Protein AF-A0A433TJK5-F1 (afdb_monomer)

Foldseek 3Di:
DVVVVLVVCVVVLVVLLVVLVVLVPDPPRDPVSVVVSVVSVVVSVVVNVVVVVVVVVVVVLVVLVVVLVVLLVVLVVLLVVLVVLLPDDQQQLALVSLVVNLVVLVVSLVVLVVSVVCLVVSQVSLCVNLVVDDPVVNVVSNVSSVVSVVSSVVSNVSSVVSSVVSVVSSVLNVVLVVLVVVLVVVLVVLVVQLVCLLVDQDDDLVRSLVSLVVSLVVLVVCVVSLVVSVVSLCVSNVNVPDPVSVVVVVSSVVSVVSSVVSNVSSVVSNVLSVVLVVLVVLLVVLCVVQVVVLVVLLVVLPDDDDDDPALVVLVVSLVVLVVVVVVLVVSVVSLVSSLVSLVSCVSHHCSVVVNVVVVVSNVVSVVSSVVVNVVSCVNSVVNVVVVVVVVVVVVVVVVVVPDDDDDDDDDDDDDDDDDDDDD

Mean predicted aligned error: 12.6 Å

Secondary structure (DSSP, 8-state):
-HHHHHHHHHHHHHHHHHHHHHHTTSTT--HHHHHHHHHHHHHHHHHHHHHHHHHHHHHHHHHHHHHHHHHHHHHHHHHHHHHHHHHSPP--SSHHHHHHHHHHHHHHHHHHHHHHHHHHHHHHHHHHHHHHS-HHHHHHHHHHHHHHHHHHHHHHHHHHHHHHHHHHHHHHHHHHHHHHHHHHHHHHHHHHHHHHHHH-SSS-HHHHHHHHHHHHHHHHHTHHHHHHHHHHHHHHTTTT-SGGGHHHHHHHHHHHHHHHHHHHHHHHHHHHHHHHHHHHHHHHHHHHHHHHHHHHHHHHHHSPPPPPSSHHHHHHHHHHHHHHHHHHHHHHHHHHHHHHHHHTTTTSTTHHHHHHHH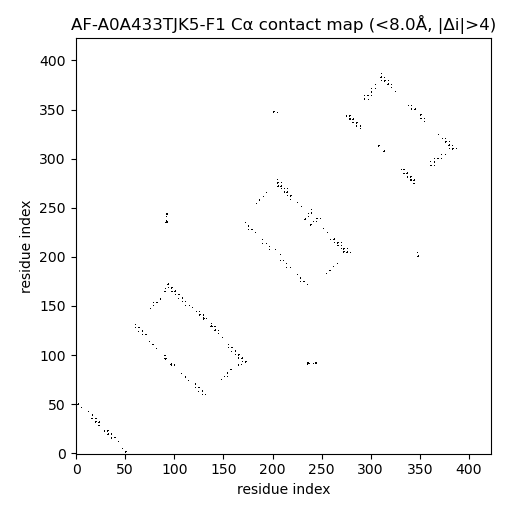HHHHHHHHHHHHHHHHHHHHHHHHHHHHHHHHHHHHHHHHHHHHSPPPP-------------S--

Solvent-accessible surface area (backbone atoms only — not comparable to full-atom values): 23058 Å² total; per-residue (Å²): 105,75,63,58,53,49,60,65,44,44,62,57,55,52,48,52,38,52,49,33,58,56,50,55,71,43,96,81,51,59,72,64,48,53,51,51,31,50,51,49,52,48,53,49,50,54,49,50,53,52,50,50,54,50,47,55,51,50,54,51,51,52,53,54,49,54,50,50,53,53,53,49,51,52,51,53,52,52,50,51,50,51,54,56,61,66,69,50,80,81,51,55,59,41,63,67,46,26,51,50,48,41,50,56,53,49,55,50,49,54,51,52,55,54,51,56,62,50,45,61,57,51,50,53,50,47,53,58,51,29,75,74,42,56,82,82,50,29,59,57,52,58,47,52,56,52,53,51,50,53,50,51,51,51,52,51,52,54,50,50,50,52,45,53,54,37,51,56,49,45,51,51,42,52,52,49,52,50,54,51,49,54,51,52,52,50,50,51,52,52,51,50,55,52,50,47,61,74,69,55,64,78,67,51,52,60,57,46,24,55,54,28,45,52,49,29,51,55,53,57,65,45,48,61,58,54,53,49,51,53,51,52,48,32,63,57,29,65,64,54,75,45,79,85,29,46,66,59,53,52,51,51,54,51,52,50,52,50,52,53,52,48,41,51,52,30,45,52,50,23,56,54,29,52,57,45,31,58,34,47,55,50,26,51,54,40,46,66,64,47,49,64,51,53,57,52,48,49,52,58,59,67,50,78,82,79,86,64,93,47,59,64,56,31,47,54,54,41,53,54,48,50,53,51,52,50,52,52,62,68,46,44,62,51,52,53,50,29,52,51,32,46,58,76,36,51,91,43,62,65,41,55,59,55,50,51,54,50,52,52,52,52,54,49,42,55,54,42,45,52,59,45,47,58,52,44,52,52,50,35,51,50,42,51,52,52,50,54,49,51,51,53,49,49,54,48,51,53,49,60,72,67,49,80,77,83,72,90,79,80,84,79,90,81,90,84,79,86,84,89,88,88,136

InterPro domains:
  IPR002017 Spectrin repeat [PF00435] (172-273)
  IPR002017 Spectrin repeat [PF00435] (279-376)
  IPR018159 Spectrin/alpha-actinin [SM00150] (174-274)
  IPR018159 Spectrin/alpha-actinin [SM00150] (281-377)
  IPR018159 Spectrin/alpha-actinin [cd00176] (172-377)
  IPR050774 KCMF1 and Dystrophin [PTHR12268] (4-202)

Radius of gyration: 66.07 Å; Cα contacts (8 Å, |Δi|>4): 221; chains: 1; bounding box: 139×43×247 Å

Sequence (423 aa):
SLLNKLEAEKANIQAEIETGKRLQRDRNAPSFIAQSTSELDRKWKDTQELAKAKHEKLKKQVKDWENYEGEKGTLLTYLKKAETELEKPSETVNQDNAQKDFQAKKELQATLNKLKGSLTEMTKLNALLAEGASRERQAPLKGEMTDIDKKLENVSYRLNAKLSDLEATIAKWNEYYKRLNNFCDWLNEKEAKLAEIYDNKQDSPEEQLQKAEGISSQVYENHVTLENLEKDARGLTQNFRSRETAALKSKLTSVRRQWESLCARAKDRSTALSGNVAHWQRYQTLHEELMPWIIKAEKYCATELPKCSSLDEAKDLYELHQAFLQECEEHLPIFDQMSTEAGYLIDQPNMHRDLEAIQKRWGKILTNSEDRSQKVDKMFGAWNAHASQLESFQETLDKDQRAPRPGPQHQHVRHSGAGARAG

Organism: Elysia chlorotica (NCBI:txid188477)

Structure (mmCIF, N/CA/C/O backbone):
data_AF-A0A433TJK5-F1
#
_entry.id   AF-A0A433TJK5-F1
#
loop_
_atom_site.group_PDB
_atom_site.id
_atom_site.type_symbol
_atom_site.label_atom_id
_atom_site.label_alt_id
_atom_site.label_comp_id
_atom_site.label_asym_id
_atom_site.label_entity_id
_atom_site.label_seq_id
_atom_site.pdbx_PDB_ins_code
_atom_site.Cartn_x
_atom_site.Cartn_y
_atom_site.Cartn_z
_atom_site.occupancy
_atom_site.B_iso_or_equiv
_atom_site.auth_seq_id
_atom_site.auth_comp_id
_atom_site.auth_asym_id
_atom_site.auth_atom_id
_atom_site.pdbx_PDB_model_num
ATOM 1 N N . SER A 1 1 ? -54.457 -3.807 63.759 1.00 58.22 1 SER A N 1
ATOM 2 C CA . SER A 1 1 ? -53.394 -2.887 64.225 1.00 58.22 1 SER A CA 1
ATOM 3 C C . SER A 1 1 ? -53.739 -2.367 65.615 1.00 58.22 1 SER A C 1
ATOM 5 O O . SER A 1 1 ? -54.921 -2.305 65.936 1.00 58.22 1 SER A O 1
ATOM 7 N N . LEU A 1 2 ? -52.741 -2.000 66.431 1.00 66.56 2 LEU A N 1
ATOM 8 C CA . LEU A 1 2 ? -52.944 -1.314 67.719 1.00 66.56 2 LEU A CA 1
ATOM 9 C C . LEU A 1 2 ? -53.745 -0.011 67.525 1.00 66.56 2 LEU A C 1
ATOM 11 O O . LEU A 1 2 ? -54.576 0.322 68.357 1.00 66.56 2 LEU A O 1
ATOM 15 N N . LEU A 1 3 ? -53.572 0.642 66.368 1.00 69.12 3 LEU A N 1
ATOM 16 C CA . LEU A 1 3 ? -54.328 1.828 65.959 1.00 69.12 3 LEU A CA 1
ATOM 17 C C . LEU A 1 3 ? -55.821 1.535 65.758 1.00 69.12 3 LEU A C 1
ATOM 19 O O . LEU A 1 3 ? -56.642 2.258 66.292 1.00 69.12 3 LEU A O 1
ATOM 23 N N . ASN A 1 4 ? -56.173 0.433 65.086 1.00 75.88 4 ASN A N 1
ATOM 24 C CA . ASN A 1 4 ? -57.578 0.038 64.899 1.00 75.88 4 ASN A CA 1
ATOM 25 C C . ASN A 1 4 ? -58.248 -0.336 66.232 1.00 75.88 4 ASN A C 1
ATOM 27 O O . ASN A 1 4 ? -59.446 -0.143 66.389 1.00 75.88 4 ASN A O 1
ATOM 31 N N . LYS A 1 5 ? -57.485 -0.886 67.191 1.00 76.94 5 LYS A N 1
ATOM 32 C CA . LYS A 1 5 ? -57.982 -1.154 68.552 1.00 76.94 5 LYS A CA 1
ATOM 33 C C . LYS A 1 5 ? -58.211 0.151 69.321 1.00 76.94 5 LYS A C 1
ATOM 35 O O . LYS A 1 5 ? -59.268 0.315 69.912 1.00 76.94 5 LYS A O 1
ATOM 40 N N . LEU A 1 6 ? -57.270 1.095 69.231 1.00 76.06 6 LEU A N 1
ATOM 41 C CA . LEU A 1 6 ? -57.435 2.463 69.732 1.00 76.06 6 LEU A CA 1
ATOM 42 C C . LEU A 1 6 ? -58.655 3.144 69.093 1.00 76.06 6 LEU A C 1
ATOM 44 O O . LEU A 1 6 ? -59.473 3.713 69.795 1.00 76.06 6 LEU A O 1
ATOM 48 N N . GLU A 1 7 ? -58.844 3.059 67.779 1.00 78.31 7 GLU A N 1
ATOM 49 C CA . GLU A 1 7 ? -60.011 3.638 67.099 1.00 78.31 7 GLU A CA 1
ATOM 50 C C . GLU A 1 7 ? -61.333 2.987 67.510 1.00 78.31 7 GLU A C 1
ATOM 52 O O . GLU A 1 7 ? -62.330 3.694 67.631 1.00 78.31 7 GLU A O 1
ATOM 57 N N . ALA A 1 8 ? -61.340 1.679 67.773 1.00 80.94 8 ALA A N 1
ATOM 58 C CA . ALA A 1 8 ? -62.514 0.972 68.276 1.00 80.94 8 ALA A CA 1
ATOM 59 C C . ALA A 1 8 ? -62.862 1.366 69.724 1.00 80.94 8 ALA A C 1
ATOM 61 O O . ALA A 1 8 ? -64.033 1.546 70.046 1.00 80.94 8 ALA A O 1
ATOM 62 N N . GLU A 1 9 ? -61.861 1.551 70.590 1.00 81.69 9 GLU A N 1
ATOM 63 C CA . GLU A 1 9 ? -62.067 1.965 71.988 1.00 81.69 9 GLU A CA 1
ATOM 64 C C . GLU A 1 9 ? -62.253 3.477 72.160 1.00 81.69 9 GLU A C 1
ATOM 66 O O . GLU A 1 9 ? -62.736 3.924 73.200 1.00 81.69 9 GLU A O 1
ATOM 71 N N . LYS A 1 10 ? -61.939 4.271 71.130 1.00 83.69 10 LYS A N 1
ATOM 72 C CA . LYS A 1 10 ? -62.072 5.732 71.129 1.00 83.69 10 LYS A CA 1
ATOM 73 C C . LYS A 1 10 ? -63.454 6.186 71.580 1.00 83.69 10 LYS A C 1
ATOM 75 O O . LYS A 1 10 ? -63.541 7.083 72.409 1.00 83.69 10 LYS A O 1
ATOM 80 N N . ALA A 1 11 ? -64.514 5.581 71.045 1.00 82.94 11 ALA A N 1
ATOM 81 C CA . ALA A 1 11 ? -65.884 5.955 71.386 1.00 82.94 11 ALA A CA 1
ATOM 82 C C . ALA A 1 11 ? -66.203 5.674 72.865 1.00 82.94 11 ALA A C 1
ATOM 84 O O . ALA A 1 11 ? -66.807 6.513 73.528 1.00 82.94 11 ALA A O 1
ATOM 85 N N . ASN A 1 12 ? -65.732 4.541 73.398 1.00 84.00 12 ASN A N 1
ATOM 86 C CA . ASN A 1 12 ? -65.960 4.146 74.790 1.00 84.00 12 ASN A CA 1
ATOM 87 C C . ASN A 1 12 ? -65.180 5.036 75.767 1.00 84.00 12 ASN A C 1
ATOM 89 O O . ASN A 1 12 ? -65.759 5.563 76.710 1.00 84.00 12 ASN A O 1
ATOM 93 N N . ILE A 1 13 ? -63.893 5.279 75.506 1.00 84.44 13 ILE A N 1
ATOM 94 C CA . ILE A 1 13 ? -63.042 6.113 76.369 1.00 84.44 13 ILE A CA 1
ATOM 95 C C . ILE A 1 13 ? -63.489 7.584 76.319 1.00 84.44 13 ILE A C 1
ATOM 97 O O . ILE A 1 13 ? -63.504 8.262 77.344 1.00 84.44 13 ILE A O 1
ATOM 101 N N . GLN A 1 14 ? -63.929 8.084 75.157 1.00 85.25 14 GLN A N 1
ATOM 102 C CA . GLN A 1 14 ? -64.523 9.423 75.050 1.00 85.25 14 GLN A CA 1
ATOM 103 C C . GLN A 1 14 ? -65.843 9.530 75.827 1.00 85.25 14 GLN A C 1
ATOM 105 O O . GLN A 1 14 ? -66.041 10.521 76.530 1.00 85.25 14 GLN A O 1
ATOM 110 N N . ALA A 1 15 ? -66.700 8.505 75.768 1.00 84.25 15 ALA A N 1
ATOM 111 C CA . ALA A 1 15 ? -67.941 8.457 76.539 1.00 84.25 15 ALA A CA 1
ATOM 112 C C . ALA A 1 15 ? -67.691 8.394 78.059 1.00 84.25 15 ALA A C 1
ATOM 114 O O . ALA A 1 15 ? -68.390 9.061 78.825 1.00 84.25 15 ALA A O 1
ATOM 115 N N . GLU A 1 16 ? -66.675 7.656 78.518 1.00 83.12 16 GLU A N 1
ATOM 116 C CA . GLU A 1 16 ? -66.263 7.621 79.930 1.00 83.12 16 GLU A CA 1
ATOM 117 C C . GLU A 1 16 ? -65.710 8.972 80.406 1.00 83.12 16 GLU A C 1
ATOM 119 O O . GLU A 1 16 ? -66.066 9.438 81.491 1.00 83.12 16 GLU A O 1
ATOM 124 N N . ILE A 1 17 ? -64.917 9.658 79.576 1.00 84.69 17 ILE A N 1
ATOM 125 C CA . ILE A 1 17 ? -64.419 11.011 79.864 1.00 84.69 17 ILE A CA 1
ATOM 126 C C . ILE A 1 17 ? -65.577 12.023 79.934 1.00 84.69 17 ILE A C 1
ATOM 128 O O . ILE A 1 17 ? -65.597 12.882 80.818 1.00 84.69 17 ILE A O 1
ATOM 132 N N . GLU A 1 18 ? -66.558 11.945 79.030 1.00 83.38 18 GLU A N 1
ATOM 133 C CA . GLU A 1 18 ? -67.757 12.797 79.060 1.00 83.38 18 GLU A CA 1
ATOM 134 C C . GLU A 1 18 ? -68.638 12.520 80.282 1.00 83.38 18 GLU A C 1
ATOM 136 O O . GLU A 1 18 ? -69.122 13.456 80.926 1.00 83.38 18 GLU A O 1
ATOM 141 N N . THR A 1 19 ? -68.796 11.246 80.647 1.00 84.31 19 THR A N 1
ATOM 142 C CA . THR A 1 19 ? -69.529 10.817 81.845 1.00 84.31 19 THR A CA 1
ATOM 143 C C . THR A 1 19 ? -68.845 11.326 83.114 1.00 84.31 19 THR A C 1
ATOM 145 O O . THR A 1 19 ? -69.504 11.918 83.969 1.00 84.31 19 THR A O 1
ATOM 148 N N . GLY A 1 20 ? -67.518 11.208 83.207 1.00 82.31 20 GLY A N 1
ATOM 149 C CA . GLY A 1 20 ? -66.720 11.766 84.302 1.00 82.31 20 GLY A CA 1
ATOM 150 C C . GLY A 1 20 ? -66.828 13.292 84.409 1.00 82.31 20 GLY A C 1
ATOM 151 O O . GLY A 1 20 ? -67.076 13.822 85.492 1.00 82.31 20 GLY A O 1
ATOM 152 N N . LYS A 1 21 ? -66.769 14.012 83.276 1.00 82.94 21 LYS A N 1
ATOM 153 C CA . LYS A 1 21 ? -66.978 15.475 83.215 1.00 82.94 21 LYS A CA 1
ATOM 154 C C . LYS A 1 21 ? -68.388 15.890 83.636 1.00 82.94 21 LYS A C 1
ATOM 156 O O . LYS A 1 21 ? -68.565 16.963 84.211 1.00 82.94 21 LYS A O 1
ATOM 161 N N . ARG A 1 22 ? -69.403 15.070 83.344 1.00 81.44 22 ARG A N 1
ATOM 162 C CA . ARG A 1 22 ? -70.790 15.300 83.773 1.00 81.44 22 ARG A CA 1
ATOM 163 C C . ARG A 1 22 ? -70.946 15.099 85.280 1.00 81.44 22 ARG A C 1
ATOM 165 O O . ARG A 1 22 ? -71.560 15.945 85.921 1.00 81.44 22 ARG A O 1
ATOM 172 N N . LEU A 1 23 ? -70.359 14.039 85.836 1.00 79.44 23 LEU A N 1
ATOM 173 C CA . LEU A 1 23 ? -70.362 13.752 87.277 1.00 79.44 23 LEU A CA 1
ATOM 174 C C . LEU A 1 23 ? -69.619 14.825 88.087 1.00 79.44 23 LEU A C 1
ATOM 176 O O . LEU A 1 23 ? -70.012 15.137 89.204 1.00 79.44 23 LEU A O 1
ATOM 180 N N . GLN A 1 24 ? -68.600 15.455 87.503 1.00 78.44 24 GLN A N 1
ATOM 181 C CA . GLN A 1 24 ? -67.853 16.558 88.114 1.00 78.44 24 GLN A CA 1
ATOM 182 C C . GLN A 1 24 ? -68.671 17.858 88.279 1.00 78.44 24 GLN A C 1
ATOM 184 O O . GLN A 1 24 ? -68.267 18.740 89.032 1.00 78.44 24 GLN A O 1
ATOM 189 N N . ARG A 1 25 ? -69.810 18.000 87.584 1.00 76.62 25 ARG A N 1
ATOM 190 C CA . ARG A 1 25 ? -70.715 19.161 87.714 1.00 76.62 25 ARG A CA 1
ATOM 191 C C . ARG A 1 25 ? -71.674 19.050 88.906 1.00 76.62 25 ARG A C 1
ATOM 193 O O . ARG A 1 25 ? -72.393 20.008 89.178 1.00 76.62 25 ARG A O 1
ATOM 200 N N . ASP A 1 26 ? -71.712 17.900 89.578 1.00 79.00 26 ASP A N 1
ATOM 201 C CA . ASP A 1 26 ? -72.590 17.654 90.721 1.00 79.00 26 ASP A CA 1
ATOM 202 C C . ASP A 1 26 ? -72.010 18.242 92.023 1.00 79.00 26 ASP A C 1
ATOM 204 O O . ASP A 1 26 ? -70.799 18.229 92.249 1.00 79.00 26 ASP A O 1
ATOM 208 N N . ARG A 1 27 ? -72.869 18.768 92.906 1.00 65.62 27 ARG A N 1
ATOM 209 C CA . ARG A 1 27 ? -72.468 19.615 94.050 1.00 65.62 27 ARG A CA 1
ATOM 210 C C . ARG A 1 27 ? -71.696 18.855 95.142 1.00 65.62 27 ARG A C 1
ATOM 212 O O . ARG A 1 27 ? -70.947 19.478 95.889 1.00 65.62 27 ARG A O 1
ATOM 219 N N . ASN A 1 28 ? -71.850 17.530 95.207 1.00 72.25 28 ASN A N 1
ATOM 220 C CA . ASN A 1 28 ? -71.178 16.636 96.162 1.00 72.25 28 ASN A CA 1
ATOM 221 C C . ASN A 1 28 ? -70.162 15.691 95.487 1.00 72.25 28 ASN A C 1
ATOM 223 O O . ASN A 1 28 ? -69.837 14.642 96.045 1.00 72.25 28 ASN A O 1
ATOM 227 N N . ALA A 1 29 ? -69.683 16.012 94.278 1.00 71.56 29 ALA A N 1
ATOM 228 C CA . ALA A 1 29 ? -68.757 15.151 93.549 1.00 71.56 29 ALA A CA 1
ATOM 229 C C . ALA A 1 29 ? -67.432 14.961 94.322 1.00 71.56 29 ALA A C 1
ATOM 231 O O . ALA A 1 29 ? -66.753 15.946 94.632 1.00 71.56 29 ALA A O 1
ATOM 232 N N . PRO A 1 30 ? -67.019 13.715 94.618 1.00 77.00 30 PRO A N 1
ATOM 233 C CA . PRO A 1 30 ? -65.733 13.452 95.249 1.00 77.00 30 PRO A CA 1
ATOM 234 C C . PRO A 1 30 ? -64.566 13.960 94.390 1.00 77.00 30 PRO A C 1
ATOM 236 O O . PRO A 1 30 ? -64.553 13.774 93.170 1.00 77.00 30 PRO A O 1
ATOM 239 N N . SER A 1 31 ? -63.538 14.529 95.024 1.00 75.00 31 SER A N 1
ATOM 240 C CA . SER A 1 31 ? -62.358 15.081 94.335 1.00 75.00 31 SER A CA 1
ATOM 241 C C . SER A 1 31 ? -61.630 14.063 93.441 1.00 75.00 31 SER A C 1
ATOM 243 O O . SER A 1 31 ? -61.039 14.446 92.430 1.00 75.00 31 SER A O 1
ATOM 245 N N . PHE A 1 32 ? -61.731 12.763 93.746 1.00 79.12 32 PHE A N 1
ATOM 246 C CA . PHE A 1 32 ? -61.118 11.700 92.945 1.00 79.12 32 PHE A CA 1
ATOM 247 C C . PHE A 1 32 ? -61.734 11.552 91.540 1.00 79.12 32 PHE A C 1
ATOM 249 O O . PHE A 1 32 ? -61.039 11.107 90.632 1.00 79.12 32 PHE A O 1
ATOM 256 N N . ILE A 1 33 ? -63.003 11.934 91.320 1.00 80.50 33 ILE A N 1
ATOM 257 C CA . ILE A 1 33 ? -63.659 11.842 89.998 1.00 80.50 33 ILE A CA 1
ATOM 258 C C . ILE A 1 33 ? -63.047 12.854 89.025 1.00 80.50 33 ILE A C 1
ATOM 260 O O . ILE A 1 33 ? -62.758 12.517 87.876 1.00 80.50 33 ILE A O 1
ATOM 264 N N . ALA A 1 34 ? -62.786 14.072 89.505 1.00 78.62 34 ALA A N 1
ATOM 265 C CA . ALA A 1 34 ? -62.075 15.104 88.756 1.00 78.62 34 ALA A CA 1
ATOM 266 C C . ALA A 1 34 ? -60.656 14.648 88.379 1.00 78.62 34 ALA A C 1
ATOM 268 O O . ALA A 1 34 ? -60.234 14.789 87.230 1.00 78.62 34 ALA A O 1
ATOM 269 N N . GLN A 1 35 ? -59.941 14.064 89.344 1.00 82.69 35 GLN A N 1
ATOM 270 C CA . GLN A 1 35 ? -58.579 13.578 89.149 1.00 82.69 35 GLN A CA 1
ATOM 271 C C . GLN A 1 35 ? -58.529 12.389 88.174 1.00 82.69 35 GLN A C 1
ATOM 273 O O . GLN A 1 35 ? -57.770 12.429 87.211 1.00 82.69 35 GLN A O 1
ATOM 278 N N . SER A 1 36 ? -59.391 11.385 88.354 1.00 83.25 36 SER A N 1
ATOM 279 C CA . SER A 1 36 ? -59.467 10.191 87.501 1.00 83.25 36 SER A CA 1
ATOM 280 C C . SER A 1 36 ? -59.860 10.525 86.056 1.00 83.25 36 SER A C 1
ATOM 282 O O . SER A 1 36 ? -59.223 10.058 85.115 1.00 83.25 36 SER A O 1
ATOM 284 N N . THR A 1 37 ? -60.846 11.410 85.860 1.00 84.75 37 THR A N 1
ATOM 285 C CA . THR A 1 37 ? -61.274 11.853 84.519 1.00 84.75 37 THR A CA 1
ATOM 286 C C . THR A 1 37 ? -60.164 12.625 83.798 1.00 84.75 37 THR A C 1
ATOM 288 O O . THR A 1 37 ? -59.947 12.427 82.603 1.00 84.75 37 THR A O 1
ATOM 291 N N . SER A 1 38 ? -59.435 13.484 84.520 1.00 84.12 38 SER A N 1
ATOM 292 C CA . SER A 1 38 ? -58.281 14.223 83.989 1.00 84.12 38 SER A CA 1
ATOM 293 C C . SER A 1 38 ? -57.113 13.292 83.640 1.00 84.12 38 SER A C 1
ATOM 295 O O . SER A 1 38 ? -56.523 13.398 82.565 1.00 84.12 38 SER A O 1
ATOM 297 N N . GLU A 1 39 ? -56.804 12.327 84.510 1.00 87.75 39 GLU A N 1
ATOM 298 C CA . GLU A 1 39 ? -55.767 11.325 84.263 1.00 87.75 39 GLU A CA 1
ATOM 299 C C . GLU A 1 39 ? -56.103 10.413 83.077 1.00 87.75 39 GLU A C 1
ATOM 301 O O . GLU A 1 39 ? -55.206 10.097 82.293 1.00 87.75 39 GLU A O 1
ATOM 306 N N . LEU A 1 40 ? -57.370 10.012 82.922 1.00 87.44 40 LEU A N 1
ATO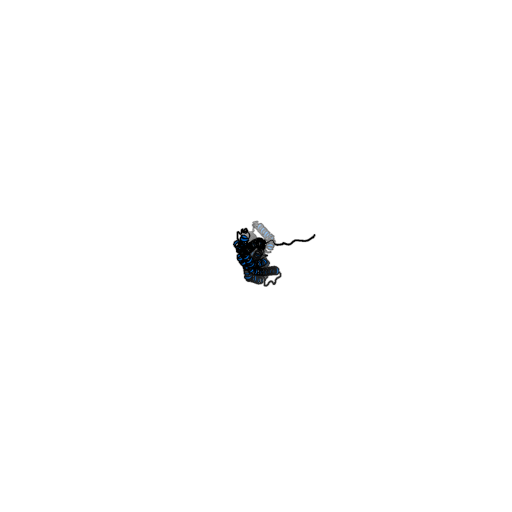M 307 C CA . LEU A 1 40 ? -57.846 9.220 81.788 1.00 87.44 40 LEU A CA 1
ATOM 308 C C . LEU A 1 40 ? -57.761 10.013 80.475 1.00 87.44 40 LEU A C 1
ATOM 310 O O . LEU A 1 40 ? -57.203 9.499 79.507 1.00 87.44 40 LEU A O 1
ATOM 314 N N . ASP A 1 41 ? -58.225 11.271 80.448 1.00 86.69 41 ASP A N 1
ATOM 315 C CA . ASP A 1 41 ? -58.121 12.158 79.274 1.00 86.69 41 ASP A CA 1
ATOM 316 C C . ASP A 1 41 ? -56.657 12.402 78.876 1.00 86.69 41 ASP A C 1
ATOM 318 O O . ASP A 1 41 ? -56.317 12.338 77.693 1.00 86.69 41 ASP A O 1
ATOM 322 N N . ARG A 1 42 ? -55.766 12.600 79.859 1.00 91.44 42 ARG A N 1
ATOM 323 C CA . ARG A 1 42 ? -54.322 12.737 79.628 1.00 91.44 42 ARG A CA 1
ATOM 324 C C . ARG A 1 42 ? -53.717 11.458 79.053 1.00 91.44 42 ARG A C 1
ATOM 326 O O . ARG A 1 42 ? -53.115 11.503 77.987 1.00 91.44 42 ARG A O 1
ATOM 333 N N . LYS A 1 43 ? -53.906 10.309 79.714 1.00 90.25 43 LYS A N 1
ATOM 334 C CA . LYS A 1 43 ? -53.367 9.014 79.254 1.00 90.25 43 LYS A CA 1
ATOM 335 C C . LYS A 1 43 ? -53.886 8.643 77.867 1.00 90.25 43 LYS A C 1
ATOM 337 O O . LYS A 1 43 ? -53.124 8.112 77.060 1.00 90.25 43 LYS A O 1
ATOM 342 N N . TRP A 1 44 ? -55.156 8.926 77.581 1.00 88.00 44 TRP A N 1
ATOM 343 C CA . TRP A 1 44 ? -55.758 8.711 76.270 1.00 88.00 44 TRP A CA 1
ATOM 344 C C . TRP A 1 44 ? -55.086 9.564 75.187 1.00 88.00 44 TRP A C 1
ATOM 346 O O . TRP A 1 44 ? -54.646 9.017 74.173 1.00 88.00 44 TRP A O 1
ATOM 356 N N . LYS A 1 45 ? -54.948 10.878 75.417 1.00 88.62 45 LYS A N 1
ATOM 357 C CA . LYS A 1 45 ? -54.256 11.797 74.496 1.00 88.62 45 LYS A CA 1
ATOM 358 C C . LYS A 1 45 ? -52.802 11.387 74.274 1.00 88.62 45 LYS A C 1
ATOM 360 O O . LYS A 1 45 ? -52.412 11.207 73.123 1.00 88.62 45 LYS A O 1
ATOM 365 N N . ASP A 1 46 ? -52.056 11.130 75.349 1.00 90.50 46 ASP A N 1
ATOM 366 C CA . ASP A 1 46 ? -50.656 10.692 75.298 1.00 90.50 46 ASP A CA 1
ATOM 367 C C . ASP A 1 46 ? -50.516 9.393 74.480 1.00 90.50 46 ASP A C 1
ATOM 369 O O . ASP A 1 46 ? -49.660 9.279 73.602 1.00 90.50 46 ASP A O 1
ATOM 373 N N . THR A 1 47 ? -51.396 8.411 74.712 1.00 88.88 47 THR A N 1
ATOM 374 C CA . THR A 1 47 ? -51.379 7.130 73.983 1.00 88.88 47 THR A CA 1
ATOM 375 C C . THR A 1 47 ? -51.736 7.315 72.511 1.00 88.88 47 THR A C 1
ATOM 377 O O . THR A 1 47 ? -51.118 6.693 71.644 1.00 88.88 47 THR A O 1
ATOM 380 N N . GLN A 1 48 ? -52.706 8.178 72.201 1.00 86.69 48 GLN A N 1
ATOM 381 C CA . GLN A 1 48 ? -53.104 8.470 70.830 1.00 86.69 48 GLN A CA 1
ATOM 382 C C . GLN A 1 48 ? -51.993 9.198 70.060 1.00 86.69 48 GLN A C 1
ATOM 384 O O . GLN A 1 48 ? -51.718 8.842 68.912 1.00 86.69 48 GLN A O 1
ATOM 389 N N . GLU A 1 49 ? -51.344 10.190 70.672 1.00 88.94 49 GLU A N 1
ATOM 390 C CA . GLU A 1 49 ? -50.196 10.890 70.092 1.00 88.94 49 GLU A CA 1
ATOM 391 C C . GLU A 1 49 ? -49.025 9.933 69.861 1.00 88.94 49 GLU A C 1
ATOM 393 O O . GLU A 1 49 ? -48.493 9.874 68.750 1.00 88.94 49 GLU A O 1
ATOM 398 N N . LEU A 1 50 ? -48.691 9.099 70.851 1.00 89.69 50 LEU A N 1
ATOM 399 C CA . LEU A 1 50 ? -47.636 8.093 70.731 1.00 89.69 50 LEU A CA 1
ATOM 400 C C . LEU A 1 50 ? -47.942 7.074 69.620 1.00 89.69 50 LEU A C 1
ATOM 402 O O . LEU A 1 50 ? -47.059 6.713 68.839 1.00 89.69 50 LEU A O 1
ATOM 406 N N . ALA A 1 51 ? -49.193 6.616 69.519 1.00 87.00 51 ALA A N 1
ATOM 407 C CA . ALA A 1 51 ? -49.623 5.669 68.495 1.00 87.00 51 ALA A CA 1
ATOM 408 C C . ALA A 1 51 ? -49.565 6.276 67.086 1.00 87.00 51 ALA A C 1
ATOM 410 O O . ALA A 1 51 ? -49.065 5.621 66.170 1.00 87.00 51 ALA A O 1
ATOM 411 N N . LYS A 1 52 ? -50.015 7.528 66.914 1.00 87.75 52 LYS A N 1
ATOM 412 C CA . LYS A 1 52 ? -49.898 8.269 65.646 1.00 87.75 52 LYS A CA 1
ATOM 413 C C . LYS A 1 52 ? -48.438 8.488 65.258 1.00 87.75 52 LYS A C 1
ATOM 415 O O . LYS A 1 52 ? -48.059 8.164 64.137 1.00 87.75 52 LYS A O 1
ATOM 420 N N . ALA A 1 53 ? -47.605 8.952 66.189 1.00 89.31 53 ALA A N 1
ATOM 421 C CA . ALA A 1 53 ? -46.176 9.153 65.954 1.00 89.31 53 ALA A CA 1
ATOM 422 C C . ALA A 1 53 ? -45.476 7.841 65.563 1.00 89.31 53 ALA A C 1
ATOM 424 O O . ALA A 1 53 ? -44.685 7.805 64.619 1.00 89.31 53 ALA A O 1
ATOM 425 N N . LYS A 1 54 ? -45.811 6.733 66.238 1.00 87.62 54 LYS A N 1
ATOM 426 C CA . LYS A 1 54 ? -45.307 5.398 65.892 1.00 87.62 54 LYS A CA 1
ATOM 427 C C . LYS A 1 54 ? -45.780 4.949 64.509 1.00 87.62 54 LYS A C 1
ATOM 429 O O . LYS A 1 54 ? -44.991 4.359 63.776 1.00 87.62 54 LYS A O 1
ATOM 434 N N . HIS A 1 55 ? -47.033 5.216 64.147 1.00 86.81 55 HIS A N 1
ATOM 435 C CA . HIS A 1 55 ? -47.572 4.868 62.834 1.00 86.81 55 HIS A CA 1
ATOM 436 C C . HIS A 1 55 ? -46.877 5.627 61.704 1.00 86.81 55 HIS A C 1
ATOM 438 O O . HIS A 1 55 ? -46.402 4.991 60.768 1.00 86.81 55 HIS A O 1
ATOM 444 N N . GLU A 1 56 ? -46.737 6.950 61.819 1.00 89.56 56 GLU A N 1
ATOM 445 C CA . GLU A 1 56 ? -46.028 7.761 60.821 1.00 89.56 56 GLU A CA 1
ATOM 446 C C . GLU A 1 56 ? -44.556 7.349 60.697 1.00 89.56 56 GLU A C 1
ATOM 448 O O . GLU A 1 56 ? -44.035 7.216 59.588 1.00 89.56 56 GLU A O 1
ATOM 453 N N . LYS A 1 57 ? -43.896 7.037 61.821 1.00 87.69 57 LYS A N 1
ATOM 454 C CA . LYS A 1 57 ? -42.527 6.504 61.810 1.00 87.69 57 LYS A CA 1
ATOM 455 C C . LYS A 1 57 ? -42.434 5.174 61.057 1.00 87.69 57 LYS A C 1
ATOM 457 O O . LYS A 1 57 ? -41.560 5.026 60.208 1.00 87.69 57 LYS A O 1
ATOM 462 N N . LEU A 1 58 ? -43.323 4.220 61.348 1.00 86.75 58 LEU A N 1
ATOM 463 C CA . LEU A 1 58 ? -43.348 2.919 60.669 1.00 86.75 58 LEU A CA 1
ATOM 464 C C . LEU A 1 58 ? -43.670 3.067 59.179 1.00 86.75 58 LEU A C 1
ATOM 466 O O . LEU A 1 58 ? -43.028 2.430 58.353 1.00 86.75 58 LEU A O 1
ATOM 470 N N . LYS A 1 59 ? -44.617 3.939 58.822 1.00 90.19 59 LYS A N 1
ATOM 471 C CA . LYS A 1 59 ? -44.983 4.229 57.432 1.00 90.19 59 LYS A CA 1
ATOM 472 C C . LYS A 1 59 ? -43.800 4.793 56.642 1.00 90.19 59 LYS A C 1
ATOM 474 O O . LYS A 1 59 ? -43.552 4.353 55.524 1.00 90.19 59 LYS A O 1
ATOM 479 N N . LYS A 1 60 ? -43.038 5.719 57.237 1.00 90.38 60 LYS A N 1
ATOM 480 C CA . LYS A 1 60 ? -41.794 6.227 56.645 1.00 90.38 60 LYS A CA 1
ATOM 481 C C . LYS A 1 60 ? -40.757 5.112 56.474 1.00 90.38 60 LYS A C 1
ATOM 483 O O . LYS A 1 60 ? -40.219 4.966 55.387 1.00 90.38 60 LYS A O 1
ATOM 488 N N . GLN A 1 61 ? -40.530 4.297 57.508 1.00 87.75 61 GLN A N 1
ATOM 489 C CA . GLN A 1 61 ? -39.579 3.181 57.441 1.00 87.75 61 GLN A CA 1
ATOM 490 C C . GLN A 1 61 ? -39.933 2.169 56.347 1.00 87.75 61 GLN A C 1
ATOM 492 O O . GLN A 1 61 ? -39.035 1.696 55.664 1.00 87.75 61 GLN A O 1
ATOM 497 N N . VAL A 1 62 ? -41.217 1.847 56.157 1.00 90.12 62 VAL A N 1
ATOM 498 C CA . VAL A 1 62 ? -41.661 0.964 55.064 1.00 90.12 62 VAL A CA 1
ATOM 499 C C . VAL A 1 62 ? -41.297 1.561 53.705 1.00 90.12 62 VAL A C 1
ATOM 501 O O . VAL A 1 62 ? -40.709 0.867 52.886 1.00 90.12 62 VAL A O 1
ATOM 504 N N . LYS A 1 63 ? -41.558 2.856 53.494 1.00 92.56 63 LYS A N 1
ATOM 505 C CA . LYS A 1 63 ? -41.189 3.543 52.250 1.00 92.56 63 LYS A CA 1
ATOM 506 C C . LYS A 1 63 ? -39.672 3.563 52.022 1.00 92.56 63 LYS A C 1
ATOM 508 O O . LYS A 1 63 ? -39.212 3.334 50.909 1.00 92.56 63 LYS A O 1
ATOM 513 N N . ASP A 1 64 ? -38.896 3.817 53.073 1.00 91.25 64 ASP A N 1
ATOM 514 C CA . ASP A 1 64 ? -37.431 3.794 53.022 1.00 91.25 64 ASP A CA 1
ATOM 515 C C . ASP A 1 64 ? -36.911 2.383 52.665 1.00 91.25 64 ASP A C 1
ATOM 517 O O . ASP A 1 64 ? -35.988 2.249 51.862 1.00 91.25 64 ASP A O 1
ATOM 521 N N . TRP A 1 65 ? -37.544 1.326 53.191 1.00 91.94 65 TRP A N 1
ATOM 522 C CA . TRP A 1 65 ? -37.256 -0.072 52.844 1.00 91.94 65 TRP A CA 1
ATOM 523 C C . TRP A 1 65 ? -37.598 -0.417 51.391 1.00 91.94 65 TRP A C 1
ATOM 525 O O . TRP A 1 65 ? -36.790 -1.051 50.715 1.00 91.94 65 TRP A O 1
ATOM 535 N N . GLU A 1 66 ? -38.774 -0.006 50.909 1.00 92.94 66 GLU A N 1
ATOM 536 C CA . GLU A 1 66 ? -39.203 -0.209 49.517 1.00 92.94 66 GLU A CA 1
ATOM 537 C C . GLU A 1 66 ? -38.236 0.464 48.538 1.00 92.94 66 GLU A C 1
ATOM 539 O O . GLU A 1 66 ? -37.820 -0.150 47.554 1.00 92.94 66 GLU A O 1
ATOM 544 N N . ASN A 1 67 ? -37.824 1.698 48.844 1.00 91.62 67 ASN A N 1
ATOM 545 C CA . ASN A 1 67 ? -36.831 2.423 48.058 1.00 91.62 67 ASN A CA 1
ATOM 546 C C . ASN A 1 67 ? -35.478 1.694 48.057 1.00 91.62 67 ASN A C 1
ATOM 548 O O . ASN A 1 67 ? -34.916 1.459 46.987 1.00 91.62 67 ASN A O 1
ATOM 552 N N . TYR A 1 68 ? -34.978 1.288 49.232 1.00 92.06 68 TYR A N 1
ATOM 553 C CA . TYR A 1 68 ? -33.703 0.575 49.355 1.00 92.06 68 TYR A CA 1
ATOM 554 C C . TYR A 1 68 ? -33.686 -0.729 48.549 1.00 92.06 68 TYR A C 1
ATOM 556 O O . TYR A 1 68 ? -32.755 -0.957 47.778 1.00 92.06 68 TYR A O 1
ATOM 564 N N . GLU A 1 69 ? -34.716 -1.571 48.678 1.00 91.56 69 GLU A N 1
ATOM 565 C CA . GLU A 1 69 ? -34.772 -2.837 47.938 1.00 91.56 69 GLU A CA 1
ATOM 566 C C . GLU A 1 69 ? -34.964 -2.633 46.428 1.00 91.56 69 GLU A C 1
ATOM 568 O O . GLU A 1 69 ? -34.396 -3.382 45.629 1.00 91.56 69 GLU A O 1
ATOM 573 N N . GLY A 1 70 ? -35.689 -1.591 46.006 1.00 91.38 70 GLY A N 1
ATOM 574 C CA . GLY A 1 70 ? -35.813 -1.228 44.592 1.00 91.38 70 GLY A CA 1
ATOM 575 C C . GLY A 1 70 ? -34.478 -0.809 43.961 1.00 91.38 70 GLY A C 1
ATOM 576 O O . GLY A 1 70 ? -34.100 -1.301 42.888 1.00 91.38 70 GLY A O 1
ATOM 577 N N . GLU A 1 71 ? -33.726 0.064 44.634 1.00 89.62 71 GLU A N 1
ATOM 578 C CA . GLU A 1 71 ? -32.410 0.510 44.166 1.00 89.62 71 GLU A CA 1
ATOM 579 C C . GLU A 1 71 ? -31.377 -0.624 44.196 1.00 89.62 71 GLU A C 1
ATOM 581 O O . GLU A 1 71 ? -30.654 -0.834 43.215 1.00 89.62 71 GLU A O 1
ATOM 586 N N . LYS A 1 72 ? -31.356 -1.414 45.276 1.00 91.44 72 LYS A N 1
ATOM 587 C CA . LYS A 1 72 ? -30.513 -2.609 45.413 1.00 91.44 72 LYS A CA 1
ATOM 588 C C . LYS A 1 72 ? -30.801 -3.629 44.314 1.00 91.44 72 LYS A C 1
ATOM 590 O O . LYS A 1 72 ? -29.868 -4.123 43.680 1.00 91.44 72 LYS A O 1
ATOM 595 N N . GLY A 1 73 ? -32.072 -3.922 44.036 1.00 91.62 73 GLY A N 1
ATOM 596 C CA . GLY A 1 73 ? -32.472 -4.839 42.965 1.00 91.62 73 GLY A CA 1
ATOM 597 C C . GLY A 1 73 ? -32.018 -4.364 41.582 1.00 91.62 73 GLY A C 1
ATOM 598 O O . GLY A 1 73 ? -31.500 -5.152 40.782 1.00 91.62 73 GLY A O 1
ATOM 599 N N . THR A 1 74 ? -32.130 -3.060 41.323 1.00 89.31 74 THR A N 1
ATOM 600 C CA . THR A 1 74 ? -31.637 -2.440 40.085 1.00 89.31 74 THR A CA 1
ATOM 601 C C . THR A 1 74 ? -30.122 -2.609 39.957 1.00 89.31 74 THR A C 1
ATOM 603 O O . THR A 1 74 ? -29.635 -3.104 38.939 1.00 89.31 74 THR A O 1
ATOM 606 N N . LEU A 1 75 ? -29.372 -2.271 41.008 1.00 89.81 75 LEU A N 1
ATOM 607 C CA . LEU A 1 75 ? -27.914 -2.379 41.044 1.00 89.81 75 LEU A CA 1
ATOM 608 C C . LEU A 1 75 ? -27.431 -3.819 40.824 1.00 89.81 75 LEU A C 1
ATOM 610 O O . LEU A 1 75 ? -26.563 -4.053 39.984 1.00 89.81 75 LEU A O 1
ATOM 614 N N . LEU A 1 76 ? -28.025 -4.791 41.521 1.00 91.38 76 LEU A N 1
ATOM 615 C CA . LEU A 1 76 ? -27.684 -6.209 41.377 1.00 91.38 76 LEU A CA 1
ATOM 616 C C . LEU A 1 76 ? -27.975 -6.736 39.966 1.00 91.38 76 LEU A C 1
ATOM 618 O O . LEU A 1 76 ? -27.196 -7.526 39.434 1.00 91.38 76 LEU A O 1
ATOM 622 N N . THR A 1 77 ? -29.054 -6.273 39.331 1.00 91.62 77 THR A N 1
ATOM 623 C CA . THR A 1 77 ? -29.382 -6.638 37.944 1.00 91.62 77 THR A CA 1
ATOM 624 C C . THR A 1 77 ? -28.321 -6.125 36.968 1.00 91.62 77 THR A C 1
ATOM 626 O O . THR A 1 77 ? -27.865 -6.873 36.099 1.00 91.62 77 THR A O 1
ATOM 629 N N . TYR A 1 78 ? -27.878 -4.874 37.124 1.00 90.12 78 TYR A N 1
ATOM 630 C CA . TYR A 1 78 ? -26.819 -4.302 36.288 1.00 90.12 78 TYR A CA 1
ATOM 631 C C . TYR A 1 78 ? -25.451 -4.938 36.540 1.00 90.12 78 TYR A C 1
ATOM 633 O O . TYR A 1 78 ? -24.736 -5.202 35.575 1.00 90.12 78 TYR A O 1
ATOM 641 N N . LEU A 1 79 ? -25.104 -5.235 37.797 1.00 91.94 79 LEU A N 1
ATOM 642 C CA . LEU A 1 79 ? -23.882 -5.974 38.130 1.00 91.94 79 LEU A CA 1
ATOM 643 C C . LEU A 1 79 ? -23.880 -7.349 37.466 1.00 91.94 79 LEU A C 1
ATOM 645 O O . LEU A 1 79 ? -22.917 -7.687 36.787 1.00 91.94 79 LEU A O 1
ATOM 649 N N . LYS A 1 80 ? -24.991 -8.088 37.546 1.00 91.94 80 LYS A N 1
ATOM 650 C CA . LYS A 1 80 ? -25.123 -9.391 36.885 1.00 91.94 80 LYS A CA 1
ATOM 651 C C . LYS A 1 80 ? -24.985 -9.290 35.365 1.00 91.94 80 LYS A C 1
ATOM 653 O O . LYS A 1 80 ? -24.324 -10.122 34.742 1.00 91.94 80 LYS A O 1
ATOM 658 N N . LYS A 1 81 ? -25.589 -8.264 34.751 1.00 90.44 81 LYS A N 1
ATOM 659 C CA . LYS A 1 81 ? -25.420 -7.988 33.316 1.00 90.44 81 LYS A CA 1
ATOM 660 C C . LYS A 1 81 ? -23.949 -7.723 32.987 1.00 90.44 81 LYS A C 1
ATOM 662 O O . LYS A 1 81 ? -23.435 -8.293 32.032 1.00 90.44 81 LYS A O 1
ATOM 667 N N . ALA A 1 82 ? -23.269 -6.906 33.790 1.00 91.81 82 ALA A N 1
ATOM 668 C CA . ALA A 1 82 ? -21.859 -6.598 33.600 1.00 91.81 82 ALA A CA 1
ATOM 669 C C . ALA A 1 82 ? -20.965 -7.838 33.739 1.00 91.81 82 ALA A C 1
ATOM 671 O O . ALA A 1 82 ? -20.104 -8.064 32.895 1.00 91.81 82 ALA A O 1
ATOM 672 N N . GLU A 1 83 ? -21.197 -8.668 34.757 1.00 93.12 83 GLU A N 1
ATOM 673 C CA . GLU A 1 83 ? -20.498 -9.942 34.961 1.00 93.12 83 GLU A CA 1
ATOM 674 C C . GLU A 1 83 ? -20.665 -10.868 33.750 1.00 93.12 83 GLU A C 1
ATOM 676 O O . GLU A 1 83 ? -19.670 -11.361 33.221 1.00 93.12 83 GLU A O 1
ATOM 681 N N . THR A 1 84 ? -21.895 -11.005 33.244 1.00 92.75 84 THR A N 1
ATOM 682 C CA . THR A 1 84 ? -22.203 -11.830 32.062 1.00 92.75 84 THR A CA 1
ATOM 683 C C . THR A 1 84 ? -21.472 -11.324 30.812 1.00 92.75 84 THR A C 1
ATOM 685 O O . THR A 1 84 ? -20.893 -12.106 30.061 1.00 92.75 84 THR A O 1
ATOM 688 N N . GLU A 1 85 ? -21.444 -10.008 30.576 1.00 90.12 85 GLU A N 1
ATOM 689 C CA . GLU A 1 85 ? -20.696 -9.423 29.450 1.00 90.12 85 GLU A CA 1
ATOM 690 C C . GLU A 1 85 ? -19.169 -9.537 29.619 1.00 90.12 85 GLU A C 1
ATOM 692 O O . GLU A 1 85 ? -18.427 -9.597 28.634 1.00 90.12 85 GLU A O 1
ATOM 697 N N . LEU A 1 86 ? -18.669 -9.574 30.858 1.00 91.38 86 LEU A N 1
ATOM 698 C CA . LEU A 1 86 ? -17.250 -9.782 31.152 1.00 91.38 86 LEU A CA 1
ATOM 699 C C . LEU A 1 86 ? -16.813 -11.242 30.997 1.00 91.38 86 LEU A C 1
ATOM 701 O O . LEU A 1 86 ? -15.627 -11.481 30.761 1.00 91.38 86 LEU A O 1
ATOM 705 N N . GLU A 1 87 ? -17.726 -12.204 31.104 1.00 91.81 87 GLU A N 1
ATOM 706 C CA . GLU A 1 87 ? -17.457 -13.624 30.839 1.00 91.81 87 GLU A CA 1
ATOM 707 C C . GLU A 1 87 ? -17.330 -13.929 29.345 1.00 91.81 87 GLU A C 1
ATOM 709 O O . GLU A 1 87 ? -16.578 -14.827 28.964 1.00 91.81 87 GLU A O 1
ATOM 714 N N . LYS A 1 88 ? -17.992 -13.147 28.483 1.00 90.31 88 LYS A N 1
ATOM 715 C CA . LYS A 1 88 ? -17.855 -13.305 27.032 1.00 90.31 88 LYS A CA 1
ATOM 716 C C . LYS A 1 88 ? -16.413 -13.027 26.578 1.00 90.31 88 LYS A C 1
ATOM 718 O O . LYS A 1 88 ? -15.791 -12.065 27.057 1.00 90.31 88 LYS A O 1
ATOM 723 N N . PRO A 1 89 ? -15.864 -13.834 25.652 1.00 87.12 89 PRO A N 1
ATOM 724 C CA . PRO A 1 89 ? -14.578 -13.538 25.034 1.00 87.12 89 PRO A CA 1
ATOM 725 C C . PRO A 1 89 ? -14.659 -12.209 24.276 1.00 87.12 89 PRO A C 1
ATOM 727 O O . PRO A 1 89 ? -15.702 -11.874 23.722 1.00 87.12 89 PRO A O 1
ATOM 730 N N . SER A 1 90 ? -13.570 -11.441 24.282 1.00 86.00 90 SER A N 1
ATOM 731 C CA . SER A 1 90 ? -13.528 -10.171 23.553 1.00 86.00 90 SER A CA 1
ATOM 732 C C . SER A 1 90 ? -13.529 -10.426 22.046 1.00 86.00 90 SER A C 1
ATOM 734 O O . SER A 1 90 ? -12.759 -11.253 21.550 1.00 86.00 90 SER A O 1
ATOM 736 N N . GLU A 1 91 ? -14.364 -9.701 21.309 1.00 87.31 91 GLU A N 1
ATOM 737 C CA . GLU A 1 91 ? -14.500 -9.866 19.860 1.00 87.31 91 GLU A CA 1
ATOM 738 C C . GLU A 1 91 ? -13.483 -8.984 19.127 1.00 87.31 91 GLU A C 1
ATOM 740 O O . GLU A 1 91 ? -13.772 -7.861 18.736 1.00 87.31 91 GLU A O 1
ATOM 745 N N . THR A 1 92 ? -12.255 -9.476 18.943 1.00 89.50 92 THR A N 1
ATOM 746 C CA . THR A 1 92 ? -11.133 -8.670 18.409 1.00 89.50 92 THR A CA 1
ATOM 747 C C . THR A 1 92 ? -10.620 -9.102 17.035 1.00 89.50 92 THR A C 1
ATOM 749 O O . THR A 1 92 ? -9.601 -8.604 16.556 1.00 89.50 92 THR A O 1
ATOM 752 N N . VAL A 1 93 ? -11.342 -10.019 16.389 1.00 88.44 93 VAL A N 1
ATOM 753 C CA . VAL A 1 93 ? -10.963 -10.698 15.138 1.00 88.44 93 VAL A CA 1
ATOM 754 C C . VAL A 1 93 ? -10.808 -9.738 13.949 1.00 88.44 93 VAL A C 1
ATOM 756 O O . VAL A 1 93 ? -10.055 -10.021 13.015 1.00 88.44 93 VAL A O 1
ATOM 759 N N . ASN A 1 94 ? -11.499 -8.599 13.979 1.00 91.69 94 ASN A N 1
ATOM 760 C CA . ASN A 1 94 ? -11.341 -7.495 13.038 1.00 91.69 94 ASN A CA 1
ATOM 761 C C . ASN A 1 94 ? -11.525 -6.149 13.775 1.00 91.69 94 ASN A C 1
ATOM 763 O O . ASN A 1 94 ? -11.970 -6.117 14.925 1.00 91.69 94 ASN A O 1
ATOM 767 N N . GLN A 1 95 ? -11.187 -5.042 13.109 1.00 92.56 95 GLN A N 1
ATOM 768 C CA . GLN A 1 95 ? -11.264 -3.694 13.686 1.00 92.56 95 GLN A CA 1
ATOM 769 C C . GLN A 1 95 ? -12.693 -3.274 14.070 1.00 92.56 95 GLN A C 1
ATOM 771 O O . GLN A 1 95 ? -12.878 -2.663 15.118 1.00 92.56 95 GLN A O 1
ATOM 776 N N . ASP A 1 96 ? -13.695 -3.603 13.251 1.00 92.81 96 ASP A N 1
ATOM 777 C CA . ASP A 1 96 ? -15.097 -3.234 13.487 1.00 92.81 96 ASP A CA 1
ATOM 778 C C . ASP A 1 96 ? -15.674 -3.968 14.708 1.00 92.81 96 ASP A C 1
ATOM 780 O O . ASP A 1 96 ? -16.266 -3.344 15.585 1.00 92.81 96 ASP A O 1
ATOM 784 N N . ASN A 1 97 ? -15.414 -5.271 14.833 1.00 92.56 97 ASN A N 1
ATOM 785 C CA . ASN A 1 97 ? -15.793 -6.062 16.002 1.00 92.56 97 ASN A CA 1
ATOM 786 C C . ASN A 1 97 ? -15.114 -5.520 17.269 1.00 92.56 97 ASN A C 1
ATOM 788 O O . ASN A 1 97 ? -15.792 -5.294 18.271 1.00 92.56 97 ASN A O 1
ATOM 792 N N . ALA A 1 98 ? -13.809 -5.217 17.207 1.00 94.56 98 ALA A N 1
ATOM 793 C CA . ALA A 1 98 ? -13.083 -4.651 18.346 1.00 94.56 98 ALA A CA 1
ATOM 794 C C . ALA A 1 98 ? -13.672 -3.295 18.777 1.00 94.56 98 ALA A C 1
ATO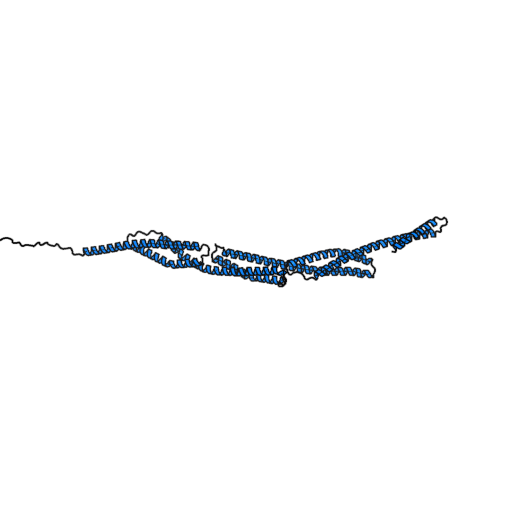M 796 O O . ALA A 1 98 ? -13.810 -3.028 19.971 1.00 94.56 98 ALA A O 1
ATOM 797 N N . GLN A 1 99 ? -14.065 -2.456 17.812 1.00 95.56 99 GLN A N 1
ATOM 798 C CA . GLN A 1 99 ? -14.690 -1.158 18.063 1.00 95.56 99 GLN A CA 1
ATOM 799 C C . GLN A 1 99 ? -16.100 -1.291 18.653 1.00 95.56 99 GLN A C 1
ATOM 801 O O . GLN A 1 99 ? -16.449 -0.554 19.578 1.00 95.56 99 GLN A O 1
ATOM 806 N N . LYS A 1 100 ? -16.903 -2.233 18.147 1.00 94.62 100 LYS A N 1
ATOM 807 C CA . LYS A 1 100 ? -18.244 -2.535 18.665 1.00 94.62 100 LYS A CA 1
ATOM 808 C C . LYS A 1 100 ? -18.188 -3.058 20.096 1.00 94.62 100 LYS A C 1
ATOM 810 O O . LYS A 1 100 ? -18.922 -2.554 20.946 1.00 94.62 100 LYS A O 1
ATOM 815 N N . ASP A 1 101 ? -17.294 -4.005 20.379 1.00 94.62 101 ASP A N 1
ATOM 816 C CA . ASP A 1 101 ? -17.113 -4.546 21.729 1.00 94.62 101 ASP A CA 1
ATOM 817 C C . ASP A 1 101 ? -16.617 -3.457 22.693 1.00 94.62 101 ASP A C 1
ATOM 819 O O . ASP A 1 101 ? -17.156 -3.289 23.788 1.00 94.62 101 ASP A O 1
ATOM 823 N N . PHE A 1 102 ? -15.662 -2.626 22.259 1.00 95.75 102 PHE A N 1
ATOM 824 C CA . PHE A 1 102 ? -15.208 -1.475 23.039 1.00 95.75 102 PHE A CA 1
ATOM 825 C C . PHE A 1 102 ? -16.352 -0.520 23.386 1.00 95.75 102 PHE A C 1
ATOM 827 O O . PHE A 1 102 ? -16.512 -0.153 24.551 1.00 95.75 102 PHE A O 1
ATOM 834 N N . GLN A 1 103 ? -17.181 -0.153 22.407 1.00 95.50 103 GLN A N 1
ATOM 835 C CA . GLN A 1 103 ? -18.299 0.760 22.625 1.00 95.50 103 GLN A CA 1
ATOM 836 C C . GLN A 1 103 ? -19.342 0.170 23.587 1.00 95.50 103 GLN A C 1
ATOM 838 O O . GLN A 1 103 ? -19.748 0.844 24.535 1.00 95.50 103 GLN A O 1
ATOM 843 N N . ALA A 1 104 ? -19.702 -1.107 23.421 1.00 93.69 104 ALA A N 1
ATOM 844 C CA . ALA A 1 104 ? -20.624 -1.799 24.321 1.00 93.69 104 ALA A CA 1
ATOM 845 C C . ALA A 1 104 ? -20.096 -1.843 25.769 1.00 93.69 104 ALA A C 1
ATOM 847 O O . ALA A 1 104 ? -20.830 -1.568 26.725 1.00 93.69 104 ALA A O 1
ATOM 848 N N . LYS A 1 105 ? -18.801 -2.134 25.955 1.00 94.19 105 LYS A N 1
ATOM 849 C CA . LYS A 1 105 ? -18.162 -2.141 27.283 1.00 94.19 105 LYS A CA 1
ATOM 850 C C . LYS A 1 105 ? -18.024 -0.735 27.877 1.00 94.19 105 LYS A C 1
ATOM 852 O O . LYS A 1 105 ? -18.137 -0.575 29.092 1.00 94.19 105 LYS A O 1
ATOM 857 N N . LYS A 1 106 ? -17.840 0.294 27.049 1.00 95.12 106 LYS A N 1
ATOM 858 C CA . LYS A 1 106 ? -17.768 1.696 27.482 1.00 95.12 106 LYS A CA 1
ATOM 859 C C . LYS A 1 106 ? -19.123 2.214 27.968 1.00 95.12 106 LYS A C 1
ATOM 861 O O . LYS A 1 106 ? -19.196 2.898 28.987 1.00 95.12 106 LYS A O 1
ATOM 866 N N . GLU A 1 107 ? -20.209 1.829 27.304 1.00 93.94 107 GLU A N 1
ATOM 867 C CA . GLU A 1 107 ? -21.580 2.117 27.754 1.00 93.94 107 GLU A CA 1
ATOM 868 C C . GLU A 1 107 ? -21.904 1.430 29.086 1.00 93.94 107 GLU A C 1
ATOM 870 O O . GLU A 1 107 ? -22.496 2.032 29.992 1.00 93.94 107 GLU A O 1
ATOM 875 N N . LEU A 1 108 ? -21.453 0.183 29.245 1.00 92.44 108 LEU A N 1
ATOM 876 C CA . LEU A 1 108 ? -21.559 -0.543 30.506 1.00 92.44 108 LEU A CA 1
ATOM 877 C C . LEU A 1 108 ? -20.789 0.169 31.632 1.00 92.44 108 LEU A C 1
ATOM 879 O O . LEU A 1 108 ? -21.322 0.332 32.729 1.00 92.44 108 LEU A O 1
ATOM 883 N N . GLN A 1 109 ? -19.578 0.655 31.353 1.00 94.12 109 GLN A N 1
ATOM 884 C CA . GLN A 1 109 ? -18.752 1.399 32.308 1.00 94.12 109 GLN A CA 1
ATOM 885 C C . GLN A 1 109 ? -19.421 2.711 32.734 1.00 94.12 109 GLN A C 1
ATOM 887 O O . GLN A 1 109 ? -19.485 3.014 33.925 1.00 94.12 109 GLN A O 1
ATOM 892 N N . ALA A 1 110 ? -19.976 3.469 31.783 1.00 93.50 110 ALA A N 1
ATOM 893 C CA . ALA A 1 110 ? -20.720 4.692 32.076 1.00 93.50 110 ALA A CA 1
ATOM 894 C C . ALA A 1 110 ? -21.928 4.416 32.989 1.00 93.50 110 ALA A C 1
ATOM 896 O O . ALA A 1 110 ? -22.177 5.154 33.946 1.00 93.50 110 ALA A O 1
ATOM 897 N N . THR A 1 111 ? -22.636 3.311 32.738 1.00 90.12 111 THR A N 1
ATOM 898 C CA . THR A 1 111 ? -23.773 2.877 33.561 1.00 90.12 111 THR A CA 1
ATOM 899 C C . THR A 1 111 ? -23.338 2.503 34.981 1.00 90.12 111 THR A C 1
ATOM 901 O O . THR A 1 111 ? -23.953 2.958 35.946 1.00 90.12 111 THR A O 1
ATOM 904 N N . LEU A 1 112 ? -22.252 1.737 35.137 1.00 89.19 112 LEU A N 1
ATOM 905 C CA . LEU A 1 112 ? -21.712 1.372 36.453 1.00 89.19 112 LEU A CA 1
ATOM 906 C C . LEU A 1 112 ? -21.214 2.591 37.237 1.00 89.19 112 LEU A C 1
ATOM 908 O O . LEU A 1 112 ? -21.486 2.693 38.431 1.00 89.19 112 LEU A O 1
ATOM 912 N N . ASN A 1 113 ? -20.560 3.551 36.579 1.00 90.31 113 ASN A N 1
ATOM 913 C CA . ASN A 1 113 ? -20.111 4.790 37.219 1.00 90.31 113 ASN A CA 1
ATOM 914 C C . ASN A 1 113 ? -21.288 5.632 37.731 1.00 90.31 113 ASN A C 1
ATOM 916 O O . ASN A 1 113 ? -21.221 6.175 38.834 1.00 90.31 113 ASN A O 1
ATOM 920 N N . LYS A 1 114 ? -22.393 5.696 36.974 1.00 89.00 114 LYS A N 1
ATOM 921 C CA . LYS A 1 114 ? -23.628 6.351 37.427 1.00 89.00 114 LYS A CA 1
ATOM 922 C C . LYS A 1 114 ? -24.191 5.672 38.679 1.00 89.00 114 LYS A C 1
ATOM 924 O O . LYS A 1 114 ? -24.516 6.352 39.648 1.00 89.00 114 LYS A O 1
ATOM 929 N N . LEU A 1 115 ? -24.262 4.340 38.677 1.00 83.75 115 LEU A N 1
ATOM 930 C CA . LEU A 1 115 ? -24.750 3.552 39.813 1.00 83.75 115 LEU A CA 1
ATOM 931 C C . LEU A 1 115 ? -23.838 3.662 41.047 1.00 83.75 115 LEU A C 1
ATOM 933 O O . LEU A 1 115 ? -24.333 3.720 42.171 1.00 83.75 115 LEU A O 1
ATOM 937 N N . LYS A 1 116 ? -22.518 3.773 40.847 1.00 85.56 116 LYS A N 1
ATOM 938 C CA . LYS A 1 116 ? -21.550 4.044 41.920 1.00 85.56 116 LYS A CA 1
ATOM 939 C C . LYS A 1 116 ? -21.827 5.378 42.620 1.00 85.56 116 LYS A C 1
ATOM 941 O O . LYS A 1 116 ? -21.662 5.472 43.832 1.00 85.56 11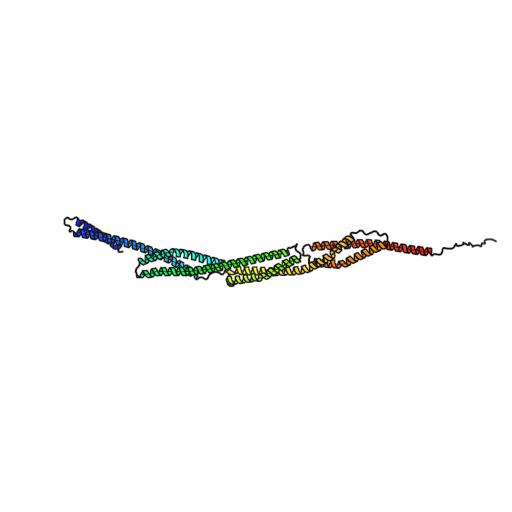6 LYS A O 1
ATOM 946 N N . GLY A 1 117 ? -22.297 6.391 41.887 1.00 84.81 117 GLY A N 1
ATOM 947 C CA . GLY A 1 117 ? -22.747 7.658 42.472 1.00 84.81 117 GLY A CA 1
ATOM 948 C C . GLY A 1 117 ? -23.910 7.472 43.455 1.00 84.81 117 GLY A C 1
ATOM 949 O O . GLY A 1 117 ? -23.851 7.968 44.580 1.00 84.81 117 GLY A O 1
ATOM 950 N N . SER A 1 118 ? -24.918 6.680 43.071 1.00 85.44 118 SER A N 1
ATOM 951 C CA . SER A 1 118 ? -26.086 6.359 43.913 1.00 85.44 118 SER A CA 1
ATOM 952 C C . SER A 1 118 ? -25.750 5.477 45.123 1.00 85.44 118 SER A C 1
ATOM 954 O O . SER A 1 118 ? -26.455 5.506 46.130 1.00 85.44 118 SER A O 1
ATOM 956 N N . LEU A 1 119 ? -24.638 4.735 45.077 1.00 88.06 119 LEU A N 1
ATOM 957 C CA . LEU A 1 119 ? -24.177 3.866 46.165 1.00 88.06 119 LEU A CA 1
ATOM 958 C C . LEU A 1 119 ? -23.994 4.616 47.495 1.00 88.06 119 LEU A C 1
ATOM 960 O O . LEU A 1 119 ? -24.260 4.070 48.566 1.00 88.06 119 LEU A O 1
ATOM 964 N N . THR A 1 120 ? -23.574 5.883 47.435 1.00 85.81 120 THR A N 1
ATOM 965 C CA . THR A 1 120 ? -23.371 6.719 48.629 1.00 85.81 120 THR A CA 1
ATOM 966 C C . THR A 1 120 ? -24.693 6.998 49.345 1.00 85.81 120 THR A C 1
ATOM 968 O O . THR A 1 120 ? -24.764 6.949 50.574 1.00 85.81 120 THR A O 1
ATOM 971 N N . GLU A 1 121 ? -25.754 7.287 48.592 1.00 88.62 121 GLU A N 1
ATOM 972 C CA . GLU A 1 121 ? -27.091 7.538 49.139 1.00 88.62 121 GLU A CA 1
ATOM 973 C C . GLU A 1 121 ? -27.707 6.242 49.670 1.00 88.62 121 GLU A C 1
ATOM 975 O O . GLU A 1 121 ? -28.205 6.211 50.796 1.00 88.62 121 GLU A O 1
ATOM 980 N N . MET A 1 122 ? -27.542 5.147 48.927 1.00 90.81 122 MET A N 1
ATOM 981 C CA . MET A 1 122 ? -27.983 3.812 49.325 1.00 90.81 122 MET A CA 1
ATOM 982 C C . MET A 1 122 ? -27.298 3.330 50.615 1.00 90.81 122 MET A C 1
ATOM 984 O O . MET A 1 122 ? -27.949 2.753 51.484 1.00 90.81 122 MET A O 1
ATOM 988 N N . THR A 1 123 ? -26.007 3.633 50.794 1.00 90.44 123 THR A N 1
ATOM 989 C CA . THR A 1 123 ? -25.257 3.331 52.028 1.00 90.44 123 THR A CA 1
ATOM 990 C C . THR A 1 123 ? -25.814 4.101 53.227 1.00 90.44 123 THR A C 1
ATOM 992 O O . THR A 1 123 ? -25.971 3.538 54.312 1.00 90.44 123 THR A O 1
ATOM 995 N N . LYS A 1 124 ? -26.158 5.385 53.043 1.00 90.44 124 LYS A N 1
ATOM 996 C CA . LYS A 1 124 ? -26.795 6.195 54.097 1.00 90.44 124 LYS A CA 1
ATOM 997 C C . LYS A 1 124 ? -28.174 5.644 54.459 1.00 90.44 124 LYS A C 1
ATOM 999 O O . LYS A 1 124 ? -28.492 5.531 55.641 1.00 90.44 124 LYS A O 1
ATOM 1004 N N . LEU A 1 125 ? -28.971 5.277 53.455 1.00 91.25 125 LEU A N 1
ATOM 1005 C CA . LEU A 1 125 ? -30.291 4.684 53.651 1.00 91.25 125 LEU A CA 1
ATOM 1006 C C . LEU A 1 125 ? -30.190 3.343 54.392 1.00 91.25 125 LEU A C 1
ATOM 1008 O O . LEU A 1 125 ? -30.889 3.139 55.380 1.00 91.25 125 LEU A O 1
ATOM 1012 N N . ASN A 1 126 ? -29.255 2.474 53.999 1.00 93.00 126 ASN A N 1
ATOM 1013 C CA . ASN A 1 126 ? -28.975 1.208 54.678 1.00 93.00 126 ASN A CA 1
ATOM 1014 C C . ASN A 1 126 ? -28.608 1.403 56.160 1.00 93.00 126 ASN A C 1
ATOM 1016 O O . ASN A 1 126 ? -29.125 0.684 57.015 1.00 93.00 126 ASN A O 1
ATOM 1020 N N . ALA A 1 127 ? -27.776 2.400 56.482 1.00 91.00 127 ALA A N 1
ATOM 1021 C CA . ALA A 1 127 ? -27.407 2.708 57.864 1.00 91.00 127 ALA A CA 1
ATOM 1022 C C . ALA A 1 127 ? -28.625 3.122 58.712 1.00 91.00 127 ALA A C 1
ATOM 1024 O O . ALA A 1 127 ? -28.817 2.586 59.806 1.00 91.00 127 ALA A O 1
ATOM 1025 N N . LEU A 1 128 ? -29.487 4.000 58.181 1.00 89.44 128 LEU A N 1
ATOM 1026 C CA . LEU A 1 128 ? -30.736 4.412 58.837 1.00 89.44 128 LEU A CA 1
ATOM 1027 C C . LEU A 1 128 ? -31.700 3.232 59.038 1.00 89.44 128 LEU A C 1
ATOM 1029 O O . LEU A 1 128 ? -32.319 3.094 60.097 1.00 89.44 128 LEU A O 1
ATOM 1033 N N . LEU A 1 129 ? -31.820 2.358 58.035 1.00 90.12 129 LEU A N 1
ATOM 1034 C CA . LEU A 1 129 ? -32.648 1.154 58.116 1.00 90.12 129 LEU A CA 1
ATOM 1035 C C . LEU A 1 129 ? -32.108 0.164 59.154 1.00 90.12 129 LEU A C 1
ATOM 1037 O O . LEU A 1 129 ? -32.894 -0.416 59.902 1.00 90.12 129 LEU A O 1
ATOM 1041 N N . ALA A 1 130 ? -30.785 0.011 59.258 1.00 90.00 130 ALA A N 1
ATOM 1042 C CA . ALA A 1 130 ? -30.152 -0.833 60.266 1.00 90.00 130 ALA A CA 1
ATOM 1043 C C . ALA A 1 130 ? -30.444 -0.328 61.690 1.00 90.00 130 ALA A C 1
ATOM 1045 O O . ALA A 1 130 ? -30.846 -1.116 62.544 1.00 90.00 130 ALA A O 1
ATOM 1046 N N . GLU A 1 131 ? -30.333 0.977 61.955 1.00 87.94 131 GLU A N 1
ATOM 1047 C CA . GLU A 1 131 ? -30.680 1.558 63.265 1.00 87.94 131 GLU A CA 1
ATOM 1048 C C . GLU A 1 131 ? -32.134 1.279 63.675 1.00 87.94 131 GLU A C 1
ATOM 1050 O O . GLU A 1 131 ? -32.425 1.070 64.854 1.00 87.94 131 GLU A O 1
ATOM 1055 N N . GLY A 1 132 ? -33.050 1.247 62.701 1.00 84.25 132 GLY A N 1
ATOM 1056 C CA . GLY A 1 132 ? -34.463 0.934 62.911 1.00 84.25 132 GLY A CA 1
ATOM 1057 C C . GLY A 1 132 ? -34.807 -0.560 62.956 1.00 84.25 132 GLY A C 1
ATOM 1058 O O . GLY A 1 132 ? -35.946 -0.893 63.289 1.00 84.25 132 GLY A O 1
ATOM 1059 N N . ALA A 1 133 ? -33.871 -1.446 62.610 1.00 86.06 133 ALA A N 1
ATOM 1060 C CA . ALA A 1 133 ? -34.092 -2.885 62.500 1.00 86.06 133 ALA A CA 1
ATOM 1061 C C . ALA A 1 133 ? -33.842 -3.635 63.822 1.00 86.06 133 ALA A C 1
ATOM 1063 O O . ALA A 1 133 ? -33.237 -3.117 64.763 1.00 86.06 133 ALA A O 1
ATOM 1064 N N . SER A 1 134 ? -34.284 -4.897 63.890 1.00 86.75 134 SER A N 1
ATOM 1065 C CA . SER A 1 134 ? -33.952 -5.783 65.011 1.00 86.75 134 SER A CA 1
ATOM 1066 C C . SER A 1 134 ? -32.441 -6.035 65.092 1.00 86.75 134 SER A C 1
ATOM 1068 O O . SER A 1 134 ? -31.731 -6.000 64.084 1.00 86.75 134 SER A O 1
ATOM 1070 N N . ARG A 1 135 ? -31.942 -6.344 66.295 1.00 84.00 135 ARG A N 1
ATOM 1071 C CA . ARG A 1 135 ? -30.509 -6.585 66.551 1.00 84.00 135 ARG A CA 1
ATOM 1072 C C . ARG A 1 135 ? -29.910 -7.663 65.635 1.00 84.00 135 ARG A C 1
ATOM 1074 O O . ARG A 1 135 ? -28.770 -7.541 65.208 1.00 84.00 135 ARG A O 1
ATOM 1081 N N . GLU A 1 136 ? -30.702 -8.674 65.290 1.00 86.50 136 GLU A N 1
ATOM 1082 C CA . GLU A 1 136 ? -30.332 -9.768 64.380 1.00 86.50 136 GLU A CA 1
ATOM 1083 C C . GLU A 1 136 ? -30.193 -9.318 62.916 1.00 86.50 136 GLU A C 1
ATOM 1085 O O . GLU A 1 136 ? -29.400 -9.883 62.169 1.00 86.50 136 GLU A O 1
ATOM 1090 N N . ARG A 1 137 ? -30.943 -8.291 62.489 1.00 87.25 137 ARG A N 1
ATOM 1091 C CA . ARG A 1 137 ? -30.964 -7.796 61.100 1.00 87.25 137 ARG A CA 1
ATOM 1092 C C . ARG A 1 137 ? -29.930 -6.710 60.821 1.00 87.25 137 ARG A C 1
ATOM 1094 O O . ARG A 1 137 ? -29.586 -6.496 59.662 1.00 87.25 137 ARG A O 1
ATOM 1101 N N . GLN A 1 138 ? -29.407 -6.066 61.861 1.00 87.94 138 GLN A N 1
ATOM 1102 C CA . GLN A 1 138 ? -28.417 -4.994 61.747 1.00 87.94 138 GLN A CA 1
ATOM 1103 C C . GLN A 1 138 ? -27.116 -5.427 61.064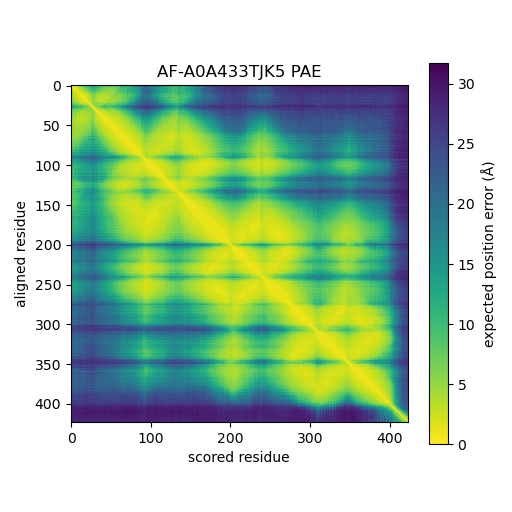 1.00 87.94 138 GLN A C 1
ATOM 1105 O O . GLN A 1 138 ? -26.625 -4.717 60.188 1.00 87.94 138 GLN A O 1
ATOM 1110 N N . ALA A 1 139 ? -26.551 -6.572 61.456 1.00 88.44 139 ALA A N 1
ATOM 1111 C CA . ALA A 1 139 ? -25.295 -7.054 60.882 1.00 88.44 139 ALA A CA 1
ATOM 1112 C C . ALA A 1 139 ? -25.442 -7.501 59.410 1.00 88.44 139 ALA A C 1
ATOM 1114 O O . ALA A 1 139 ? -24.653 -7.026 58.592 1.00 88.44 139 ALA A O 1
ATOM 1115 N N . PRO A 1 140 ? -26.456 -8.309 59.027 1.00 90.75 140 PRO A N 1
ATOM 1116 C CA . PRO A 1 140 ? -26.707 -8.647 57.625 1.00 90.75 140 PRO A CA 1
ATOM 1117 C C . PRO A 1 140 ? -26.882 -7.424 56.720 1.00 90.75 140 PRO A C 1
ATOM 1119 O O . PRO A 1 140 ? -26.253 -7.365 55.672 1.00 90.75 140 PRO A O 1
ATOM 1122 N N . LEU A 1 141 ? -27.655 -6.416 57.148 1.00 88.81 141 LEU A N 1
ATOM 1123 C CA . LEU A 1 141 ? -27.881 -5.192 56.364 1.00 88.81 141 LEU A CA 1
ATOM 1124 C C . LEU A 1 141 ? -26.583 -4.460 56.018 1.00 88.81 141 LEU A C 1
ATOM 1126 O O . LEU A 1 141 ? -26.376 -4.077 54.869 1.00 88.81 141 LEU A O 1
ATOM 1130 N N . LYS A 1 142 ? -25.693 -4.294 57.001 1.00 87.81 142 LYS A N 1
ATOM 1131 C CA . LYS A 1 142 ? -24.383 -3.664 56.783 1.00 87.81 142 LYS A CA 1
ATOM 1132 C C . LYS A 1 142 ? -23.471 -4.530 55.905 1.00 87.81 142 LYS A C 1
ATOM 1134 O O . LYS A 1 142 ? -22.688 -4.003 55.113 1.00 87.81 142 LYS A O 1
ATOM 1139 N N . GLY A 1 143 ? -23.580 -5.853 56.039 1.00 90.88 143 GLY A N 1
ATOM 1140 C CA . GLY A 1 143 ? -22.868 -6.819 55.203 1.00 90.88 143 GLY A CA 1
ATOM 1141 C C . GLY A 1 143 ? -23.256 -6.711 53.728 1.00 90.88 143 GLY A C 1
ATOM 1142 O O . GLY A 1 143 ? -22.375 -6.619 52.882 1.00 90.88 143 GLY A O 1
ATOM 1143 N N . GLU A 1 144 ? -24.553 -6.602 53.422 1.00 91.06 144 GLU A N 1
ATOM 1144 C CA . GLU A 1 144 ? -25.054 -6.476 52.044 1.00 91.06 144 GLU A CA 1
ATOM 1145 C C . GLU A 1 144 ? -24.424 -5.297 51.296 1.00 91.06 144 GLU A C 1
ATOM 1147 O O . GLU A 1 144 ? -23.991 -5.444 50.154 1.00 91.06 144 GLU A O 1
ATOM 1152 N N . MET A 1 145 ? -24.332 -4.135 51.949 1.00 90.81 145 MET A N 1
ATOM 1153 C CA . MET A 1 145 ? -23.731 -2.940 51.356 1.00 90.81 145 MET A CA 1
ATOM 1154 C C . MET A 1 145 ? -22.243 -3.147 51.048 1.00 90.81 145 MET A C 1
ATOM 1156 O O . MET A 1 145 ? -21.762 -2.763 49.985 1.00 90.81 145 MET A O 1
ATOM 1160 N N . THR A 1 146 ? -21.538 -3.816 51.962 1.00 90.50 146 THR A N 1
ATOM 1161 C CA . THR A 1 146 ? -20.116 -4.154 51.818 1.00 90.50 146 THR A CA 1
ATOM 1162 C C . THR A 1 146 ? -19.890 -5.140 50.669 1.00 90.50 146 THR A C 1
ATOM 1164 O O . THR A 1 146 ? -18.934 -5.006 49.907 1.00 90.50 146 THR A O 1
ATOM 1167 N N . ASP A 1 147 ? -20.765 -6.134 50.523 1.00 92.38 147 ASP A N 1
ATOM 1168 C CA . ASP A 1 147 ? -20.670 -7.141 49.465 1.00 92.38 147 ASP A CA 1
ATOM 1169 C C . ASP A 1 147 ? -20.973 -6.549 48.086 1.00 92.38 147 ASP A C 1
ATOM 1171 O O . ASP A 1 147 ? -20.300 -6.873 47.105 1.00 92.38 147 ASP A O 1
ATOM 1175 N N . ILE A 1 148 ? -21.967 -5.663 48.007 1.00 92.25 148 ILE A N 1
ATOM 1176 C CA . ILE A 1 148 ? -22.296 -4.915 46.792 1.00 92.25 148 ILE A CA 1
ATOM 1177 C C . ILE A 1 148 ? -21.120 -4.033 46.369 1.00 92.25 148 ILE A C 1
ATOM 1179 O O . ILE A 1 148 ? -20.754 -4.047 45.193 1.00 92.25 148 ILE A O 1
ATOM 1183 N N . ASP A 1 149 ? -20.519 -3.299 47.307 1.00 91.12 149 ASP A N 1
ATOM 1184 C CA . ASP A 1 149 ? -19.377 -2.423 47.036 1.00 91.12 149 ASP A CA 1
ATOM 1185 C C . ASP A 1 149 ? -18.181 -3.224 46.496 1.00 91.12 149 ASP A C 1
ATOM 1187 O O . ASP A 1 149 ? -17.686 -2.947 45.404 1.00 91.12 149 ASP A O 1
ATOM 1191 N N . LYS A 1 150 ? -17.822 -4.335 47.155 1.00 92.62 150 LYS A N 1
ATOM 1192 C CA . LYS A 1 150 ? -16.770 -5.253 46.678 1.00 92.62 150 LYS A CA 1
ATOM 1193 C C . LYS A 1 150 ? -17.046 -5.809 45.280 1.00 92.62 150 LYS A C 1
ATOM 1195 O O . LYS A 1 150 ? -16.132 -5.895 44.458 1.00 92.62 150 LYS A O 1
ATOM 1200 N N . LYS A 1 151 ? -18.291 -6.212 44.993 1.00 93.06 151 LYS A N 1
ATOM 1201 C CA . LYS A 1 151 ? -18.677 -6.694 43.656 1.00 93.06 151 LYS A CA 1
ATOM 1202 C C . LYS A 1 151 ? -18.539 -5.594 42.612 1.00 93.06 151 LYS A C 1
ATOM 1204 O O . LYS A 1 151 ? -17.979 -5.836 41.546 1.00 93.06 151 LYS A O 1
ATOM 1209 N N . LEU A 1 152 ? -19.005 -4.388 42.924 1.00 92.44 152 LEU A N 1
ATOM 1210 C CA . LEU A 1 152 ? -18.904 -3.240 42.033 1.00 92.44 152 LEU A CA 1
ATOM 1211 C C . LEU A 1 152 ? -17.446 -2.878 41.744 1.00 92.44 152 LEU A C 1
ATOM 1213 O O . LEU A 1 152 ? -17.107 -2.643 40.584 1.00 92.44 152 LEU A O 1
ATOM 1217 N N . GLU A 1 153 ? -16.579 -2.875 42.755 1.00 92.50 153 GLU A N 1
ATOM 1218 C CA . GLU A 1 153 ? -15.143 -2.651 42.581 1.00 92.50 153 GLU A CA 1
ATOM 1219 C C . GLU A 1 153 ? -14.501 -3.727 41.702 1.00 92.50 153 GLU A C 1
ATOM 1221 O O . GLU A 1 153 ? -13.793 -3.392 40.751 1.00 92.50 153 GLU A O 1
ATOM 1226 N N . ASN A 1 154 ? -14.796 -5.008 41.950 1.00 93.81 154 ASN A N 1
ATOM 1227 C CA . ASN A 1 154 ? -14.260 -6.112 41.154 1.00 93.81 154 ASN A CA 1
ATOM 1228 C C . ASN A 1 154 ? -14.691 -6.037 39.681 1.00 93.81 154 ASN A C 1
ATOM 1230 O O . ASN A 1 154 ? -13.853 -6.139 38.780 1.00 93.81 154 ASN A O 1
ATOM 1234 N N . VAL A 1 155 ? -15.986 -5.829 39.431 1.00 94.62 155 VAL A N 1
ATOM 1235 C CA . VAL A 1 155 ? -16.544 -5.693 38.080 1.00 94.62 155 VAL A CA 1
ATOM 1236 C C . VAL A 1 155 ? -15.950 -4.473 37.382 1.00 94.62 155 VAL A C 1
ATOM 1238 O O . VAL A 1 155 ? -15.527 -4.582 36.233 1.00 94.62 155 VAL A O 1
ATOM 1241 N N . SER A 1 156 ? -15.851 -3.335 38.074 1.00 93.81 156 SER A N 1
ATOM 1242 C CA . SER A 1 156 ? -15.266 -2.110 37.516 1.00 93.81 156 SER A CA 1
ATOM 1243 C C . SER A 1 156 ? -13.792 -2.302 37.163 1.00 93.81 156 SER A C 1
ATOM 1245 O O . SER A 1 156 ? -13.372 -1.923 36.073 1.00 93.81 156 SER A O 1
ATOM 1247 N N . TYR A 1 157 ? -13.009 -2.941 38.037 1.00 94.62 157 TYR A N 1
ATOM 1248 C CA . TYR A 1 157 ? -11.604 -3.250 37.777 1.00 94.62 157 TYR A CA 1
ATOM 1249 C C . TYR A 1 157 ? -11.440 -4.129 36.529 1.00 94.62 157 TYR A C 1
ATOM 1251 O O . TYR A 1 157 ? -10.693 -3.780 35.615 1.00 94.62 157 TYR A O 1
ATOM 1259 N N . ARG A 1 158 ? -12.194 -5.233 36.445 1.00 95.62 158 ARG A N 1
ATOM 1260 C CA . ARG A 1 158 ? -12.161 -6.153 35.296 1.00 95.62 158 ARG A CA 1
ATOM 1261 C C . ARG A 1 158 ? -12.622 -5.485 34.000 1.00 95.62 158 ARG A C 1
ATOM 1263 O O . ARG A 1 158 ? -12.042 -5.736 32.946 1.00 95.62 158 ARG A O 1
ATOM 1270 N N . LEU A 1 159 ? -13.650 -4.640 34.066 1.00 95.06 159 LEU A N 1
ATOM 1271 C CA . LEU A 1 159 ? -14.156 -3.893 32.917 1.00 95.06 159 LEU A CA 1
ATOM 1272 C C . LEU A 1 159 ? -13.139 -2.875 32.408 1.00 95.06 159 LEU A C 1
ATOM 1274 O O . LEU A 1 159 ? -12.905 -2.814 31.205 1.00 95.06 159 LEU A O 1
ATOM 1278 N N . ASN A 1 160 ? -12.492 -2.140 33.312 1.00 94.94 160 ASN A N 1
ATOM 1279 C CA . ASN A 1 160 ? -11.438 -1.194 32.958 1.00 94.94 160 ASN A CA 1
ATOM 1280 C C . ASN A 1 160 ? -10.237 -1.904 32.322 1.00 94.94 160 ASN A C 1
ATOM 1282 O O . ASN A 1 160 ? -9.710 -1.417 31.326 1.00 94.94 160 ASN A O 1
ATOM 1286 N N . ALA A 1 161 ? -9.847 -3.073 32.840 1.00 95.31 161 ALA A N 1
ATOM 1287 C CA . ALA A 1 161 ? -8.798 -3.891 32.235 1.00 95.31 161 ALA A CA 1
ATOM 1288 C C . ALA A 1 161 ? -9.172 -4.326 30.805 1.00 95.31 161 ALA A C 1
ATOM 1290 O O . ALA A 1 161 ? -8.402 -4.095 29.876 1.00 95.31 161 ALA A O 1
ATOM 1291 N N . LYS A 1 162 ? -10.391 -4.849 30.591 1.00 94.81 162 LYS A N 1
ATOM 1292 C CA . LYS A 1 162 ? -10.861 -5.204 29.239 1.00 94.81 162 LYS A CA 1
ATOM 1293 C C . LYS A 1 162 ? -10.926 -4.004 28.293 1.00 94.81 162 LYS A C 1
ATOM 1295 O O . LYS A 1 162 ? -10.610 -4.156 27.118 1.00 94.81 162 LYS A O 1
ATOM 1300 N N . LEU A 1 163 ? -11.354 -2.835 28.773 1.00 95.94 163 LEU A N 1
ATOM 1301 C CA . LEU A 1 163 ? -11.379 -1.608 27.972 1.00 95.94 163 LEU A CA 1
ATOM 1302 C C . LEU A 1 163 ? -9.968 -1.190 27.558 1.00 95.94 163 LEU A C 1
ATOM 1304 O O . LEU A 1 163 ? -9.754 -0.914 26.384 1.00 95.94 163 LEU A O 1
ATOM 1308 N N . SER A 1 164 ? -9.007 -1.234 28.482 1.00 96.69 164 SER A N 1
ATOM 1309 C CA . SER A 1 164 ? -7.591 -0.979 28.198 1.00 96.69 164 SER A CA 1
ATOM 1310 C C . SER A 1 164 ? -7.037 -1.940 27.135 1.00 96.69 164 SER A C 1
ATOM 1312 O O . SER A 1 164 ? -6.376 -1.513 26.188 1.00 96.69 164 SER A O 1
ATOM 1314 N N . ASP A 1 165 ? -7.338 -3.237 27.243 1.00 95.50 165 ASP A N 1
ATOM 1315 C CA . ASP A 1 165 ? -6.910 -4.242 26.260 1.00 95.50 165 ASP A CA 1
ATOM 1316 C C . ASP A 1 165 ? -7.551 -4.023 24.879 1.00 95.50 165 ASP A C 1
ATOM 1318 O O . ASP A 1 165 ? -6.899 -4.192 23.839 1.00 95.50 165 ASP A O 1
ATOM 1322 N N . LEU A 1 166 ? -8.829 -3.632 24.850 1.00 95.94 166 LEU A N 1
ATOM 1323 C CA . LEU A 1 166 ? -9.550 -3.306 23.621 1.00 95.94 166 LEU A CA 1
ATOM 1324 C C . LEU A 1 166 ? -9.003 -2.036 22.966 1.00 95.94 166 LEU A C 1
ATOM 1326 O O . LEU A 1 166 ? -8.757 -2.059 21.764 1.00 95.94 166 LEU A O 1
ATOM 1330 N N . GLU A 1 167 ? -8.732 -0.973 23.727 1.00 96.81 167 GLU A N 1
ATOM 1331 C CA . GLU A 1 167 ? -8.090 0.245 23.211 1.00 96.81 167 GLU A CA 1
ATOM 1332 C C . GLU A 1 167 ? -6.724 -0.066 22.600 1.00 96.81 167 GLU A C 1
ATOM 1334 O O . GLU A 1 167 ? -6.444 0.341 21.471 1.00 96.81 167 GLU A O 1
ATOM 1339 N N . ALA A 1 168 ? -5.898 -0.858 23.291 1.00 96.50 168 ALA A N 1
ATOM 1340 C CA . ALA A 1 168 ? -4.609 -1.295 22.765 1.00 96.50 168 ALA A CA 1
ATOM 1341 C C . ALA A 1 168 ? -4.763 -2.115 21.472 1.00 96.50 168 ALA A C 1
ATOM 1343 O O . ALA A 1 168 ? -3.961 -1.991 20.545 1.00 96.50 168 ALA A O 1
ATOM 1344 N N . THR A 1 169 ? -5.800 -2.948 21.382 1.00 95.50 169 THR A N 1
ATOM 1345 C CA . THR A 1 169 ? -6.086 -3.752 20.187 1.00 95.50 169 THR A CA 1
ATOM 1346 C C . THR A 1 169 ? -6.584 -2.898 19.020 1.00 95.50 169 THR A C 1
ATOM 1348 O O . THR A 1 169 ? -6.121 -3.075 17.894 1.00 95.50 169 THR A O 1
ATOM 1351 N N . ILE A 1 170 ? -7.467 -1.933 19.275 1.00 96.88 170 ILE A N 1
ATOM 1352 C CA . ILE A 1 170 ? -7.938 -0.957 18.283 1.00 96.88 170 ILE A CA 1
ATOM 1353 C C . ILE A 1 170 ? -6.766 -0.118 17.769 1.00 96.88 170 ILE A C 1
ATOM 1355 O O . ILE A 1 170 ? -6.635 0.074 16.562 1.00 96.88 170 ILE A O 1
ATOM 1359 N N . ALA A 1 171 ? -5.866 0.322 18.651 1.00 97.19 171 ALA A N 1
ATOM 1360 C CA . ALA A 1 171 ? -4.661 1.045 18.257 1.00 97.19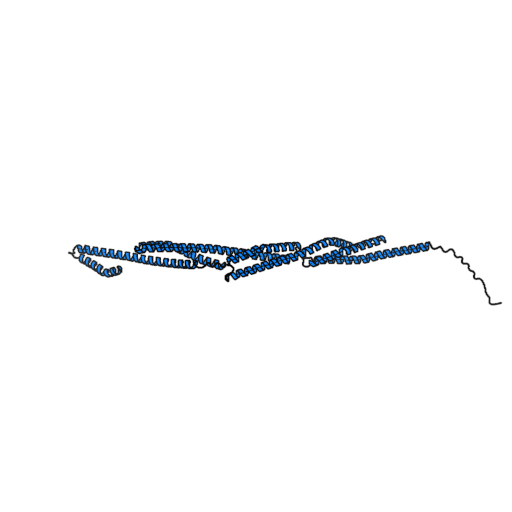 171 ALA A CA 1
ATOM 1361 C C . ALA A 1 171 ? -3.770 0.211 17.320 1.00 97.19 171 ALA A C 1
ATOM 1363 O O . ALA A 1 171 ? -3.308 0.723 16.300 1.00 97.19 171 ALA A O 1
ATOM 1364 N N . LYS A 1 172 ? -3.591 -1.089 17.604 1.00 96.75 172 LYS A N 1
ATOM 1365 C CA . LYS A 1 172 ? -2.868 -2.009 16.707 1.00 96.75 172 LYS A CA 1
ATOM 1366 C C . LYS A 1 172 ? -3.554 -2.146 15.347 1.00 96.75 172 LYS A C 1
ATOM 1368 O O . LYS A 1 172 ? -2.868 -2.123 14.330 1.00 96.75 172 LYS A O 1
ATOM 1373 N N . TRP A 1 173 ? -4.884 -2.257 15.313 1.00 97.50 173 TRP A N 1
ATOM 1374 C CA . TRP A 1 173 ? -5.647 -2.288 14.061 1.00 97.50 173 TRP A CA 1
ATOM 1375 C C . TRP A 1 173 ? -5.497 -0.993 13.255 1.00 97.50 173 TRP A C 1
ATOM 1377 O O . TRP A 1 173 ? -5.261 -1.051 12.050 1.00 97.50 173 TRP A O 1
ATOM 1387 N N . ASN A 1 174 ? -5.582 0.166 13.911 1.00 97.56 174 ASN A N 1
ATOM 1388 C CA . ASN A 1 174 ? -5.419 1.471 13.269 1.00 97.56 174 ASN A CA 1
ATOM 1389 C C . ASN A 1 174 ? -4.026 1.622 12.648 1.00 97.56 174 ASN A C 1
ATOM 1391 O O . ASN A 1 174 ? -3.904 2.006 11.485 1.00 97.56 174 ASN A O 1
ATOM 1395 N N . GLU A 1 175 ? -2.978 1.280 13.400 1.00 97.81 175 GLU A N 1
ATOM 1396 C CA . GLU A 1 175 ? -1.603 1.344 12.903 1.00 97.81 175 GLU A CA 1
ATOM 1397 C C . GLU A 1 175 ? -1.366 0.348 11.761 1.00 97.81 175 GLU A C 1
ATOM 1399 O O . GLU A 1 175 ? -0.729 0.678 10.760 1.00 97.81 175 GLU A O 1
ATOM 1404 N N . TYR A 1 176 ? -1.939 -0.852 11.860 1.00 98.19 176 TYR A N 1
ATOM 1405 C CA . TYR A 1 176 ? -1.882 -1.845 10.795 1.00 98.19 176 TYR A CA 1
ATOM 1406 C C . TYR A 1 176 ? -2.498 -1.327 9.486 1.00 98.19 176 TYR A C 1
ATOM 1408 O O . TYR A 1 176 ? -1.842 -1.364 8.444 1.00 98.19 176 TYR A O 1
ATOM 1416 N N . TYR A 1 177 ? -3.726 -0.798 9.526 1.00 97.88 177 TYR A N 1
ATOM 1417 C CA . TYR A 1 177 ? -4.383 -0.271 8.326 1.00 97.88 177 TYR A CA 1
ATOM 1418 C C . TYR A 1 177 ? -3.686 0.968 7.770 1.00 97.88 177 TYR A C 1
ATOM 1420 O O . TYR A 1 177 ? -3.598 1.115 6.554 1.00 97.88 177 TYR A O 1
ATOM 1428 N N . LYS A 1 178 ? -3.124 1.822 8.632 1.00 98.06 178 LYS A N 1
ATOM 1429 C CA . LYS A 1 178 ? -2.288 2.947 8.202 1.00 98.06 178 LYS A CA 1
ATOM 1430 C C . LYS A 1 178 ? -1.071 2.462 7.411 1.00 98.06 178 LYS A C 1
ATOM 1432 O O . LYS A 1 178 ? -0.835 2.938 6.305 1.00 98.06 178 LYS A O 1
ATOM 1437 N N . ARG A 1 179 ? -0.329 1.479 7.933 1.00 98.19 179 ARG A N 1
ATOM 1438 C CA . ARG A 1 179 ? 0.826 0.886 7.235 1.00 98.19 179 ARG A CA 1
ATOM 1439 C C . ARG A 1 179 ? 0.424 0.190 5.935 1.00 98.19 179 ARG A C 1
ATOM 1441 O O . ARG A 1 179 ? 1.128 0.330 4.939 1.00 98.19 179 ARG A O 1
ATOM 1448 N N . LEU A 1 180 ? -0.703 -0.526 5.925 1.00 98.31 180 LEU A N 1
ATOM 1449 C CA . LEU A 1 180 ? -1.223 -1.184 4.725 1.00 98.31 180 LEU A CA 1
ATOM 1450 C C . LEU A 1 180 ? -1.600 -0.169 3.636 1.00 98.31 180 LEU A C 1
ATOM 1452 O O . LEU A 1 180 ? -1.260 -0.379 2.474 1.00 98.31 180 LEU A O 1
ATOM 1456 N N . ASN A 1 181 ? -2.274 0.922 4.004 1.00 98.25 181 ASN A N 1
ATOM 1457 C CA . ASN A 1 181 ? -2.642 1.986 3.070 1.00 98.25 181 ASN A CA 1
ATOM 1458 C C . ASN A 1 181 ? -1.398 2.677 2.513 1.00 98.25 181 ASN A C 1
ATOM 1460 O O . ASN A 1 181 ? -1.258 2.747 1.299 1.00 98.25 181 ASN A O 1
ATOM 1464 N N . ASN A 1 182 ? -0.439 3.042 3.370 1.00 98.31 182 ASN A N 1
ATOM 1465 C CA . ASN A 1 182 ? 0.832 3.620 2.928 1.00 98.31 182 ASN A CA 1
ATOM 1466 C C . ASN A 1 182 ? 1.570 2.705 1.935 1.00 98.31 182 ASN A C 1
ATOM 1468 O O . ASN A 1 182 ? 2.142 3.185 0.962 1.00 98.31 182 ASN A O 1
ATOM 1472 N N . PHE A 1 183 ? 1.553 1.386 2.158 1.00 98.38 183 PHE A N 1
ATOM 1473 C CA . PHE A 1 183 ? 2.155 0.430 1.227 1.00 98.38 183 PHE A CA 1
ATOM 1474 C C . PHE A 1 183 ? 1.391 0.348 -0.104 1.00 98.38 183 PHE A C 1
ATOM 1476 O O . PHE A 1 183 ? 2.015 0.261 -1.158 1.00 98.38 183 PHE A O 1
ATOM 1483 N N . CYS A 1 184 ? 0.055 0.412 -0.078 1.00 98.31 184 CYS A N 1
ATOM 1484 C CA . CYS A 1 184 ? -0.758 0.476 -1.298 1.00 98.31 184 CYS A CA 1
ATOM 1485 C C . CYS A 1 184 ? -0.488 1.761 -2.094 1.00 98.31 184 CYS A C 1
ATOM 1487 O O . CYS A 1 184 ? -0.330 1.699 -3.310 1.00 98.31 184 CYS A O 1
ATOM 1489 N N . ASP A 1 185 ? -0.412 2.908 -1.421 1.00 98.44 185 ASP A N 1
ATOM 1490 C CA . ASP A 1 185 ? -0.129 4.197 -2.056 1.00 98.44 185 ASP A CA 1
ATOM 1491 C C . ASP A 1 185 ? 1.269 4.201 -2.674 1.00 98.44 185 ASP A C 1
ATOM 1493 O O . ASP A 1 185 ? 1.443 4.601 -3.823 1.00 98.44 185 ASP A O 1
ATOM 1497 N N . TRP A 1 186 ? 2.249 3.660 -1.952 1.00 98.56 186 TRP A N 1
ATOM 1498 C CA . TRP A 1 186 ? 3.605 3.484 -2.455 1.00 98.56 186 TRP A CA 1
ATOM 1499 C C . TRP A 1 186 ? 3.656 2.551 -3.678 1.00 98.56 186 TRP A C 1
ATOM 1501 O O . TRP A 1 186 ? 4.344 2.863 -4.648 1.00 98.56 186 TRP A O 1
ATOM 1511 N N . LEU A 1 187 ? 2.899 1.444 -3.687 1.00 98.44 187 LEU A N 1
ATOM 1512 C CA . LEU A 1 187 ? 2.790 0.573 -4.865 1.00 98.44 187 LEU A CA 1
ATOM 1513 C C . LEU A 1 187 ? 2.231 1.335 -6.069 1.00 98.44 187 LEU A C 1
ATOM 1515 O O . LEU A 1 187 ? 2.807 1.259 -7.151 1.00 98.44 187 LEU A O 1
ATOM 1519 N N . ASN A 1 188 ? 1.153 2.097 -5.876 1.00 98.19 188 ASN A N 1
ATOM 1520 C CA . ASN A 1 188 ? 0.542 2.898 -6.938 1.00 98.19 188 ASN A CA 1
ATOM 1521 C C . ASN A 1 188 ? 1.496 3.983 -7.462 1.00 98.19 188 ASN A C 1
ATOM 1523 O O . ASN A 1 188 ? 1.561 4.218 -8.665 1.00 98.19 188 ASN A O 1
ATOM 1527 N N . GLU A 1 189 ? 2.266 4.624 -6.579 1.00 98.25 189 GLU A N 1
ATOM 1528 C CA . GLU A 1 189 ? 3.297 5.593 -6.962 1.00 98.25 189 GLU A CA 1
ATOM 1529 C C . GLU A 1 189 ? 4.376 4.940 -7.838 1.00 98.25 189 GLU A C 1
ATOM 1531 O O . GLU A 1 189 ? 4.766 5.496 -8.865 1.00 98.25 189 GLU A O 1
ATOM 1536 N N . LYS A 1 190 ? 4.867 3.752 -7.460 1.00 98.00 190 LYS A N 1
ATOM 1537 C CA . LYS A 1 190 ? 5.877 3.032 -8.252 1.00 98.00 190 LYS A CA 1
ATOM 1538 C C . LYS A 1 190 ? 5.333 2.525 -9.575 1.00 98.00 190 LYS A C 1
ATOM 1540 O O . LYS A 1 190 ? 6.044 2.582 -10.572 1.00 98.00 190 LYS A O 1
ATOM 1545 N N . GLU A 1 191 ? 4.086 2.084 -9.586 1.00 97.44 191 GLU A N 1
ATOM 1546 C CA . GLU A 1 191 ? 3.369 1.692 -10.792 1.00 97.44 191 GLU A CA 1
ATOM 1547 C C . GLU A 1 191 ? 3.264 2.866 -11.780 1.00 97.44 191 GLU A C 1
ATOM 1549 O O . GLU A 1 191 ? 3.608 2.714 -12.951 1.00 97.44 191 GLU A O 1
ATOM 1554 N N . ALA A 1 192 ? 2.887 4.056 -11.297 1.00 97.62 192 ALA A N 1
ATOM 1555 C CA . ALA A 1 192 ? 2.835 5.275 -12.103 1.00 97.62 192 ALA A CA 1
ATOM 1556 C C . ALA A 1 192 ? 4.220 5.673 -12.634 1.00 97.62 192 ALA A C 1
ATOM 1558 O O . ALA A 1 192 ? 4.370 5.917 -13.826 1.00 97.62 192 ALA A O 1
ATOM 1559 N N . LYS A 1 193 ? 5.255 5.649 -11.786 1.00 96.50 193 LYS A N 1
ATOM 1560 C CA . LYS A 1 193 ? 6.636 5.941 -12.209 1.00 96.50 193 LYS A CA 1
ATOM 1561 C C . LYS A 1 193 ? 7.159 4.946 -13.241 1.00 96.50 193 LYS A C 1
ATOM 1563 O O . LYS A 1 193 ? 7.889 5.329 -14.148 1.00 96.50 193 LYS A O 1
ATOM 1568 N N . LEU A 1 194 ? 6.802 3.668 -13.120 1.00 96.56 194 LEU A N 1
ATOM 1569 C CA . LEU A 1 194 ? 7.167 2.673 -14.121 1.00 96.56 194 LEU A CA 1
ATOM 1570 C C . LEU A 1 194 ? 6.444 2.950 -15.447 1.00 96.56 194 LEU A C 1
ATOM 1572 O O . LEU A 1 194 ? 7.078 2.872 -16.495 1.00 96.56 194 LEU A O 1
ATOM 1576 N N . ALA A 1 195 ? 5.157 3.311 -15.411 1.00 95.50 195 ALA A N 1
ATOM 1577 C CA . ALA A 1 195 ? 4.400 3.720 -16.596 1.00 95.50 195 ALA A CA 1
ATOM 1578 C C . ALA A 1 195 ? 5.000 4.968 -17.266 1.00 95.50 195 ALA A C 1
ATOM 1580 O O . ALA A 1 195 ? 5.176 4.977 -18.480 1.00 95.50 195 ALA A O 1
ATOM 1581 N N . GLU A 1 196 ? 5.424 5.964 -16.484 1.00 94.06 196 GLU A N 1
ATOM 1582 C CA . GLU A 1 196 ? 6.132 7.140 -17.001 1.00 94.06 196 GLU A CA 1
ATOM 1583 C C . GLU A 1 196 ? 7.390 6.749 -17.786 1.00 94.06 196 GLU A C 1
ATOM 1585 O O . GLU A 1 196 ? 7.640 7.329 -18.833 1.00 94.06 196 GLU A O 1
ATOM 1590 N N . ILE A 1 197 ? 8.153 5.735 -17.357 1.00 91.75 197 ILE A N 1
ATOM 1591 C CA . ILE A 1 197 ? 9.336 5.248 -18.099 1.00 91.75 197 ILE A CA 1
ATOM 1592 C C . ILE A 1 197 ? 8.954 4.569 -19.426 1.00 91.75 197 ILE A C 1
ATOM 1594 O O . ILE A 1 197 ? 9.756 4.559 -20.362 1.00 91.75 197 ILE A O 1
ATOM 1598 N N . TYR A 1 198 ? 7.766 3.968 -19.527 1.00 87.81 198 TYR A N 1
ATOM 1599 C CA . TYR A 1 198 ? 7.276 3.424 -20.799 1.00 87.81 198 TYR A CA 1
ATOM 1600 C C . TYR A 1 198 ? 6.868 4.534 -21.771 1.00 87.81 198 TYR A C 1
ATOM 1602 O O . TYR A 1 198 ? 7.127 4.414 -22.967 1.00 87.81 198 TYR A O 1
ATOM 1610 N N . ASP A 1 199 ? 6.277 5.610 -21.256 1.00 87.62 199 ASP A N 1
ATOM 1611 C CA . ASP A 1 199 ? 5.776 6.722 -22.066 1.00 87.62 199 ASP A CA 1
ATOM 1612 C C . ASP A 1 199 ? 6.826 7.819 -22.314 1.00 87.62 199 ASP A C 1
ATOM 1614 O O . ASP A 1 199 ? 6.611 8.702 -23.151 1.00 87.62 199 ASP A O 1
ATOM 1618 N N . ASN A 1 200 ? 7.956 7.796 -21.597 1.00 81.75 200 ASN A N 1
ATOM 1619 C CA . ASN A 1 200 ? 8.967 8.845 -21.664 1.00 81.75 200 ASN A CA 1
ATOM 1620 C C . ASN A 1 200 ? 9.644 8.874 -23.035 1.00 81.75 200 ASN A C 1
ATOM 1622 O O . ASN A 1 200 ? 10.297 7.918 -23.452 1.00 81.75 200 ASN A O 1
ATOM 1626 N N . LYS A 1 201 ? 9.508 10.025 -23.706 1.00 73.94 201 LYS A N 1
ATOM 1627 C CA . LYS A 1 201 ? 10.084 10.281 -25.025 1.00 73.94 201 LYS A CA 1
ATOM 1628 C C . LYS A 1 201 ? 11.265 11.257 -25.056 1.00 73.94 201 LYS A C 1
ATOM 1630 O O . LYS A 1 201 ? 11.649 11.716 -26.127 1.00 73.94 201 LYS A O 1
ATOM 1635 N N . GLN A 1 202 ? 11.788 11.644 -23.904 1.00 80.62 202 GLN A N 1
ATOM 1636 C CA . GLN A 1 202 ? 12.814 12.681 -23.788 1.00 80.62 202 GLN A CA 1
ATOM 1637 C C . GLN A 1 202 ? 14.120 12.146 -23.212 1.00 80.62 202 GLN A C 1
ATOM 1639 O O . GLN A 1 202 ? 15.182 12.570 -23.656 1.00 80.62 202 GLN A O 1
ATOM 1644 N N . ASP A 1 203 ? 14.032 11.222 -22.260 1.00 85.06 203 ASP A N 1
ATOM 1645 C CA . ASP A 1 203 ? 15.198 10.631 -21.609 1.00 85.06 203 ASP A CA 1
ATOM 1646 C C . ASP A 1 203 ? 16.021 9.764 -22.569 1.00 85.06 203 ASP A C 1
ATOM 1648 O O . ASP A 1 203 ? 15.457 9.018 -23.383 1.00 85.06 203 ASP A O 1
ATOM 1652 N N . SER A 1 204 ? 17.344 9.766 -22.392 1.00 83.50 204 SER A N 1
ATOM 1653 C CA . SER A 1 204 ? 18.219 8.809 -23.077 1.00 83.50 204 SER A CA 1
ATOM 1654 C C . SER A 1 204 ? 17.966 7.369 -22.591 1.00 83.50 204 SER A C 1
ATOM 1656 O O . SE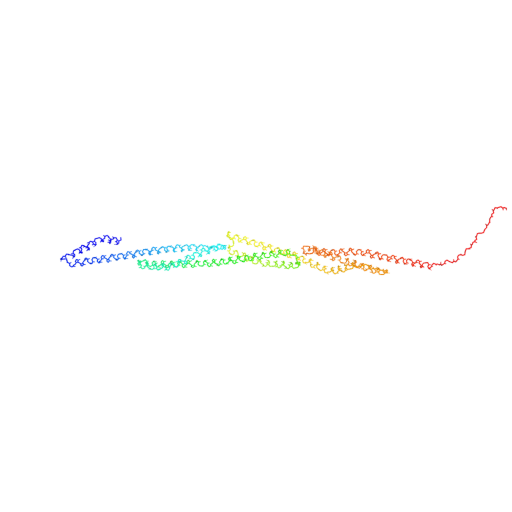R A 1 204 ? 17.462 7.164 -21.478 1.00 83.50 204 SER A O 1
ATOM 1658 N N . PRO A 1 205 ? 18.336 6.339 -23.374 1.00 86.56 205 PRO A N 1
ATOM 1659 C CA . PRO A 1 205 ? 18.255 4.947 -22.932 1.00 86.56 205 PRO A CA 1
ATOM 1660 C C . PRO A 1 205 ? 18.950 4.682 -21.585 1.00 86.56 205 PRO A C 1
ATOM 1662 O O . PRO A 1 205 ? 18.437 3.902 -20.783 1.00 86.56 205 PRO A O 1
ATOM 1665 N N . GLU A 1 206 ? 20.073 5.350 -21.296 1.00 88.50 206 GLU A N 1
ATOM 1666 C CA . GLU A 1 206 ? 20.770 5.254 -20.007 1.00 88.50 206 GLU A CA 1
ATOM 1667 C C . GLU A 1 206 ? 19.964 5.842 -18.851 1.00 88.50 206 GLU A C 1
ATOM 1669 O O . GLU A 1 206 ? 19.867 5.225 -17.789 1.00 88.50 206 GLU A O 1
ATOM 1674 N N . GLU A 1 207 ? 19.373 7.021 -19.042 1.00 90.44 207 GLU A N 1
ATOM 1675 C CA . GLU A 1 207 ? 18.548 7.673 -18.021 1.00 90.44 207 GLU A CA 1
ATOM 1676 C C . GLU A 1 207 ? 17.300 6.838 -17.716 1.00 90.44 207 GLU A C 1
ATOM 1678 O O . GLU A 1 207 ? 16.949 6.628 -16.549 1.00 90.44 207 GLU A O 1
ATOM 1683 N N . GLN A 1 208 ? 16.660 6.293 -18.757 1.00 91.44 208 GLN A N 1
ATOM 1684 C CA . GLN A 1 208 ? 15.537 5.369 -18.602 1.00 91.44 208 GLN A CA 1
ATOM 1685 C C . GLN A 1 208 ? 15.959 4.108 -17.839 1.00 91.44 208 GLN A C 1
ATOM 1687 O O . GLN A 1 208 ? 15.231 3.665 -16.944 1.00 91.44 208 GLN A O 1
ATOM 1692 N N . LEU A 1 209 ? 17.127 3.533 -18.162 1.00 92.94 209 LEU A N 1
ATOM 1693 C CA . LEU A 1 209 ? 17.658 2.352 -17.479 1.00 92.94 209 LEU A CA 1
ATOM 1694 C C . LEU A 1 209 ? 17.892 2.637 -15.997 1.00 92.94 209 LEU A C 1
ATOM 1696 O O . LEU A 1 209 ? 17.397 1.892 -15.153 1.00 92.94 209 LEU A O 1
ATOM 1700 N N . GLN A 1 210 ? 18.572 3.738 -15.677 1.00 94.56 210 GLN A N 1
ATOM 1701 C CA . GLN A 1 210 ? 18.860 4.131 -14.300 1.00 94.56 210 GLN A CA 1
ATOM 1702 C C . GLN A 1 210 ? 17.570 4.286 -13.482 1.00 94.56 210 GLN A C 1
ATOM 1704 O O . GLN A 1 210 ? 17.477 3.803 -12.349 1.00 94.56 210 GLN A O 1
ATOM 1709 N N . LYS A 1 211 ? 16.543 4.928 -14.058 1.00 95.25 211 LYS A N 1
ATOM 1710 C CA . LYS A 1 211 ? 15.225 5.063 -13.419 1.00 95.25 211 LYS A CA 1
ATOM 1711 C C . LYS A 1 211 ? 14.567 3.695 -13.205 1.00 95.25 211 LYS A C 1
ATOM 1713 O O . LYS A 1 211 ? 14.069 3.432 -12.109 1.00 95.25 211 LYS A O 1
ATOM 1718 N N . ALA A 1 212 ? 14.590 2.816 -14.209 1.00 95.62 212 ALA A N 1
ATOM 1719 C CA . ALA A 1 212 ? 13.990 1.484 -14.130 1.00 95.62 212 ALA A CA 1
ATOM 1720 C C . ALA A 1 212 ? 14.693 0.591 -13.094 1.00 95.62 212 ALA A C 1
ATOM 1722 O O . ALA A 1 212 ? 14.024 -0.036 -12.275 1.00 95.62 212 ALA A O 1
ATOM 1723 N N . GLU A 1 213 ? 16.029 0.575 -13.072 1.00 96.56 213 GLU A N 1
ATOM 1724 C CA . GLU A 1 213 ? 16.828 -0.147 -12.071 1.00 96.56 213 GLU A CA 1
ATOM 1725 C C . GLU A 1 213 ? 16.574 0.378 -10.657 1.00 96.56 213 GLU A C 1
ATOM 1727 O O . GLU A 1 213 ? 16.398 -0.412 -9.728 1.00 96.56 213 GLU A O 1
ATOM 1732 N N . GLY A 1 214 ? 16.466 1.701 -10.498 1.00 97.44 214 GLY A N 1
ATOM 1733 C CA . GLY A 1 214 ? 16.097 2.321 -9.229 1.00 97.44 214 GLY A CA 1
ATOM 1734 C C . GLY A 1 214 ? 14.731 1.848 -8.725 1.00 97.44 214 GLY A C 1
ATOM 1735 O O . GLY A 1 214 ? 14.595 1.508 -7.548 1.00 97.44 214 GLY A O 1
ATOM 1736 N N . ILE A 1 215 ? 13.725 1.771 -9.604 1.00 97.06 215 ILE A N 1
ATOM 1737 C CA . ILE A 1 215 ? 12.413 1.203 -9.256 1.00 97.06 215 ILE A CA 1
ATOM 1738 C C . ILE A 1 215 ? 12.547 -0.287 -8.929 1.00 97.06 215 ILE A C 1
ATOM 1740 O O . ILE A 1 215 ? 12.053 -0.714 -7.890 1.00 97.06 215 ILE A O 1
ATOM 1744 N N . SER A 1 216 ? 13.236 -1.069 -9.761 1.00 97.06 216 SER A N 1
ATOM 1745 C CA . SER A 1 216 ? 13.431 -2.508 -9.552 1.00 97.06 216 SER A CA 1
ATOM 1746 C C . SER A 1 216 ? 14.068 -2.807 -8.188 1.00 97.06 216 SER A C 1
ATOM 1748 O O . SER A 1 216 ? 13.558 -3.652 -7.450 1.00 97.06 216 SER A O 1
ATOM 1750 N N . SER A 1 217 ? 15.121 -2.074 -7.802 1.00 97.19 217 SER A N 1
ATOM 1751 C CA . SER A 1 217 ? 15.769 -2.217 -6.488 1.00 97.19 217 SER A CA 1
ATOM 1752 C C . SER A 1 217 ? 14.814 -1.863 -5.354 1.00 97.19 217 SER A C 1
ATOM 1754 O O . SER A 1 217 ? 14.599 -2.667 -4.451 1.00 97.19 217 SER A O 1
ATOM 1756 N N . GLN A 1 218 ? 14.160 -0.698 -5.435 1.00 97.06 218 GLN A N 1
ATOM 1757 C CA . GLN A 1 218 ? 13.233 -0.245 -4.394 1.00 97.06 218 GLN A CA 1
ATOM 1758 C C . GLN A 1 218 ? 12.061 -1.212 -4.204 1.00 97.06 218 GLN A C 1
ATOM 1760 O O . GLN A 1 218 ? 11.631 -1.442 -3.074 1.00 97.06 218 GLN A O 1
ATOM 1765 N N . VAL A 1 219 ? 11.531 -1.787 -5.289 1.00 96.38 219 VAL A N 1
ATOM 1766 C CA . VAL A 1 219 ? 10.427 -2.748 -5.204 1.00 96.38 219 VAL A CA 1
ATOM 1767 C C . VAL A 1 219 ? 10.879 -4.082 -4.642 1.00 96.38 219 VAL A C 1
ATOM 1769 O O . VAL A 1 219 ? 10.185 -4.629 -3.781 1.00 96.38 219 VAL A O 1
ATOM 1772 N N . TYR A 1 220 ? 12.063 -4.551 -5.023 1.00 94.69 220 TYR A N 1
ATOM 1773 C CA . TYR A 1 220 ? 12.654 -5.745 -4.438 1.00 94.69 220 TYR A CA 1
ATOM 1774 C C . TYR A 1 220 ? 12.923 -5.583 -2.935 1.00 94.69 220 TYR A C 1
ATOM 1776 O O . TYR A 1 220 ? 12.514 -6.425 -2.139 1.00 94.69 220 TYR A O 1
ATOM 1784 N N . GLU A 1 221 ? 13.545 -4.482 -2.512 1.00 95.50 221 GLU A N 1
ATOM 1785 C CA . GLU A 1 221 ? 13.863 -4.203 -1.103 1.00 95.50 221 GLU A CA 1
ATOM 1786 C C . GLU A 1 221 ? 12.611 -4.139 -0.217 1.00 95.50 221 GLU A C 1
ATOM 1788 O O . GLU A 1 221 ? 12.639 -4.558 0.942 1.00 95.50 221 GLU A O 1
ATOM 1793 N N . ASN A 1 222 ? 11.479 -3.695 -0.770 1.00 94.88 222 ASN A N 1
ATOM 1794 C CA . ASN A 1 222 ? 10.234 -3.543 -0.020 1.00 94.88 222 ASN A CA 1
ATOM 1795 C C . ASN A 1 222 ? 9.502 -4.874 0.276 1.00 94.88 222 ASN A C 1
ATOM 1797 O O . ASN A 1 222 ? 8.458 -4.863 0.936 1.00 94.88 222 ASN A O 1
ATOM 1801 N N . HIS A 1 223 ? 10.042 -6.031 -0.146 1.00 95.75 223 HIS A N 1
ATOM 1802 C CA . HIS A 1 223 ? 9.490 -7.353 0.199 1.00 95.75 223 HIS A CA 1
ATOM 1803 C C . HIS A 1 223 ? 9.350 -7.542 1.717 1.00 95.75 223 HIS A C 1
ATOM 1805 O O . HIS A 1 223 ? 8.332 -8.051 2.185 1.00 95.75 223 HIS A O 1
ATOM 1811 N N . VAL A 1 224 ? 10.322 -7.055 2.497 1.00 96.56 224 VAL A N 1
ATOM 1812 C CA . VAL A 1 224 ? 10.325 -7.167 3.964 1.00 96.56 224 VAL A CA 1
ATOM 1813 C C . VAL A 1 224 ? 9.108 -6.467 4.574 1.00 96.56 224 VAL A C 1
ATOM 1815 O O . VAL A 1 224 ? 8.495 -6.967 5.519 1.00 96.56 224 VAL A O 1
ATOM 1818 N N . THR A 1 225 ? 8.713 -5.312 4.034 1.00 97.12 225 THR A N 1
ATOM 1819 C CA . THR A 1 225 ? 7.529 -4.584 4.509 1.00 97.12 225 THR A CA 1
ATOM 1820 C C . THR A 1 225 ? 6.254 -5.370 4.237 1.00 97.12 225 THR A C 1
ATOM 1822 O O . THR A 1 225 ? 5.404 -5.462 5.126 1.00 97.12 225 THR A O 1
ATOM 1825 N N . LEU A 1 226 ? 6.128 -5.964 3.045 1.00 98.00 226 LEU A N 1
ATOM 1826 C CA . LEU A 1 226 ? 4.988 -6.808 2.689 1.00 98.00 226 LEU A CA 1
ATOM 1827 C C . LEU A 1 226 ? 4.906 -8.041 3.598 1.00 98.00 226 LEU A C 1
ATOM 1829 O O . LEU A 1 226 ? 3.849 -8.322 4.159 1.00 98.00 226 LEU A O 1
ATOM 1833 N N . GLU A 1 227 ? 6.021 -8.738 3.816 1.00 97.62 227 GLU A N 1
ATOM 1834 C CA . GLU A 1 227 ? 6.078 -9.902 4.706 1.00 97.62 227 GLU A CA 1
ATOM 1835 C C . GLU A 1 227 ? 5.703 -9.550 6.149 1.00 97.62 227 GLU A C 1
ATOM 1837 O O . GLU A 1 227 ? 4.958 -10.289 6.802 1.00 97.62 227 GLU A O 1
ATOM 1842 N N . ASN A 1 228 ? 6.166 -8.397 6.640 1.00 97.81 228 ASN A N 1
ATOM 1843 C CA . ASN A 1 228 ? 5.799 -7.889 7.957 1.00 97.81 228 ASN A CA 1
ATOM 1844 C C . ASN A 1 228 ? 4.303 -7.558 8.040 1.00 97.81 228 ASN A C 1
ATOM 1846 O O . ASN A 1 228 ? 3.654 -7.958 9.004 1.00 97.81 228 ASN A O 1
ATOM 1850 N N . LEU A 1 229 ? 3.728 -6.901 7.027 1.00 98.25 229 LEU A N 1
ATOM 1851 C CA . LEU A 1 229 ? 2.283 -6.651 6.955 1.00 98.25 229 LEU A CA 1
ATOM 1852 C C . LEU A 1 229 ? 1.484 -7.960 6.983 1.00 98.25 229 LEU A C 1
ATOM 1854 O O . LEU A 1 229 ? 0.496 -8.077 7.704 1.00 98.25 229 LEU A O 1
ATOM 1858 N N . GLU A 1 230 ? 1.907 -8.980 6.245 1.00 97.62 230 GLU A N 1
ATOM 1859 C CA . GLU A 1 230 ? 1.228 -10.274 6.259 1.00 97.62 230 GLU A CA 1
ATOM 1860 C C . GLU A 1 230 ? 1.372 -11.007 7.598 1.00 97.62 230 GLU A C 1
ATOM 1862 O O . GLU A 1 230 ? 0.426 -11.652 8.059 1.00 97.62 230 GLU A O 1
ATOM 1867 N N . LYS A 1 231 ? 2.545 -10.921 8.236 1.00 96.94 231 LYS A N 1
ATOM 1868 C CA . LYS A 1 231 ? 2.795 -11.490 9.565 1.00 96.94 231 LYS A CA 1
ATOM 1869 C C . LYS A 1 231 ? 1.921 -10.824 10.623 1.00 96.94 231 LYS A C 1
ATOM 1871 O O . LYS A 1 231 ? 1.264 -11.530 11.389 1.00 96.94 231 LYS A O 1
ATOM 1876 N N . ASP A 1 232 ? 1.874 -9.498 10.629 1.00 96.31 232 ASP A N 1
ATOM 1877 C CA . ASP A 1 232 ? 1.060 -8.719 11.560 1.00 96.31 232 ASP A CA 1
ATOM 1878 C C . ASP A 1 232 ? -0.428 -9.021 11.356 1.00 96.31 232 ASP A C 1
ATOM 1880 O O . ASP A 1 232 ? -1.151 -9.268 12.321 1.00 96.31 232 ASP A O 1
ATOM 1884 N N . ALA A 1 233 ? -0.874 -9.131 10.100 1.00 96.50 233 ALA A N 1
ATOM 1885 C CA . ALA A 1 233 ? -2.240 -9.523 9.777 1.00 96.50 233 ALA A CA 1
ATOM 1886 C C . ALA A 1 233 ? -2.586 -10.921 10.297 1.00 96.50 233 ALA A C 1
ATOM 1888 O O . ALA A 1 233 ? -3.655 -11.110 10.878 1.00 96.50 233 ALA A O 1
ATOM 1889 N N . ARG A 1 234 ? -1.691 -11.908 10.130 1.00 94.75 234 ARG A N 1
ATOM 1890 C CA . ARG A 1 234 ? -1.874 -13.255 10.700 1.00 94.75 234 ARG A CA 1
ATOM 1891 C C . ARG A 1 234 ? -1.977 -13.205 12.223 1.00 94.75 234 ARG A C 1
ATOM 1893 O O . ARG A 1 234 ? -2.812 -13.913 12.781 1.00 94.75 234 ARG A O 1
ATOM 1900 N N . GLY A 1 235 ? -1.177 -12.366 12.879 1.00 92.88 235 GLY A N 1
ATOM 1901 C CA . GLY A 1 235 ? -1.246 -12.149 14.324 1.00 92.88 235 GLY A CA 1
ATOM 1902 C C . GLY A 1 235 ? -2.593 -11.572 14.765 1.00 92.88 235 GLY A C 1
ATOM 1903 O O . GLY A 1 235 ? -3.263 -12.154 15.615 1.00 92.88 235 GLY A O 1
ATOM 1904 N N . LEU A 1 236 ? -3.024 -10.472 14.141 1.00 93.50 236 LEU A N 1
ATOM 1905 C CA . LEU A 1 236 ? -4.268 -9.770 14.477 1.00 93.50 236 LEU A CA 1
ATOM 1906 C C . LEU A 1 236 ? -5.528 -10.597 14.181 1.00 93.50 236 LEU A C 1
ATOM 1908 O O . LEU A 1 236 ? -6.484 -10.572 14.949 1.00 93.50 236 LEU A O 1
ATOM 1912 N N . THR A 1 237 ? -5.520 -11.374 13.098 1.00 93.00 237 THR A N 1
ATOM 1913 C CA . THR A 1 237 ? -6.668 -12.194 12.662 1.00 93.00 237 THR A CA 1
ATOM 1914 C C . THR A 1 237 ? -6.669 -13.618 13.216 1.00 93.00 237 THR A C 1
ATOM 1916 O O . THR A 1 237 ? -7.513 -14.427 12.824 1.00 93.00 237 THR A O 1
ATOM 1919 N N . GLN A 1 238 ? -5.700 -13.965 14.071 1.00 88.50 238 GLN A N 1
ATOM 1920 C CA . GLN A 1 238 ? -5.489 -15.332 14.559 1.00 88.50 238 GLN A CA 1
ATOM 1921 C C . GLN A 1 238 ? -5.404 -16.359 13.413 1.00 88.50 238 GLN A C 1
ATOM 1923 O O . GLN A 1 238 ? -6.039 -17.414 13.439 1.00 88.50 238 GLN A O 1
ATOM 1928 N N . ASN A 1 239 ? -4.593 -16.055 12.398 1.00 88.31 239 ASN A N 1
ATOM 1929 C CA . ASN A 1 239 ? -4.400 -16.843 11.176 1.00 88.31 239 ASN A CA 1
ATOM 1930 C C . ASN A 1 239 ? -5.646 -16.954 10.283 1.00 88.31 239 ASN A C 1
ATOM 1932 O O . ASN A 1 239 ? -5.884 -18.005 9.688 1.00 88.31 239 ASN A O 1
ATOM 1936 N N . PHE A 1 240 ? -6.430 -15.881 10.168 1.00 88.44 240 PHE A N 1
ATOM 1937 C CA . PHE A 1 240 ? -7.594 -15.810 9.278 1.00 88.44 240 PHE A CA 1
ATOM 1938 C C . PHE A 1 240 ? -8.608 -16.957 9.455 1.00 88.44 240 PHE A C 1
ATOM 1940 O O . PHE A 1 240 ? -9.195 -17.442 8.486 1.00 88.44 240 PHE A O 1
ATOM 1947 N N . ARG A 1 241 ? -8.792 -17.437 10.691 1.00 85.19 241 ARG A N 1
ATOM 1948 C CA . ARG A 1 241 ? -9.664 -18.589 10.986 1.00 85.19 241 ARG A CA 1
ATOM 1949 C C . ARG A 1 241 ? -11.159 -18.266 10.885 1.00 85.19 241 ARG A C 1
ATOM 1951 O O . ARG A 1 241 ? -11.960 -19.180 10.725 1.00 85.19 241 ARG A O 1
ATOM 1958 N N . SER A 1 242 ? -11.533 -16.986 10.971 1.00 87.50 242 SER A N 1
ATOM 1959 C CA . SER A 1 242 ? -12.925 -16.520 10.877 1.00 87.50 242 SER A CA 1
ATOM 1960 C C . SER A 1 242 ? -13.259 -15.989 9.482 1.00 87.50 242 SER A C 1
ATOM 1962 O O . SER A 1 242 ? -12.451 -15.301 8.851 1.00 87.50 242 SER A O 1
ATOM 1964 N N . ARG A 1 243 ? -14.503 -16.219 9.036 1.00 89.69 243 ARG A N 1
ATOM 1965 C CA . ARG A 1 243 ? -15.066 -15.633 7.805 1.00 89.69 243 ARG A CA 1
ATOM 1966 C C . ARG A 1 243 ? -14.999 -14.103 7.806 1.00 89.69 243 ARG A C 1
ATOM 1968 O O . ARG A 1 243 ? -14.831 -13.503 6.750 1.00 89.69 243 ARG A O 1
ATOM 1975 N N . GLU A 1 244 ? -15.064 -13.479 8.976 1.00 88.88 244 GLU A N 1
ATOM 1976 C CA . GLU A 1 244 ? -14.997 -12.021 9.145 1.00 88.88 244 GLU A CA 1
ATOM 1977 C C . GLU A 1 244 ? -13.641 -11.435 8.719 1.00 88.88 244 GLU A C 1
ATOM 1979 O O . GLU A 1 244 ? -13.530 -10.247 8.435 1.00 88.88 244 GLU A O 1
ATOM 1984 N N . THR A 1 245 ? -12.603 -12.272 8.625 1.00 92.75 245 THR A N 1
ATOM 1985 C CA . THR A 1 245 ? -11.246 -11.875 8.211 1.00 92.75 245 THR A CA 1
ATOM 1986 C C . THR A 1 245 ? -10.992 -12.067 6.712 1.00 92.75 245 THR A C 1
ATOM 1988 O O . THR A 1 245 ? -9.930 -11.700 6.204 1.00 92.75 245 THR A O 1
ATOM 1991 N N . ALA A 1 246 ? -11.964 -12.625 5.980 1.00 92.25 246 ALA A N 1
ATOM 1992 C CA . ALA A 1 246 ? -11.814 -12.973 4.569 1.00 92.25 246 ALA A CA 1
ATOM 1993 C C . ALA A 1 246 ? -11.552 -11.747 3.683 1.00 92.25 246 ALA A C 1
ATOM 1995 O O . ALA A 1 246 ? -10.743 -11.825 2.758 1.00 92.25 246 ALA A O 1
ATOM 1996 N N . ALA A 1 247 ? -12.181 -10.608 3.989 1.00 93.81 247 ALA A N 1
ATOM 1997 C CA . ALA A 1 247 ? -11.971 -9.362 3.253 1.00 93.81 247 ALA A CA 1
ATOM 1998 C C . ALA A 1 247 ? -10.509 -8.895 3.338 1.00 93.81 247 ALA A C 1
ATOM 2000 O O . ALA A 1 247 ? -9.891 -8.603 2.313 1.00 93.81 247 ALA A O 1
ATOM 2001 N N . LEU A 1 248 ? -9.924 -8.910 4.542 1.00 95.69 248 LEU A N 1
ATOM 2002 C CA . LEU A 1 248 ? -8.521 -8.550 4.735 1.00 95.69 248 LEU A CA 1
ATOM 2003 C C . LEU A 1 248 ? -7.581 -9.548 4.048 1.00 95.69 248 LEU A C 1
ATOM 2005 O O . LEU A 1 248 ? -6.632 -9.138 3.382 1.00 95.69 248 LEU A O 1
ATOM 2009 N N . LYS A 1 249 ? -7.872 -10.851 4.143 1.00 96.12 249 LYS A N 1
ATOM 2010 C CA . LYS A 1 249 ? -7.104 -11.887 3.438 1.00 96.12 249 LYS A CA 1
ATOM 2011 C C . LYS A 1 249 ? -7.093 -11.639 1.927 1.00 96.12 249 LYS A C 1
ATOM 2013 O O . LYS A 1 249 ? -6.029 -11.638 1.319 1.00 96.12 249 LYS A O 1
ATOM 2018 N N . SER A 1 250 ? -8.260 -11.371 1.338 1.00 96.44 250 SER A N 1
ATOM 2019 C CA . SER A 1 250 ? -8.391 -11.060 -0.090 1.00 96.44 250 SER A CA 1
ATOM 2020 C C . SER A 1 250 ? -7.623 -9.795 -0.474 1.00 96.44 250 SER A C 1
ATOM 2022 O O . SER A 1 250 ? -6.957 -9.773 -1.510 1.00 96.44 250 SER A O 1
ATOM 2024 N N . LYS A 1 251 ? -7.685 -8.744 0.355 1.00 97.12 251 LYS A N 1
ATOM 2025 C CA . LYS A 1 251 ? -6.927 -7.508 0.131 1.00 97.12 251 LYS A CA 1
ATOM 2026 C C . LYS A 1 251 ? -5.421 -7.776 0.126 1.00 97.12 251 LYS A C 1
ATOM 2028 O O . LYS A 1 251 ? -4.750 -7.322 -0.793 1.00 97.12 251 LYS A O 1
ATOM 2033 N N . LEU A 1 252 ? -4.903 -8.552 1.080 1.00 97.94 252 LEU A N 1
ATOM 2034 C CA . LEU A 1 252 ? -3.482 -8.917 1.135 1.00 97.94 252 LEU A CA 1
ATOM 2035 C C . LEU A 1 252 ? -3.043 -9.750 -0.068 1.00 97.94 252 LEU A C 1
ATOM 2037 O O . LEU A 1 252 ? -2.006 -9.459 -0.652 1.00 97.94 252 LEU A O 1
ATOM 2041 N N . THR A 1 253 ? -3.849 -10.725 -0.499 1.00 97.88 253 THR A N 1
ATOM 2042 C CA . THR A 1 253 ? -3.563 -11.488 -1.724 1.00 97.88 253 THR A CA 1
ATOM 2043 C C . THR A 1 253 ? -3.497 -10.579 -2.952 1.00 97.88 253 THR A C 1
ATOM 2045 O O . THR A 1 253 ? -2.601 -10.727 -3.780 1.00 97.88 253 THR A O 1
ATOM 2048 N N . SER A 1 254 ? -4.406 -9.605 -3.063 1.00 98.31 254 SER A N 1
ATOM 2049 C CA . SER A 1 254 ? -4.374 -8.625 -4.153 1.00 98.31 254 SER A CA 1
ATOM 2050 C C . SER A 1 254 ? -3.128 -7.740 -4.099 1.00 98.31 254 SER A C 1
ATOM 2052 O O . SER A 1 254 ? -2.499 -7.527 -5.130 1.00 98.31 254 SER A O 1
ATOM 2054 N N . VAL A 1 255 ? -2.767 -7.232 -2.917 1.00 98.31 255 VAL A N 1
ATOM 2055 C CA . VAL A 1 255 ? -1.576 -6.388 -2.716 1.00 98.31 255 VAL A CA 1
ATOM 2056 C C . VAL A 1 255 ? -0.301 -7.162 -3.049 1.00 98.31 255 VAL A C 1
ATOM 2058 O O . VAL A 1 255 ? 0.556 -6.645 -3.759 1.00 98.31 255 VAL A O 1
ATOM 2061 N N . ARG A 1 256 ? -0.202 -8.427 -2.621 1.00 98.31 256 ARG A N 1
ATOM 2062 C CA . ARG A 1 256 ? 0.918 -9.304 -2.974 1.00 98.31 256 ARG A CA 1
ATOM 2063 C C . ARG A 1 256 ? 1.039 -9.490 -4.481 1.00 98.31 256 ARG A C 1
ATOM 2065 O O . ARG A 1 256 ? 2.115 -9.290 -5.028 1.00 98.31 256 ARG A O 1
ATOM 2072 N N . ARG A 1 257 ? -0.067 -9.803 -5.160 1.00 98.38 257 ARG A N 1
ATOM 2073 C CA . ARG A 1 257 ? -0.077 -9.973 -6.619 1.00 98.38 257 ARG A CA 1
ATOM 2074 C C . ARG A 1 257 ? 0.332 -8.693 -7.353 1.00 98.38 257 ARG A C 1
ATOM 2076 O O . ARG A 1 257 ? 1.037 -8.771 -8.354 1.00 98.38 257 ARG A O 1
ATOM 2083 N N . GLN A 1 258 ? -0.114 -7.530 -6.878 1.00 98.12 258 GLN A N 1
ATOM 2084 C CA . GLN A 1 258 ? 0.301 -6.239 -7.435 1.00 98.12 258 GLN A CA 1
ATOM 2085 C C . GLN A 1 258 ? 1.809 -6.026 -7.270 1.00 98.12 258 GLN A C 1
ATOM 2087 O O . GLN A 1 258 ? 2.480 -5.721 -8.250 1.00 98.12 258 GLN A O 1
ATOM 2092 N N . TRP A 1 259 ? 2.350 -6.266 -6.072 1.00 98.62 259 TRP A N 1
ATOM 2093 C CA . TRP A 1 259 ? 3.788 -6.179 -5.813 1.00 98.62 259 TRP A CA 1
ATOM 2094 C C . TRP A 1 259 ? 4.601 -7.155 -6.683 1.00 98.62 259 TRP A C 1
ATOM 2096 O O . TRP A 1 259 ? 5.558 -6.738 -7.325 1.00 98.62 259 TRP A O 1
ATOM 2106 N N . GLU A 1 260 ? 4.190 -8.423 -6.788 1.00 98.25 260 GLU A N 1
ATOM 2107 C CA . GLU A 1 260 ? 4.852 -9.431 -7.636 1.00 98.25 260 GLU A CA 1
ATOM 2108 C C . GLU A 1 260 ? 4.836 -9.031 -9.117 1.00 98.25 260 GLU A C 1
ATOM 2110 O O . GLU A 1 260 ? 5.850 -9.135 -9.809 1.00 98.25 260 GLU A O 1
ATOM 2115 N N . SER A 1 261 ? 3.697 -8.527 -9.603 1.00 98.06 261 SER A N 1
ATOM 2116 C CA . SER A 1 261 ? 3.573 -8.049 -10.979 1.00 98.06 261 SER A CA 1
ATOM 2117 C C . SER A 1 261 ? 4.457 -6.833 -11.249 1.00 98.06 261 SER A C 1
ATOM 2119 O O . SER A 1 261 ? 5.033 -6.746 -12.334 1.00 98.06 261 SER A O 1
ATOM 2121 N N . LEU A 1 262 ? 4.554 -5.904 -10.297 1.00 98.19 262 LEU A N 1
ATOM 2122 C CA . LEU A 1 262 ? 5.409 -4.728 -10.403 1.00 98.19 262 LEU A CA 1
ATOM 2123 C C . LEU A 1 262 ? 6.893 -5.122 -10.381 1.00 98.19 262 LEU A C 1
ATOM 2125 O O . LEU A 1 262 ? 7.647 -4.638 -11.218 1.00 98.19 262 LEU A O 1
ATOM 2129 N N . CYS A 1 263 ? 7.301 -6.044 -9.500 1.00 97.88 263 CYS A N 1
ATOM 2130 C CA . CYS A 1 263 ? 8.650 -6.623 -9.481 1.00 97.88 263 CYS A CA 1
ATOM 2131 C C . CYS A 1 263 ? 9.041 -7.193 -10.847 1.00 97.88 263 CYS A C 1
ATOM 2133 O O . CYS A 1 263 ? 10.101 -6.861 -11.375 1.00 97.88 263 CYS A O 1
ATOM 2135 N N . ALA A 1 264 ? 8.183 -8.047 -11.415 1.00 97.88 264 ALA A N 1
ATOM 2136 C CA . ALA A 1 264 ? 8.438 -8.675 -12.706 1.00 97.88 264 ALA A CA 1
ATOM 2137 C C . ALA A 1 264 ? 8.586 -7.622 -13.811 1.00 97.88 264 ALA A C 1
ATOM 2139 O O . ALA A 1 264 ? 9.598 -7.589 -14.500 1.00 97.88 264 ALA A O 1
ATOM 2140 N N . ARG A 1 265 ? 7.631 -6.691 -13.912 1.00 97.56 265 ARG A N 1
ATOM 2141 C CA . ARG A 1 265 ? 7.639 -5.661 -14.959 1.00 97.56 265 ARG A CA 1
ATOM 2142 C C . ARG A 1 265 ? 8.794 -4.675 -14.831 1.00 97.56 265 ARG A C 1
ATOM 2144 O O . ARG A 1 265 ? 9.375 -4.308 -15.847 1.00 97.56 265 ARG A O 1
ATOM 2151 N N . ALA A 1 266 ? 9.147 -4.259 -13.615 1.00 97.00 266 ALA A N 1
ATOM 2152 C CA . ALA A 1 266 ? 10.301 -3.394 -13.393 1.00 97.00 266 ALA A CA 1
ATOM 2153 C C . ALA A 1 266 ? 11.598 -4.095 -13.828 1.00 97.00 266 ALA A C 1
ATOM 2155 O O . ALA A 1 266 ? 12.387 -3.515 -14.570 1.00 97.00 266 ALA A O 1
ATOM 2156 N N . LYS A 1 267 ? 11.774 -5.369 -13.453 1.00 96.00 267 LYS A N 1
ATOM 2157 C CA . LYS A 1 267 ? 12.938 -6.172 -13.846 1.00 96.00 267 LYS A CA 1
ATOM 2158 C C . LYS A 1 267 ? 13.011 -6.409 -15.356 1.00 96.00 267 LYS A C 1
ATOM 2160 O O . LYS A 1 267 ? 14.084 -6.264 -15.946 1.00 96.00 267 LYS A O 1
ATOM 2165 N N . ASP A 1 268 ? 11.890 -6.757 -15.978 1.00 94.50 268 ASP A N 1
ATOM 2166 C CA . ASP A 1 268 ? 11.806 -6.967 -17.424 1.00 94.50 268 ASP A CA 1
ATOM 2167 C C . ASP A 1 268 ? 12.140 -5.671 -18.172 1.00 94.50 268 ASP A C 1
ATOM 2169 O O . ASP A 1 268 ? 12.929 -5.685 -19.118 1.00 94.50 268 ASP A O 1
ATOM 2173 N N . ARG A 1 269 ? 11.624 -4.525 -17.699 1.00 93.44 269 ARG A N 1
ATOM 2174 C CA . ARG A 1 269 ? 11.933 -3.210 -18.276 1.00 93.44 269 ARG A CA 1
ATOM 2175 C C . ARG A 1 269 ? 13.409 -2.847 -18.128 1.00 93.44 269 ARG A C 1
ATOM 2177 O O . ARG A 1 269 ? 14.000 -2.417 -19.114 1.00 93.44 269 ARG A O 1
ATOM 2184 N N . SER A 1 270 ? 14.017 -3.053 -16.957 1.00 93.25 270 SER A N 1
ATOM 2185 C CA . SER A 1 270 ? 15.459 -2.838 -16.758 1.00 93.25 270 SER A CA 1
ATOM 2186 C C . SER A 1 270 ? 16.298 -3.720 -17.683 1.00 93.25 270 SER A C 1
ATOM 2188 O O . SER A 1 270 ? 17.238 -3.241 -18.307 1.00 93.25 270 SER A O 1
ATOM 2190 N N . THR A 1 271 ? 15.929 -4.993 -17.835 1.00 91.50 271 THR A N 1
ATOM 2191 C CA . THR A 1 271 ? 16.655 -5.932 -18.706 1.00 91.50 271 THR A CA 1
ATOM 2192 C C . THR A 1 271 ? 16.567 -5.507 -20.174 1.00 91.50 271 THR A C 1
ATOM 2194 O O . THR A 1 271 ? 17.578 -5.495 -20.873 1.00 91.50 271 THR A O 1
ATOM 2197 N N . ALA A 1 272 ? 15.381 -5.097 -20.635 1.00 89.50 272 ALA A N 1
ATOM 2198 C CA . ALA A 1 272 ? 15.190 -4.594 -21.993 1.00 89.50 272 ALA A CA 1
ATOM 2199 C C . ALA A 1 272 ? 15.988 -3.302 -22.251 1.00 89.50 272 ALA A C 1
ATOM 2201 O O . ALA A 1 272 ? 16.667 -3.183 -23.269 1.00 89.50 272 ALA A O 1
ATOM 2202 N N . LEU A 1 273 ? 15.952 -2.348 -21.316 1.00 90.62 273 LEU A N 1
ATOM 2203 C CA . LEU A 1 273 ? 16.693 -1.091 -21.441 1.00 90.62 273 LEU A CA 1
ATOM 2204 C C . LEU A 1 273 ? 18.210 -1.300 -21.394 1.00 90.62 273 LEU A C 1
ATOM 2206 O O . LEU A 1 273 ? 18.928 -0.622 -22.119 1.00 90.62 273 LEU A O 1
ATOM 2210 N N . SER A 1 274 ? 18.702 -2.268 -20.618 1.00 90.50 274 SER A N 1
ATOM 2211 C CA . SER A 1 274 ? 20.126 -2.617 -20.581 1.00 90.50 274 SER A CA 1
ATOM 2212 C C . SER A 1 274 ? 20.640 -3.079 -21.949 1.00 90.50 274 SER A C 1
ATOM 2214 O O . SER A 1 274 ? 21.701 -2.633 -22.388 1.00 90.50 274 SER A O 1
ATOM 2216 N N . GLY A 1 275 ? 19.853 -3.888 -22.669 1.00 87.00 275 GLY A N 1
ATOM 2217 C CA . GLY A 1 275 ? 20.155 -4.247 -24.058 1.00 87.00 275 GLY A CA 1
ATOM 2218 C C . GLY A 1 275 ? 20.208 -3.022 -24.976 1.00 87.00 275 GLY A C 1
ATOM 2219 O O . GLY A 1 275 ? 21.166 -2.853 -25.729 1.00 87.00 275 GLY A O 1
ATOM 2220 N N . ASN A 1 276 ? 19.228 -2.122 -24.857 1.00 87.75 276 ASN A N 1
ATOM 2221 C CA . ASN A 1 276 ? 19.172 -0.898 -25.661 1.00 87.75 276 ASN A CA 1
ATOM 2222 C C . ASN A 1 276 ? 20.353 0.043 -25.392 1.00 87.75 276 ASN A C 1
ATOM 2224 O O . ASN A 1 276 ? 20.868 0.641 -26.328 1.00 87.75 276 ASN A O 1
ATOM 2228 N N . VAL A 1 277 ? 20.819 0.164 -24.147 1.00 90.56 277 VAL A N 1
ATOM 2229 C CA . VAL A 1 277 ? 21.975 1.014 -23.813 1.00 90.56 277 VAL A CA 1
ATOM 2230 C C . VAL A 1 277 ? 23.230 0.569 -24.562 1.00 90.56 277 VAL A C 1
ATOM 2232 O O . VAL A 1 277 ? 23.948 1.412 -25.093 1.00 90.56 277 VAL A O 1
ATOM 2235 N N . ALA A 1 278 ? 23.477 -0.738 -24.679 1.00 90.06 278 ALA A N 1
ATOM 2236 C CA . ALA A 1 278 ? 24.636 -1.238 -25.418 1.00 90.06 278 ALA A CA 1
ATOM 2237 C C . ALA A 1 278 ? 24.581 -0.860 -26.910 1.00 90.06 278 ALA A C 1
ATOM 2239 O O . ALA A 1 278 ? 25.585 -0.418 -27.472 1.00 90.06 278 ALA A O 1
ATOM 2240 N N . HIS A 1 279 ? 23.410 -0.996 -27.539 1.00 92.12 279 HIS A N 1
ATOM 2241 C CA . HIS A 1 279 ? 23.183 -0.565 -28.922 1.00 92.12 279 HIS A CA 1
ATOM 2242 C C . HIS A 1 279 ? 23.321 0.956 -29.073 1.00 92.12 279 HIS A C 1
ATOM 2244 O O . HIS A 1 279 ? 23.949 1.441 -30.011 1.00 92.12 279 HIS A O 1
ATOM 2250 N N . TRP A 1 280 ? 22.785 1.721 -28.124 1.00 91.62 280 TRP A N 1
ATOM 2251 C CA . TRP A 1 280 ? 22.813 3.181 -28.149 1.00 91.62 280 TRP A CA 1
ATOM 2252 C C . TRP A 1 280 ? 24.227 3.748 -27.996 1.00 91.62 280 TRP A C 1
ATOM 2254 O O . TRP A 1 280 ? 24.609 4.625 -28.766 1.00 91.62 280 TRP A O 1
ATOM 2264 N N . GLN A 1 281 ? 25.047 3.194 -27.102 1.00 92.06 281 GLN A N 1
ATOM 2265 C CA . GLN A 1 281 ? 26.454 3.590 -26.964 1.00 92.06 281 GLN A CA 1
ATOM 2266 C C . GLN A 1 281 ? 27.249 3.338 -28.252 1.00 92.06 281 GLN A C 1
ATOM 2268 O O . GLN A 1 281 ? 28.027 4.190 -28.684 1.00 92.06 281 GLN A O 1
ATOM 2273 N N . ARG A 1 282 ? 27.021 2.189 -28.904 1.00 93.50 282 ARG A N 1
ATOM 2274 C CA . ARG A 1 282 ? 27.638 1.880 -30.204 1.00 93.50 282 ARG A CA 1
ATOM 2275 C C . ARG A 1 282 ? 27.180 2.847 -31.287 1.00 93.50 282 ARG A C 1
ATOM 2277 O O . ARG A 1 282 ? 28.019 3.372 -32.011 1.00 93.50 282 ARG A O 1
ATOM 2284 N N . TYR A 1 283 ? 25.875 3.112 -31.366 1.00 94.00 283 TYR A N 1
ATOM 2285 C CA . TYR A 1 283 ? 25.315 4.103 -32.281 1.00 94.00 283 TYR A CA 1
ATOM 2286 C C . TYR A 1 283 ? 25.958 5.479 -32.077 1.00 94.00 283 TYR A C 1
ATOM 2288 O O . TYR A 1 283 ? 26.394 6.081 -33.052 1.00 94.00 283 TYR A O 1
ATOM 2296 N N . GLN A 1 284 ? 26.079 5.954 -30.832 1.00 92.31 284 GLN A N 1
ATOM 2297 C CA . GLN A 1 284 ? 26.703 7.244 -30.527 1.00 92.31 284 GLN A CA 1
ATOM 2298 C C . GLN A 1 284 ? 28.161 7.307 -30.991 1.00 92.31 284 GLN A C 1
ATOM 2300 O O . GLN A 1 284 ? 28.536 8.269 -31.654 1.00 92.31 284 GLN A O 1
ATOM 2305 N N . THR A 1 285 ? 28.959 6.269 -30.716 1.00 95.88 285 THR A N 1
ATOM 2306 C CA . THR A 1 285 ? 30.362 6.213 -31.166 1.00 95.88 285 THR A CA 1
ATOM 2307 C C . THR A 1 285 ? 30.465 6.248 -32.694 1.00 95.88 285 THR A C 1
ATOM 2309 O O . THR A 1 285 ? 31.204 7.063 -33.241 1.00 95.88 285 THR A O 1
ATOM 2312 N N . LEU A 1 286 ? 29.683 5.418 -33.394 1.00 96.31 286 LEU A N 1
ATOM 2313 C CA . LEU A 1 286 ? 29.683 5.370 -34.862 1.00 96.31 286 LEU A CA 1
ATOM 2314 C C . LEU A 1 286 ? 29.183 6.685 -35.477 1.00 96.31 286 LEU A C 1
ATOM 2316 O O . LEU A 1 286 ? 29.708 7.146 -36.487 1.00 96.31 286 LEU A O 1
ATOM 2320 N N . HIS A 1 287 ? 28.184 7.314 -34.859 1.00 94.88 287 HIS A N 1
ATOM 2321 C CA . HIS A 1 287 ? 27.676 8.617 -35.269 1.00 94.88 287 HIS A CA 1
ATOM 2322 C C . HIS A 1 287 ? 28.741 9.714 -35.110 1.00 94.88 287 HIS A C 1
ATOM 2324 O O . HIS A 1 287 ? 28.930 10.522 -36.020 1.00 94.88 287 HIS A O 1
ATOM 2330 N N . GLU A 1 288 ? 29.452 9.749 -33.980 1.00 95.38 288 GLU A N 1
ATOM 2331 C CA . GLU A 1 288 ? 30.552 10.690 -33.734 1.00 95.38 288 GLU A CA 1
ATOM 2332 C C . GLU A 1 288 ? 31.717 10.504 -34.714 1.00 95.38 288 GLU A C 1
ATOM 2334 O O . GLU A 1 288 ? 32.320 11.492 -35.136 1.00 95.38 288 GLU A O 1
ATOM 2339 N N . GLU A 1 289 ? 31.991 9.264 -35.124 1.00 96.19 289 GLU A N 1
ATOM 2340 C CA . GLU A 1 289 ? 32.996 8.930 -36.137 1.00 96.19 289 GLU A CA 1
ATOM 2341 C C . GLU A 1 289 ? 32.562 9.353 -37.553 1.00 96.19 289 GLU A C 1
ATOM 2343 O O . GLU A 1 289 ? 33.323 9.993 -38.281 1.00 96.19 289 GLU A O 1
ATOM 2348 N N . LEU A 1 290 ? 31.318 9.058 -37.941 1.00 96.69 290 LEU A N 1
ATOM 2349 C CA . LEU A 1 290 ? 30.814 9.258 -39.303 1.00 96.69 290 LEU A CA 1
ATOM 2350 C C . LEU A 1 290 ? 30.482 10.725 -39.627 1.00 96.69 290 LEU A C 1
ATOM 2352 O O . LEU A 1 290 ? 30.688 11.201 -40.748 1.00 96.69 290 LEU A O 1
ATOM 2356 N N . MET A 1 291 ? 29.936 11.468 -38.666 1.00 96.88 291 MET A N 1
ATOM 2357 C CA . MET A 1 291 ? 29.383 12.804 -38.906 1.00 96.88 291 MET A CA 1
ATOM 2358 C C . MET A 1 291 ? 30.389 13.859 -39.395 1.00 96.88 291 MET A C 1
ATOM 2360 O O . MET A 1 291 ? 30.034 14.622 -40.305 1.00 96.88 291 MET A O 1
ATOM 2364 N N . PRO A 1 292 ? 31.626 13.937 -38.865 1.00 96.81 292 PRO A N 1
ATOM 2365 C CA . PRO A 1 292 ? 32.652 14.834 -39.393 1.00 96.81 292 PRO A CA 1
ATOM 2366 C C . PRO A 1 292 ? 32.946 14.572 -40.873 1.00 96.81 292 PRO A C 1
ATOM 2368 O O . PRO A 1 292 ? 33.066 15.522 -41.656 1.00 96.81 292 PRO A O 1
ATOM 2371 N N . TRP A 1 293 ? 33.001 13.296 -41.269 1.00 97.50 293 TRP A N 1
ATOM 2372 C CA . TRP A 1 293 ? 33.219 12.911 -42.657 1.00 97.50 293 TRP A CA 1
ATOM 2373 C C . TRP A 1 293 ? 32.026 13.273 -43.542 1.00 97.50 293 TRP A C 1
ATOM 2375 O O . TRP A 1 293 ? 32.235 13.903 -44.576 1.00 97.50 293 TRP A O 1
ATOM 2385 N N . ILE A 1 294 ? 30.782 13.011 -43.116 1.00 97.56 294 ILE A N 1
ATOM 2386 C CA . ILE A 1 294 ? 29.586 13.425 -43.876 1.00 97.56 294 ILE A CA 1
ATOM 2387 C C . ILE A 1 294 ? 29.628 14.933 -44.158 1.00 97.56 294 ILE A C 1
ATOM 2389 O O . ILE A 1 294 ? 29.403 15.360 -45.288 1.00 97.56 294 ILE A O 1
ATOM 2393 N N . ILE A 1 295 ? 29.972 15.757 -43.161 1.00 97.06 295 ILE A N 1
ATOM 2394 C CA . ILE A 1 295 ? 30.076 17.215 -43.337 1.00 97.06 295 ILE A CA 1
ATOM 2395 C C . ILE A 1 295 ? 31.181 17.582 -44.344 1.00 97.06 295 ILE A C 1
ATOM 2397 O O . ILE A 1 295 ? 30.998 18.491 -45.159 1.00 97.06 295 ILE A O 1
ATOM 2401 N N . LYS A 1 296 ? 32.338 16.907 -44.300 1.00 96.75 296 LYS A N 1
ATOM 2402 C CA . LYS A 1 296 ? 33.437 17.098 -45.266 1.00 96.75 296 LYS A CA 1
ATOM 2403 C C . LYS A 1 296 ? 33.000 16.699 -46.682 1.00 96.75 296 LYS A C 1
ATOM 2405 O O . LYS A 1 296 ? 33.205 17.472 -47.618 1.00 96.75 296 LYS A O 1
ATOM 2410 N N . ALA A 1 297 ? 32.364 15.540 -46.828 1.00 96.75 297 ALA A N 1
ATOM 2411 C CA . ALA A 1 297 ? 31.898 14.989 -48.093 1.00 96.75 297 ALA A CA 1
ATOM 2412 C C . ALA A 1 297 ? 30.808 15.857 -48.737 1.00 96.75 297 ALA A C 1
ATOM 2414 O O . ALA A 1 297 ? 30.882 16.159 -49.928 1.00 96.75 297 ALA A O 1
ATOM 2415 N N . GLU A 1 298 ? 29.847 16.350 -47.950 1.00 96.75 298 GLU A N 1
ATOM 2416 C CA . GLU A 1 298 ? 28.825 17.295 -48.412 1.00 96.75 298 GLU A CA 1
ATOM 2417 C C . GLU A 1 298 ? 29.449 18.582 -48.959 1.00 96.75 298 GLU A C 1
ATOM 2419 O O . GLU A 1 298 ? 29.045 19.060 -50.021 1.00 96.75 298 GLU A O 1
ATOM 2424 N N . LYS A 1 299 ? 30.461 19.128 -48.269 1.00 95.88 299 LYS A N 1
ATOM 2425 C CA . LYS A 1 299 ? 31.194 20.313 -48.737 1.00 95.88 299 LYS A CA 1
ATOM 2426 C C . LYS A 1 299 ? 31.933 20.032 -50.037 1.00 95.88 299 LYS A C 1
ATOM 2428 O O . LYS A 1 299 ? 31.811 20.825 -50.965 1.00 95.88 299 LYS A O 1
ATOM 2433 N N . TYR A 1 300 ? 32.657 18.916 -50.123 1.00 94.94 300 TYR A N 1
ATOM 2434 C CA . TYR A 1 300 ? 33.359 18.516 -51.343 1.00 94.94 300 TYR A CA 1
ATOM 2435 C C . TYR A 1 300 ? 32.387 18.394 -52.524 1.00 94.94 300 TYR A C 1
ATOM 2437 O O . TYR A 1 300 ? 32.604 19.012 -53.565 1.00 94.94 300 TYR A O 1
ATOM 2445 N N . CYS A 1 301 ? 31.263 17.701 -52.332 1.00 92.38 301 CYS A N 1
ATOM 2446 C CA . CYS A 1 301 ? 30.221 17.542 -53.346 1.00 92.38 301 CYS A CA 1
ATOM 2447 C C . CYS A 1 301 ? 29.563 18.868 -53.756 1.00 92.38 301 CYS A C 1
ATOM 2449 O O . CYS A 1 301 ? 29.125 19.002 -54.895 1.00 92.38 301 CYS A O 1
ATOM 2451 N N . ALA A 1 302 ? 29.490 19.845 -52.849 1.00 92.62 302 ALA A N 1
ATOM 2452 C CA . ALA A 1 302 ? 28.953 21.171 -53.139 1.00 92.62 302 ALA A CA 1
ATOM 2453 C C . ALA A 1 302 ? 29.933 22.080 -53.904 1.00 92.62 302 ALA A C 1
ATOM 2455 O O . ALA A 1 302 ? 29.503 23.090 -54.459 1.00 92.62 302 ALA A O 1
ATOM 2456 N N . THR A 1 303 ? 31.232 21.757 -53.941 1.00 91.75 303 THR A N 1
ATOM 2457 C CA . THR A 1 303 ? 32.200 22.544 -54.722 1.00 91.75 303 THR A CA 1
ATOM 2458 C C . THR A 1 303 ? 31.992 22.342 -56.217 1.00 91.75 303 THR A C 1
ATOM 2460 O O . THR A 1 303 ? 31.839 21.213 -56.685 1.00 91.75 303 THR A O 1
ATOM 2463 N N . GLU A 1 304 ? 32.038 23.424 -56.992 1.00 89.19 304 GLU A N 1
ATOM 2464 C CA . GLU A 1 304 ? 32.059 23.312 -58.449 1.00 89.19 304 GLU A CA 1
ATOM 2465 C C . GLU A 1 304 ? 33.360 22.653 -58.920 1.00 89.19 304 GLU A C 1
ATOM 2467 O O . GLU A 1 304 ? 34.424 22.831 -58.322 1.00 89.19 304 GLU A O 1
ATOM 2472 N N . LEU A 1 305 ? 33.270 21.871 -59.998 1.00 89.44 305 LEU A N 1
ATOM 2473 C CA . LEU A 1 305 ? 34.439 21.237 -60.593 1.00 89.44 305 LEU A CA 1
ATOM 2474 C C . LEU A 1 305 ? 35.341 22.317 -61.225 1.00 89.44 305 LEU A C 1
ATOM 2476 O O . LEU A 1 305 ? 34.863 23.046 -62.101 1.00 89.44 305 LEU A O 1
ATOM 2480 N N . PRO A 1 306 ? 36.619 22.436 -60.816 1.00 89.62 306 PRO A N 1
ATOM 2481 C CA . PRO A 1 306 ? 37.524 23.422 -61.394 1.00 89.62 306 PRO A CA 1
ATOM 2482 C C . PRO A 1 306 ? 37.762 23.177 -62.886 1.00 89.62 306 PRO A C 1
ATOM 2484 O O . PRO A 1 306 ? 37.742 22.042 -63.360 1.00 89.62 306 PRO A O 1
ATOM 2487 N N . LYS A 1 307 ? 38.011 24.255 -63.632 1.00 87.88 307 LYS A N 1
ATOM 2488 C CA . LYS A 1 307 ? 38.435 24.167 -65.033 1.00 87.88 307 LYS A CA 1
ATOM 2489 C C . LYS A 1 307 ? 39.939 23.905 -65.085 1.00 87.88 307 LYS A C 1
ATOM 2491 O O . LYS A 1 307 ? 40.688 24.652 -64.465 1.00 87.88 307 LYS A O 1
ATOM 2496 N N . CYS A 1 308 ? 40.358 22.904 -65.851 1.00 90.25 308 CYS A N 1
ATOM 2497 C CA . CYS A 1 308 ? 41.773 22.602 -66.081 1.00 90.25 308 CYS A CA 1
ATOM 2498 C C . CYS A 1 308 ? 42.314 23.356 -67.297 1.00 90.25 308 CYS A C 1
ATOM 2500 O O . CYS A 1 308 ? 41.603 23.537 -68.290 1.00 90.25 308 CYS A O 1
ATOM 2502 N N . SER A 1 309 ? 43.589 23.723 -67.230 1.00 89.94 309 SER A N 1
ATOM 2503 C CA . SER A 1 309 ? 44.366 24.328 -68.318 1.00 89.94 309 SER A CA 1
ATOM 2504 C C . SER A 1 309 ? 45.451 23.386 -68.858 1.00 89.94 309 SER A C 1
ATOM 2506 O O . SER A 1 309 ? 46.067 23.689 -69.880 1.00 89.94 309 SER A O 1
ATOM 2508 N N . SER A 1 310 ? 45.687 22.251 -68.192 1.00 90.75 310 SER A N 1
ATOM 2509 C CA . SER A 1 310 ? 46.687 21.245 -68.559 1.00 90.75 310 SER A CA 1
ATOM 2510 C C . SER A 1 310 ? 46.209 19.816 -68.263 1.00 90.75 310 SER A C 1
ATOM 2512 O O . SER A 1 310 ? 45.248 19.606 -67.517 1.00 90.75 310 SER A O 1
ATOM 2514 N N . LEU A 1 311 ? 46.902 18.826 -68.843 1.00 90.94 311 LEU A N 1
ATOM 2515 C CA . LEU A 1 311 ? 46.680 17.407 -68.540 1.00 90.94 311 LEU A CA 1
ATOM 2516 C C . LEU A 1 311 ? 47.020 17.081 -67.077 1.00 90.94 311 LEU A C 1
ATOM 2518 O O . LEU A 1 311 ? 46.282 16.324 -66.454 1.00 90.94 311 LEU A O 1
ATOM 2522 N N . ASP A 1 312 ? 48.089 17.666 -66.532 1.00 92.06 312 ASP A N 1
ATOM 2523 C CA . ASP A 1 312 ? 48.512 17.431 -65.145 1.00 92.06 312 ASP A CA 1
ATOM 2524 C C . ASP A 1 312 ? 47.449 17.923 -64.150 1.00 92.06 312 ASP A C 1
ATOM 2526 O O . ASP A 1 312 ? 47.054 17.179 -63.261 1.00 92.06 312 ASP A O 1
ATOM 2530 N N . GLU A 1 313 ? 46.867 19.110 -64.370 1.00 93.25 313 GLU A N 1
ATOM 2531 C CA . GLU A 1 313 ? 45.755 19.611 -63.546 1.00 93.25 313 GLU A CA 1
ATOM 2532 C C . GLU A 1 313 ? 44.510 18.710 -63.637 1.00 93.25 313 GLU A C 1
ATOM 2534 O O . GLU A 1 313 ? 43.798 18.5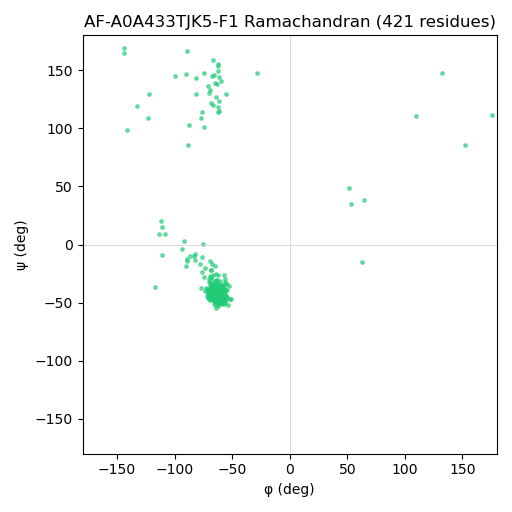19 -62.650 1.00 93.25 313 GLU A O 1
ATOM 2539 N N . ALA A 1 314 ? 44.221 18.155 -64.819 1.00 92.62 314 ALA A N 1
ATOM 2540 C CA . ALA A 1 314 ? 43.110 17.220 -64.998 1.00 92.62 314 ALA A CA 1
ATOM 2541 C C . ALA A 1 314 ? 43.370 15.878 -64.300 1.00 92.62 314 ALA A C 1
ATOM 2543 O O . ALA A 1 314 ? 42.439 15.289 -63.748 1.00 92.62 314 ALA A O 1
ATOM 2544 N N . LYS A 1 315 ? 44.626 15.418 -64.300 1.00 93.75 315 LYS A N 1
ATOM 2545 C CA . LYS A 1 315 ? 45.068 14.213 -63.599 1.00 93.75 315 LYS A CA 1
ATOM 2546 C C . LYS A 1 315 ? 44.977 14.385 -62.082 1.00 93.75 315 LYS A C 1
ATOM 2548 O O . LYS A 1 315 ? 44.382 13.535 -61.430 1.00 93.75 315 LYS A O 1
ATOM 2553 N N . ASP A 1 316 ? 45.458 15.503 -61.542 1.00 94.12 316 ASP A N 1
ATOM 2554 C CA . ASP A 1 316 ? 45.386 15.802 -60.106 1.00 94.12 316 ASP A CA 1
ATOM 2555 C C . ASP A 1 316 ? 43.930 15.838 -59.607 1.00 94.12 316 ASP A C 1
ATOM 2557 O O . ASP A 1 316 ? 43.608 15.289 -58.553 1.00 94.12 316 ASP A O 1
ATOM 2561 N N . LEU A 1 317 ? 43.012 16.441 -60.378 1.00 93.69 317 LEU A N 1
ATOM 2562 C CA . LEU A 1 317 ? 41.582 16.444 -60.041 1.00 93.69 317 LEU A CA 1
ATOM 2563 C C . LEU A 1 317 ? 40.945 15.054 -60.125 1.00 93.69 317 LEU A C 1
ATOM 2565 O O . LEU A 1 317 ? 40.058 14.751 -59.321 1.00 93.69 317 LEU A O 1
ATOM 2569 N N . TYR A 1 318 ? 41.371 14.232 -61.086 1.00 94.69 318 TYR A N 1
ATOM 2570 C CA . TYR A 1 318 ? 40.936 12.843 -61.193 1.00 94.69 318 TYR A CA 1
ATOM 2571 C C . TYR A 1 318 ? 41.391 12.040 -59.973 1.00 94.69 318 TYR A C 1
ATOM 2573 O O . TYR A 1 318 ? 40.556 11.448 -59.296 1.00 94.69 318 TYR A O 1
ATOM 2581 N N . GLU A 1 319 ? 42.679 12.085 -59.633 1.00 95.69 319 GLU A N 1
ATOM 2582 C CA . GLU A 1 319 ? 43.241 11.378 -58.477 1.00 95.69 319 GLU A CA 1
ATOM 2583 C C . GLU A 1 319 ? 42.610 11.844 -57.158 1.00 95.69 319 GLU A C 1
ATOM 2585 O O . GLU A 1 319 ? 42.234 11.015 -56.330 1.00 95.69 319 GLU A O 1
ATOM 2590 N N . LEU A 1 320 ? 42.383 13.153 -56.994 1.00 95.38 320 LEU A N 1
ATOM 2591 C CA . LEU A 1 320 ? 41.663 13.701 -55.842 1.00 95.38 320 LEU A CA 1
ATOM 2592 C C . LEU A 1 320 ? 40.236 13.143 -55.734 1.00 95.38 320 LEU A C 1
ATOM 2594 O O . LEU A 1 320 ? 39.754 12.876 -54.633 1.00 95.38 320 LEU A O 1
ATOM 2598 N N . HIS A 1 321 ? 39.535 12.994 -56.860 1.00 96.25 321 HIS A N 1
ATOM 2599 C CA . HIS A 1 321 ? 38.190 12.429 -56.862 1.00 96.25 321 HIS A CA 1
ATOM 2600 C C . HIS A 1 321 ? 38.189 10.920 -56.592 1.00 96.25 321 HIS A C 1
ATOM 2602 O O . HIS A 1 321 ? 37.343 10.454 -55.834 1.00 96.25 321 HIS A O 1
ATOM 2608 N N . GLN A 1 322 ? 39.154 10.170 -57.128 1.00 96.88 322 GLN A N 1
ATOM 2609 C CA . GLN A 1 322 ? 39.315 8.747 -56.817 1.00 96.88 322 GLN A CA 1
ATOM 2610 C C . GLN A 1 322 ? 39.611 8.524 -55.328 1.00 96.88 322 GLN A C 1
ATOM 2612 O O . GLN A 1 322 ? 39.001 7.657 -54.710 1.00 96.88 322 GLN A O 1
ATOM 2617 N N . ALA A 1 323 ? 40.4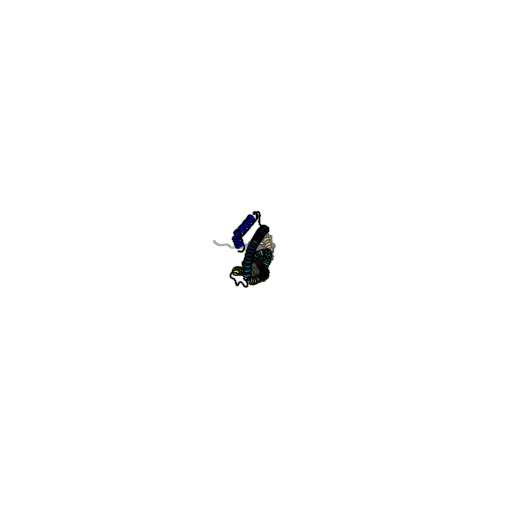60 9.360 -54.721 1.00 96.25 323 ALA A N 1
ATOM 2618 C CA . ALA A 1 323 ? 40.696 9.328 -53.278 1.00 96.25 323 ALA A CA 1
ATOM 2619 C C . ALA A 1 323 ? 39.403 9.583 -52.480 1.00 96.25 323 ALA A C 1
ATOM 2621 O O . ALA A 1 323 ? 39.139 8.906 -51.492 1.00 96.25 323 ALA A O 1
ATOM 2622 N N . PHE A 1 324 ? 38.550 10.509 -52.931 1.00 97.06 324 PHE A N 1
ATOM 2623 C CA . PHE A 1 324 ? 37.241 10.735 -52.313 1.00 97.06 324 PHE A CA 1
ATOM 2624 C C . PHE A 1 324 ? 36.288 9.531 -52.447 1.00 97.06 324 PHE A C 1
ATOM 2626 O O . PHE A 1 324 ? 35.553 9.232 -51.506 1.00 97.06 324 PHE A O 1
ATOM 2633 N N . LEU A 1 325 ? 36.288 8.829 -53.586 1.00 96.75 325 LEU A N 1
ATOM 2634 C CA . LEU A 1 325 ? 35.500 7.602 -53.753 1.00 96.75 325 LEU A CA 1
ATOM 2635 C C . LEU A 1 325 ? 35.992 6.490 -52.819 1.00 96.75 325 LEU A C 1
ATOM 2637 O O . LEU A 1 325 ? 35.168 5.841 -52.181 1.00 96.75 325 LEU A O 1
ATOM 2641 N N . GLN A 1 326 ? 37.309 6.346 -52.655 1.00 96.00 326 GLN A N 1
ATOM 2642 C CA . GLN A 1 326 ? 37.880 5.432 -51.667 1.00 96.00 326 GLN A CA 1
ATOM 2643 C C . GLN A 1 326 ? 37.427 5.794 -50.242 1.00 96.00 326 GLN A C 1
ATOM 2645 O O . GLN A 1 326 ? 36.992 4.919 -49.499 1.00 96.00 326 GLN A O 1
ATOM 2650 N N . GLU A 1 327 ? 37.435 7.082 -49.873 1.00 96.25 327 GLU A N 1
ATOM 2651 C CA . GLU A 1 327 ? 36.896 7.514 -48.576 1.00 96.25 327 GLU A CA 1
ATOM 2652 C C . GLU A 1 327 ? 35.409 7.122 -48.414 1.00 96.25 327 GLU A C 1
ATOM 2654 O O . GLU A 1 327 ? 34.998 6.748 -47.317 1.00 96.25 327 GLU A O 1
ATOM 2659 N N . CYS A 1 328 ? 34.590 7.169 -49.476 1.00 95.69 328 CYS A N 1
ATOM 2660 C CA . CYS A 1 328 ? 33.189 6.722 -49.417 1.00 95.69 328 CYS A CA 1
ATOM 2661 C C . CYS A 1 328 ? 33.073 5.217 -49.139 1.00 95.69 328 CYS A C 1
ATOM 2663 O O . CYS A 1 328 ? 32.238 4.810 -48.332 1.00 95.69 328 CYS A O 1
ATOM 2665 N N . GLU A 1 329 ? 33.904 4.400 -49.790 1.00 95.88 329 GLU A N 1
ATOM 2666 C CA . GLU A 1 329 ? 33.956 2.950 -49.569 1.00 95.88 329 GLU A CA 1
ATOM 2667 C C . GLU A 1 329 ? 34.404 2.608 -48.142 1.00 95.88 329 GLU A C 1
ATOM 2669 O O . GLU A 1 329 ? 33.830 1.720 -47.516 1.00 95.88 329 GLU A O 1
ATOM 2674 N N . GLU A 1 330 ? 35.372 3.347 -47.595 1.00 96.12 330 GLU A N 1
ATOM 2675 C CA . GLU A 1 330 ? 35.859 3.172 -46.221 1.00 96.12 330 GLU A CA 1
ATOM 2676 C C . GLU A 1 330 ? 34.795 3.519 -45.165 1.00 96.12 330 GLU A C 1
ATOM 2678 O O . GLU A 1 330 ? 34.719 2.859 -44.128 1.00 96.12 330 GLU A O 1
ATOM 2683 N N . HIS A 1 331 ? 33.939 4.516 -45.426 1.00 97.06 331 HIS A N 1
ATOM 2684 C CA . HIS A 1 331 ? 32.895 4.944 -44.483 1.00 97.06 331 HIS A CA 1
ATOM 2685 C C . HIS A 1 331 ? 31.567 4.187 -44.641 1.00 97.06 331 HIS A C 1
ATOM 2687 O O . HIS A 1 331 ? 30.722 4.249 -43.744 1.00 97.06 331 HIS A O 1
ATOM 2693 N N . LEU A 1 332 ? 31.367 3.449 -45.739 1.00 96.25 332 LEU A N 1
ATOM 2694 C CA . LEU A 1 332 ? 30.144 2.677 -45.977 1.00 96.25 332 LEU A CA 1
ATOM 2695 C C . LEU A 1 332 ? 29.876 1.628 -44.873 1.00 96.25 332 LEU A C 1
ATOM 2697 O O . LEU A 1 332 ? 28.766 1.626 -44.339 1.00 96.25 332 LEU A O 1
ATOM 2701 N N . PRO A 1 333 ? 30.855 0.807 -44.433 1.00 97.19 333 PRO A N 1
ATOM 2702 C CA . PRO A 1 333 ? 30.649 -0.130 -43.328 1.00 97.19 333 PRO A CA 1
ATOM 2703 C C . PRO A 1 333 ? 30.253 0.555 -42.014 1.00 97.19 333 PRO A C 1
ATOM 2705 O O . PRO A 1 333 ? 29.430 0.022 -41.271 1.00 97.19 333 PRO A O 1
ATOM 2708 N N . ILE A 1 334 ? 30.803 1.745 -41.738 1.00 96.94 334 ILE A N 1
ATOM 2709 C CA . ILE A 1 334 ? 30.481 2.533 -40.537 1.00 96.94 334 ILE A CA 1
ATOM 2710 C C . ILE A 1 334 ? 29.017 2.981 -40.598 1.00 96.94 334 ILE A C 1
ATOM 2712 O O . ILE A 1 334 ? 28.280 2.829 -39.623 1.00 96.94 334 ILE A O 1
ATOM 2716 N N . PHE A 1 335 ? 28.566 3.478 -41.753 1.00 96.88 335 PHE A N 1
ATOM 2717 C CA . PHE A 1 335 ? 27.174 3.869 -41.977 1.00 96.88 335 PHE A CA 1
ATOM 2718 C C . PHE A 1 335 ? 26.197 2.687 -41.874 1.00 96.88 335 PHE A C 1
ATOM 2720 O O . PHE A 1 335 ? 25.153 2.813 -41.222 1.00 96.88 335 PHE A O 1
ATOM 2727 N N . ASP A 1 336 ? 26.528 1.540 -42.468 1.00 96.69 336 ASP A N 1
ATOM 2728 C CA . ASP A 1 336 ? 25.690 0.336 -42.425 1.00 96.69 336 ASP A CA 1
ATOM 2729 C C . ASP A 1 336 ? 25.576 -0.215 -40.999 1.00 96.69 336 ASP A C 1
ATOM 2731 O O . ASP A 1 336 ? 24.483 -0.566 -40.533 1.00 96.69 336 ASP A O 1
ATOM 2735 N N . GLN A 1 337 ? 26.692 -0.239 -40.265 1.00 96.56 337 GLN A N 1
ATOM 2736 C CA . GLN A 1 337 ? 26.702 -0.654 -38.869 1.00 96.56 337 GLN A CA 1
ATOM 2737 C C . GLN A 1 337 ? 25.923 0.333 -37.993 1.00 96.56 337 GLN A C 1
ATOM 2739 O O . GLN A 1 337 ? 25.081 -0.097 -37.208 1.00 96.56 337 GLN A O 1
ATOM 2744 N N . MET A 1 338 ? 26.120 1.644 -38.164 1.00 96.38 338 MET A N 1
ATOM 2745 C CA . MET A 1 338 ? 25.367 2.673 -37.435 1.00 96.38 338 MET A CA 1
ATOM 2746 C C . MET A 1 338 ? 23.861 2.539 -37.692 1.00 96.38 338 MET A C 1
ATOM 2748 O O . MET A 1 338 ? 23.067 2.600 -36.754 1.00 96.38 338 MET A O 1
ATOM 2752 N N . SER A 1 339 ? 23.463 2.302 -38.945 1.00 94.50 339 SER A N 1
ATOM 2753 C CA . SER A 1 339 ? 22.063 2.089 -39.327 1.00 94.50 339 SER A CA 1
ATOM 2754 C C . SER A 1 339 ? 21.480 0.819 -38.706 1.00 94.50 339 SER A C 1
ATOM 2756 O O . SER A 1 339 ? 20.325 0.810 -38.285 1.00 94.50 339 SER A O 1
ATOM 2758 N N . THR A 1 340 ? 22.283 -0.241 -38.609 1.00 95.19 340 THR A N 1
ATOM 2759 C CA . THR A 1 340 ? 21.898 -1.494 -37.949 1.00 95.19 340 THR A CA 1
ATOM 2760 C C . THR A 1 340 ? 21.684 -1.289 -36.449 1.00 95.19 340 THR A C 1
ATOM 2762 O O . THR A 1 340 ? 20.644 -1.683 -35.923 1.00 95.19 340 THR A O 1
ATOM 2765 N N . GLU A 1 341 ? 22.625 -0.632 -35.765 1.00 94.00 341 GLU A N 1
ATOM 2766 C CA . GLU A 1 341 ? 22.520 -0.318 -34.332 1.00 94.00 341 GLU A CA 1
ATOM 2767 C C . GLU A 1 341 ? 21.317 0.605 -34.050 1.00 94.00 341 GLU A C 1
ATOM 2769 O O . GLU A 1 341 ? 20.553 0.360 -33.118 1.00 94.00 341 GLU A O 1
ATOM 2774 N N . ALA A 1 342 ? 21.063 1.598 -34.910 1.00 92.06 342 ALA A N 1
ATOM 2775 C CA . ALA A 1 342 ? 19.870 2.446 -34.846 1.00 92.06 342 ALA A CA 1
ATOM 2776 C C . ALA A 1 342 ? 18.559 1.666 -35.073 1.00 92.06 342 ALA A C 1
ATOM 2778 O O . ALA A 1 342 ? 17.531 1.991 -34.477 1.00 92.06 342 ALA A O 1
ATOM 2779 N N . GLY A 1 343 ? 18.584 0.608 -35.890 1.00 90.44 343 GLY A N 1
ATOM 2780 C CA . GLY A 1 343 ? 17.440 -0.275 -36.129 1.00 90.44 343 GLY A CA 1
ATOM 2781 C C . GLY A 1 343 ? 16.964 -1.008 -34.870 1.00 90.44 343 GLY A C 1
ATOM 2782 O O . GLY A 1 343 ? 15.758 -1.130 -34.656 1.00 90.44 343 GLY A O 1
ATOM 2783 N N . TYR A 1 344 ? 17.886 -1.414 -33.990 1.00 88.81 344 TYR A N 1
ATOM 2784 C CA . TYR A 1 344 ? 17.549 -1.989 -32.677 1.00 88.81 344 TYR A CA 1
ATOM 2785 C C . TYR A 1 344 ? 16.947 -0.964 -31.703 1.00 88.81 344 TYR A C 1
ATOM 2787 O O . TYR A 1 344 ? 16.370 -1.335 -30.684 1.00 88.81 344 TYR A O 1
ATOM 2795 N N . LEU A 1 345 ? 17.055 0.327 -32.019 1.00 87.56 345 LEU A N 1
ATOM 2796 C CA . LEU A 1 345 ? 16.633 1.445 -31.180 1.00 87.56 345 LEU A CA 1
ATOM 2797 C C . LEU A 1 345 ? 15.415 2.172 -31.755 1.00 87.56 345 LEU A C 1
ATOM 2799 O O . LEU A 1 345 ? 15.120 3.283 -31.330 1.00 87.56 345 LEU A O 1
ATOM 2803 N N . ILE A 1 346 ? 14.696 1.584 -32.714 1.00 79.31 346 ILE A N 1
ATOM 2804 C CA . ILE A 1 346 ? 13.631 2.290 -33.444 1.00 79.31 346 ILE A CA 1
ATOM 2805 C C . ILE A 1 346 ? 12.446 2.712 -32.562 1.00 79.31 346 ILE A C 1
ATOM 2807 O O . ILE A 1 346 ? 11.783 3.705 -32.858 1.00 79.31 346 ILE A O 1
ATOM 2811 N N . ASP A 1 347 ? 12.225 1.999 -31.456 1.00 76.81 347 ASP A N 1
ATOM 2812 C CA . ASP A 1 347 ? 11.225 2.346 -30.441 1.00 76.81 347 ASP A CA 1
ATOM 2813 C C . ASP A 1 347 ? 11.677 3.509 -29.543 1.00 76.81 347 ASP A C 1
ATOM 2815 O O . ASP A 1 347 ? 10.878 4.046 -28.770 1.00 76.81 347 ASP A O 1
ATOM 2819 N N . GLN A 1 348 ? 12.952 3.911 -29.627 1.00 78.25 348 GLN A N 1
ATOM 2820 C CA . GLN A 1 348 ? 13.457 5.069 -28.909 1.00 78.25 348 GLN A CA 1
ATOM 2821 C C . GLN A 1 348 ? 12.979 6.370 -29.562 1.00 78.25 348 GLN A C 1
ATOM 2823 O O . GLN A 1 348 ? 12.813 6.470 -30.783 1.00 78.25 348 GLN A O 1
ATOM 2828 N N . PRO A 1 349 ? 12.773 7.415 -28.757 1.00 70.88 349 PRO A N 1
ATOM 2829 C CA . PRO A 1 349 ? 12.264 8.683 -29.248 1.00 70.88 349 PRO A CA 1
ATOM 2830 C C . PRO A 1 349 ? 13.244 9.342 -30.212 1.00 70.88 349 PRO A C 1
ATOM 2832 O O . PRO A 1 349 ? 14.444 9.357 -29.967 1.00 70.88 349 PRO A O 1
ATOM 2835 N N . ASN A 1 350 ? 12.729 9.929 -31.292 1.00 77.88 350 ASN A N 1
ATOM 2836 C CA . ASN A 1 350 ? 13.491 10.636 -32.333 1.00 77.88 350 ASN A CA 1
ATOM 2837 C C . ASN A 1 350 ? 14.508 9.796 -33.131 1.00 77.88 350 ASN A C 1
ATOM 2839 O O . ASN A 1 350 ? 14.853 10.221 -34.230 1.00 77.88 350 ASN A O 1
ATOM 2843 N N . MET A 1 351 ? 14.881 8.588 -32.689 1.00 87.31 351 MET A N 1
ATOM 2844 C CA . MET A 1 351 ? 15.844 7.718 -33.381 1.00 87.31 351 MET A CA 1
ATOM 2845 C C . MET A 1 351 ? 15.487 7.504 -34.855 1.00 87.31 351 MET A C 1
ATOM 2847 O O . MET A 1 351 ? 16.325 7.675 -35.735 1.00 87.31 351 MET A O 1
ATOM 2851 N N . HIS A 1 352 ? 14.220 7.194 -35.143 1.00 85.56 352 HIS A N 1
ATOM 2852 C CA . HIS A 1 352 ? 13.763 6.997 -36.518 1.00 85.56 352 HIS A CA 1
ATOM 2853 C C . HIS A 1 352 ? 13.994 8.235 -37.402 1.00 85.56 352 HIS A C 1
ATOM 2855 O O . HIS A 1 352 ? 14.479 8.119 -38.525 1.00 85.56 352 HIS A O 1
ATOM 2861 N N . ARG A 1 353 ? 13.688 9.427 -36.875 1.00 86.50 353 ARG A N 1
ATOM 2862 C CA . ARG A 1 353 ? 13.840 10.700 -37.591 1.00 86.50 353 ARG A CA 1
ATOM 2863 C C . ARG A 1 353 ? 15.312 11.051 -37.806 1.00 86.50 353 ARG A C 1
ATOM 2865 O O . ARG A 1 353 ? 15.669 11.540 -38.878 1.00 86.50 353 ARG A O 1
ATOM 2872 N N . ASP A 1 354 ? 16.144 10.835 -36.793 1.00 87.69 354 ASP A N 1
ATOM 2873 C CA . ASP A 1 354 ? 17.570 11.150 -36.853 1.00 87.69 354 ASP A CA 1
ATOM 2874 C C . ASP A 1 354 ? 18.286 10.222 -37.843 1.00 87.69 354 ASP A C 1
ATOM 2876 O O . ASP A 1 354 ? 19.035 10.694 -38.703 1.00 87.69 354 ASP A O 1
ATOM 2880 N N . LEU A 1 355 ? 17.965 8.924 -37.809 1.00 92.06 355 LEU A N 1
ATOM 2881 C CA . LEU A 1 355 ? 18.466 7.953 -38.776 1.00 92.06 355 LEU A CA 1
ATOM 2882 C C . LEU A 1 355 ? 18.045 8.317 -40.207 1.00 92.06 355 LEU A C 1
ATOM 2884 O O . LEU A 1 355 ? 18.896 8.366 -41.094 1.00 92.06 355 LEU A O 1
ATOM 2888 N N . GLU A 1 356 ? 16.766 8.634 -40.436 1.00 92.38 356 GLU A N 1
ATOM 2889 C CA . GLU A 1 356 ? 16.264 9.039 -41.757 1.00 92.38 356 GLU A CA 1
ATOM 2890 C C . GLU A 1 356 ? 17.006 10.279 -42.290 1.00 92.38 356 GLU A C 1
ATOM 2892 O O . GLU A 1 356 ? 17.376 10.349 -43.468 1.00 92.38 356 GLU A O 1
ATOM 2897 N N . ALA A 1 357 ? 17.281 11.257 -41.421 1.00 94.00 357 ALA A N 1
ATOM 2898 C CA . ALA A 1 357 ? 18.025 12.453 -41.795 1.00 94.00 357 ALA A CA 1
ATOM 2899 C C . ALA A 1 357 ? 19.458 12.125 -42.246 1.00 94.00 357 ALA A C 1
ATOM 2901 O O . ALA A 1 357 ? 19.921 12.673 -43.252 1.00 94.00 357 ALA A O 1
ATOM 2902 N N . ILE A 1 358 ? 20.155 11.225 -41.545 1.00 94.81 358 ILE A N 1
ATOM 2903 C CA . ILE A 1 358 ? 21.517 10.814 -41.914 1.00 94.81 358 ILE A CA 1
ATOM 2904 C C . ILE A 1 358 ? 21.504 9.973 -43.195 1.00 94.81 358 ILE A C 1
ATOM 2906 O O . ILE A 1 358 ? 22.291 10.248 -44.101 1.00 94.81 358 ILE A O 1
ATOM 2910 N N . GLN A 1 359 ? 20.568 9.029 -43.329 1.00 95.38 359 GLN A N 1
ATOM 2911 C CA . GLN A 1 359 ? 20.392 8.221 -44.542 1.00 95.38 359 GLN A CA 1
ATOM 2912 C C . GLN A 1 359 ? 20.169 9.097 -45.780 1.00 95.38 359 GLN A C 1
ATOM 2914 O O . GLN A 1 359 ? 20.779 8.881 -46.828 1.00 95.38 359 GLN A O 1
ATOM 2919 N N . LYS A 1 360 ? 19.354 10.150 -45.653 1.00 96.25 360 LYS A N 1
ATOM 2920 C CA . LYS A 1 360 ? 19.122 11.112 -46.734 1.00 96.25 360 LYS A CA 1
ATOM 2921 C C . LYS A 1 360 ? 20.383 11.891 -47.114 1.00 96.25 360 LYS A C 1
ATOM 2923 O O . LYS A 1 360 ? 20.616 12.133 -48.299 1.00 96.25 360 LYS A O 1
ATOM 2928 N N . ARG A 1 361 ? 21.188 12.306 -46.130 1.00 97.12 361 ARG A N 1
ATOM 2929 C CA . ARG A 1 361 ? 22.465 13.004 -46.369 1.00 97.12 361 ARG A CA 1
ATOM 2930 C C . ARG A 1 361 ? 23.466 12.091 -47.071 1.00 97.12 361 ARG A C 1
ATOM 2932 O O . ARG A 1 361 ? 24.030 12.495 -48.084 1.00 97.12 361 ARG A O 1
ATOM 2939 N N . TRP A 1 362 ? 23.596 10.851 -46.603 1.00 97.25 362 TRP A N 1
ATOM 2940 C CA . TRP A 1 362 ? 24.428 9.821 -47.226 1.00 97.25 362 TRP A CA 1
ATOM 2941 C C . TRP A 1 362 ? 24.027 9.561 -48.685 1.00 97.25 362 TRP A C 1
ATOM 2943 O O . TRP A 1 362 ? 24.851 9.689 -49.587 1.00 97.25 362 TRP A O 1
ATOM 2953 N N . GLY A 1 363 ? 22.739 9.317 -48.954 1.00 96.31 363 GLY A N 1
ATOM 2954 C CA . GLY A 1 363 ? 22.249 9.094 -50.321 1.00 96.31 363 GLY A CA 1
ATOM 2955 C C . GLY A 1 363 ? 22.496 10.282 -51.260 1.00 96.31 363 GLY A C 1
ATOM 2956 O O . GLY A 1 363 ? 22.823 10.099 -52.435 1.00 96.31 363 GLY A O 1
ATOM 2957 N N . LYS A 1 364 ? 22.411 11.515 -50.740 1.00 96.81 364 LYS A N 1
ATOM 2958 C CA . LYS A 1 364 ? 22.746 12.722 -51.505 1.00 96.81 364 LYS A CA 1
ATOM 2959 C C . LYS A 1 364 ? 24.239 12.807 -51.834 1.00 96.81 364 LYS A C 1
ATOM 2961 O O . LYS A 1 364 ? 24.572 13.230 -52.938 1.00 96.81 364 LYS A O 1
ATOM 2966 N N . ILE A 1 365 ? 25.121 12.419 -50.910 1.00 97.19 365 ILE A N 1
ATOM 2967 C CA . ILE A 1 365 ? 26.567 12.339 -51.172 1.00 97.19 365 ILE A CA 1
ATOM 2968 C C . ILE A 1 365 ? 26.830 11.365 -52.321 1.00 97.19 365 ILE A C 1
ATOM 2970 O O . ILE A 1 365 ? 27.506 11.756 -53.265 1.00 97.19 365 ILE A O 1
ATOM 2974 N N . LEU A 1 366 ? 26.245 10.163 -52.285 1.00 95.69 366 LEU A N 1
ATOM 2975 C CA . LEU A 1 366 ? 26.431 9.152 -53.335 1.00 95.69 366 LEU A CA 1
ATOM 2976 C C . LEU A 1 366 ? 25.936 9.623 -54.710 1.00 95.69 366 LEU A C 1
ATOM 2978 O O . LEU A 1 366 ? 26.621 9.460 -55.712 1.00 95.69 366 LEU A O 1
ATOM 2982 N N . THR A 1 367 ? 24.768 10.267 -54.763 1.00 95.94 367 THR A N 1
ATOM 2983 C CA . THR A 1 367 ? 24.237 10.791 -56.035 1.00 95.94 367 THR A CA 1
ATOM 2984 C C . THR A 1 367 ? 25.145 11.892 -56.595 1.00 95.94 367 THR A C 1
ATOM 2986 O O . THR A 1 367 ? 25.483 11.906 -57.775 1.00 95.94 367 THR A O 1
ATOM 2989 N N . ASN A 1 368 ? 25.581 12.819 -55.736 1.00 95.62 368 ASN A N 1
ATOM 2990 C CA . ASN A 1 368 ? 26.447 13.920 -56.149 1.00 95.62 368 ASN A CA 1
ATOM 2991 C C . ASN A 1 368 ? 27.862 13.451 -56.518 1.00 95.62 368 ASN A C 1
ATOM 2993 O O . ASN A 1 368 ? 28.503 14.068 -57.373 1.00 95.62 368 ASN A O 1
ATOM 2997 N N . SER A 1 369 ? 28.375 12.414 -55.849 1.00 94.81 369 SER A N 1
ATOM 2998 C CA . SER A 1 369 ? 29.681 11.841 -56.154 1.00 94.81 369 SER A CA 1
ATOM 2999 C C . SER A 1 369 ? 29.660 11.190 -57.529 1.00 94.81 369 SER A C 1
ATOM 3001 O O . SER A 1 369 ? 30.542 11.498 -58.321 1.00 94.81 369 SER A O 1
ATOM 3003 N N . GLU A 1 370 ? 28.614 10.428 -57.854 1.00 95.06 370 GLU A N 1
ATOM 3004 C CA . GLU A 1 370 ? 28.418 9.805 -59.166 1.00 95.06 370 GLU A CA 1
ATOM 3005 C C . GLU A 1 370 ? 28.310 10.848 -60.294 1.00 95.06 370 GLU A C 1
ATOM 3007 O O . GLU A 1 370 ? 29.013 10.759 -61.305 1.00 95.06 370 GLU A O 1
ATOM 3012 N N . ASP A 1 371 ? 27.520 11.909 -60.091 1.00 94.25 371 ASP A N 1
ATOM 3013 C CA . ASP A 1 371 ? 27.439 13.045 -61.021 1.00 94.25 371 ASP A CA 1
ATOM 3014 C C . ASP A 1 371 ? 28.805 13.717 -61.243 1.00 94.25 371 ASP A C 1
ATOM 3016 O O . ASP A 1 371 ? 29.116 14.202 -62.340 1.00 94.25 371 ASP A O 1
ATOM 3020 N N . ARG A 1 372 ? 29.625 13.803 -60.189 1.00 94.38 372 ARG A N 1
ATOM 3021 C CA . ARG A 1 372 ? 30.977 14.361 -60.267 1.00 94.38 372 ARG A CA 1
ATOM 3022 C C . ARG A 1 372 ? 31.931 13.401 -60.973 1.00 94.38 372 ARG A C 1
ATOM 3024 O O . ARG A 1 372 ? 32.700 13.891 -61.798 1.00 94.38 372 ARG A O 1
ATOM 3031 N N . SER A 1 373 ? 31.840 12.090 -60.737 1.00 94.94 373 SER A N 1
ATOM 3032 C CA . SER A 1 373 ? 32.641 11.066 -61.424 1.00 94.94 373 SER A CA 1
ATOM 3033 C C . SER A 1 373 ? 32.457 11.174 -62.930 1.00 94.94 373 SER A C 1
ATOM 3035 O O . SER A 1 373 ? 33.426 11.392 -63.650 1.00 94.94 373 SER A O 1
ATOM 3037 N N . GLN A 1 374 ? 31.207 11.213 -63.403 1.00 94.69 374 GLN A N 1
ATOM 3038 C CA . GLN A 1 374 ? 30.906 11.364 -64.832 1.00 94.69 374 GLN A CA 1
ATOM 3039 C C . GLN A 1 374 ? 31.551 12.618 -65.449 1.00 94.69 374 GLN A C 1
ATOM 3041 O O . GLN A 1 374 ? 32.036 12.590 -66.583 1.00 94.69 374 GLN A O 1
ATOM 3046 N N . LYS A 1 375 ? 31.564 13.742 -64.717 1.00 93.81 375 LYS A N 1
ATOM 3047 C CA . LYS A 1 375 ? 32.172 15.000 -65.184 1.00 93.81 375 LYS A CA 1
ATOM 3048 C C . LYS A 1 375 ? 33.699 14.930 -65.195 1.00 93.81 375 LYS A C 1
ATOM 3050 O O . LYS A 1 375 ? 34.310 15.377 -66.166 1.00 93.81 375 LYS A O 1
ATOM 3055 N N . VAL A 1 376 ? 34.296 14.393 -64.132 1.00 94.69 376 VAL A N 1
ATOM 3056 C CA . VAL A 1 376 ? 35.749 14.247 -63.969 1.00 94.69 376 VAL A CA 1
ATOM 3057 C C . VAL A 1 376 ? 36.307 13.271 -65.005 1.00 94.69 376 VAL A C 1
ATOM 3059 O O . VAL A 1 376 ? 37.247 13.628 -65.711 1.00 94.69 376 VAL A O 1
ATOM 3062 N N . ASP A 1 377 ? 35.671 12.116 -65.191 1.00 94.19 377 ASP A N 1
ATOM 3063 C CA . ASP A 1 377 ? 36.069 11.099 -66.170 1.00 94.19 377 ASP A CA 1
ATOM 3064 C C . ASP A 1 377 ? 36.002 11.638 -67.598 1.00 94.19 377 ASP A C 1
ATOM 3066 O O . ASP A 1 377 ? 36.933 11.468 -68.388 1.00 94.19 377 ASP A O 1
ATOM 3070 N N . LYS A 1 378 ? 34.924 12.359 -67.934 1.00 94.00 378 LYS A N 1
ATOM 3071 C CA . LYS A 1 378 ? 34.777 12.994 -69.248 1.00 94.00 378 LYS A CA 1
ATOM 3072 C C . LYS A 1 378 ? 35.861 14.044 -69.495 1.00 94.00 378 LYS A C 1
ATOM 3074 O O . LYS A 1 378 ? 36.405 14.109 -70.597 1.00 94.00 378 LYS A O 1
ATOM 3079 N N . MET A 1 379 ? 36.155 14.878 -68.498 1.00 94.50 379 MET A N 1
ATOM 3080 C CA . MET A 1 379 ? 37.181 15.916 -68.589 1.00 94.50 379 MET A CA 1
ATOM 3081 C C . MET A 1 379 ? 38.577 15.307 -68.739 1.00 94.50 379 MET A C 1
ATOM 3083 O O . MET A 1 379 ? 39.298 15.664 -69.670 1.00 94.50 379 MET A O 1
ATOM 3087 N N . PHE A 1 380 ? 38.944 14.371 -67.863 1.00 93.75 380 PHE A N 1
ATOM 3088 C CA . PHE A 1 380 ? 40.241 13.704 -67.894 1.00 93.75 380 PHE A CA 1
ATOM 3089 C C . PHE A 1 380 ? 40.425 12.891 -69.182 1.00 93.75 380 PHE A C 1
ATOM 3091 O O . PHE A 1 380 ? 41.454 13.012 -69.845 1.00 93.75 380 PHE A O 1
ATOM 3098 N N . GLY A 1 381 ? 39.396 12.157 -69.616 1.00 93.25 381 GLY A N 1
ATOM 3099 C CA . GLY A 1 381 ? 39.403 11.429 -70.885 1.00 93.25 381 GLY A CA 1
ATOM 3100 C C . GLY A 1 381 ? 39.592 12.339 -72.104 1.00 93.25 381 GLY A C 1
ATOM 3101 O O . GLY A 1 381 ? 40.358 11.998 -73.005 1.00 93.25 381 GLY A O 1
ATOM 3102 N N . ALA A 1 382 ? 38.959 13.518 -72.125 1.00 93.12 382 ALA A N 1
ATOM 3103 C CA . ALA A 1 382 ? 39.146 14.500 -73.196 1.00 93.12 382 ALA A CA 1
ATOM 3104 C C . ALA A 1 382 ? 40.576 15.067 -73.226 1.00 93.12 382 ALA A C 1
ATOM 3106 O O . ALA A 1 382 ? 41.167 15.173 -74.302 1.00 93.12 382 ALA A O 1
ATOM 3107 N N . TRP A 1 383 ? 41.150 15.388 -72.062 1.00 93.38 383 TRP A N 1
ATOM 3108 C CA . TRP A 1 383 ? 42.541 15.837 -71.956 1.00 93.38 383 TRP A CA 1
ATOM 3109 C C . TRP A 1 383 ? 43.533 14.758 -72.382 1.00 93.38 383 TRP A C 1
ATOM 3111 O O . TRP A 1 383 ? 44.476 15.056 -73.114 1.00 93.38 383 TRP A O 1
ATOM 3121 N N . ASN A 1 384 ? 43.297 13.508 -71.985 1.00 91.38 384 ASN A N 1
ATOM 3122 C CA . ASN A 1 384 ? 44.140 12.386 -72.372 1.00 91.38 384 ASN A CA 1
ATOM 3123 C C . ASN A 1 384 ? 44.082 12.145 -73.890 1.00 91.38 384 ASN A C 1
ATOM 3125 O O . ASN A 1 384 ? 45.115 12.006 -74.536 1.00 91.38 384 ASN A O 1
ATOM 3129 N N . ALA A 1 385 ? 42.887 12.203 -74.489 1.00 92.12 385 ALA A N 1
ATOM 3130 C CA . ALA A 1 385 ? 42.724 12.110 -75.939 1.00 92.12 385 ALA A CA 1
ATOM 3131 C C . ALA A 1 385 ? 43.446 13.247 -76.682 1.00 92.12 385 ALA A C 1
ATOM 3133 O O . ALA A 1 385 ? 44.113 12.998 -77.685 1.00 92.12 385 ALA A O 1
ATOM 3134 N N . HIS A 1 386 ? 43.350 14.484 -76.183 1.00 91.12 386 HIS A N 1
ATOM 3135 C CA . HIS A 1 386 ? 44.070 15.628 -76.746 1.00 91.12 386 HIS A CA 1
ATOM 3136 C C . HIS A 1 386 ? 45.594 15.454 -76.645 1.00 91.12 386 HIS A C 1
ATOM 3138 O O . HIS A 1 386 ? 46.306 15.714 -77.613 1.00 91.12 386 HIS A O 1
ATOM 3144 N N . ALA A 1 387 ? 46.105 14.966 -75.512 1.00 89.69 387 ALA A N 1
ATOM 3145 C CA . ALA A 1 387 ? 47.528 14.689 -75.333 1.00 89.69 387 ALA A CA 1
ATOM 3146 C C . ALA A 1 387 ? 48.030 13.589 -76.282 1.00 89.69 387 ALA A C 1
ATOM 3148 O O . ALA A 1 387 ? 49.037 13.788 -76.956 1.00 89.69 387 ALA A O 1
ATOM 3149 N N . SER A 1 388 ? 47.290 12.484 -76.428 1.00 89.75 388 SER A N 1
ATOM 3150 C CA . SER A 1 388 ? 47.628 11.428 -77.394 1.00 89.75 388 SER A CA 1
ATOM 3151 C C . SER A 1 388 ? 47.590 11.923 -78.846 1.00 89.75 388 SER A C 1
ATOM 3153 O O . SER A 1 388 ? 48.414 11.517 -79.663 1.00 89.75 388 SER A O 1
ATOM 3155 N N . GLN A 1 389 ? 46.655 12.818 -79.189 1.00 91.38 389 GLN A N 1
ATOM 3156 C CA . GLN A 1 389 ? 46.620 13.459 -80.508 1.00 91.38 389 GLN A CA 1
ATOM 3157 C C . GLN A 1 389 ? 47.841 14.354 -80.741 1.00 91.38 389 GLN A C 1
ATOM 3159 O O . GLN A 1 389 ? 48.414 14.315 -81.830 1.00 91.38 389 GLN A O 1
ATOM 3164 N N . LEU A 1 390 ? 48.255 15.136 -79.738 1.00 88.50 390 LEU A N 1
ATOM 3165 C CA . LEU A 1 390 ? 49.466 15.957 -79.809 1.00 88.50 390 LEU A CA 1
ATOM 3166 C C . LEU A 1 390 ? 50.725 15.104 -79.981 1.00 88.50 390 LEU A C 1
ATOM 3168 O O . LEU A 1 390 ? 51.552 15.432 -80.827 1.00 88.50 390 LEU A O 1
ATOM 3172 N N . GLU A 1 391 ? 50.850 14.010 -79.233 1.00 87.62 391 GLU A N 1
ATOM 3173 C CA . GLU A 1 391 ? 51.971 13.071 -79.343 1.00 87.62 391 GLU A CA 1
ATOM 3174 C C . GLU A 1 391 ? 52.014 12.421 -80.735 1.00 87.62 391 GLU A C 1
ATOM 3176 O O . GLU A 1 391 ? 53.036 12.471 -81.415 1.00 87.62 391 GLU A O 1
ATOM 3181 N N . SER A 1 392 ? 50.880 11.919 -81.236 1.00 87.69 392 SER A N 1
ATOM 3182 C CA . SER A 1 392 ? 50.779 11.366 -82.595 1.00 87.69 392 SER A CA 1
ATOM 3183 C C . SER A 1 392 ? 51.111 12.398 -83.684 1.00 87.69 392 SER A C 1
ATOM 3185 O O . SER A 1 392 ? 51.768 12.076 -84.682 1.00 87.69 392 SER A O 1
ATOM 3187 N N . PHE A 1 393 ? 50.690 13.652 -83.504 1.00 87.19 393 PHE A N 1
ATOM 3188 C CA . PHE A 1 393 ? 51.025 14.745 -84.412 1.00 87.19 393 PHE A CA 1
ATOM 3189 C C . PHE A 1 393 ? 52.522 15.081 -84.371 1.00 87.19 393 PHE A C 1
ATOM 3191 O O . PHE A 1 393 ? 53.133 15.243 -85.426 1.00 87.19 393 PHE A O 1
ATOM 3198 N N . GLN A 1 394 ? 53.129 15.122 -83.181 1.00 85.31 394 GLN A N 1
ATOM 3199 C CA . GLN A 1 394 ? 54.573 15.306 -83.005 1.00 85.31 394 GLN A CA 1
ATOM 3200 C C . GLN A 1 394 ? 55.368 14.171 -83.655 1.00 85.31 394 GLN A C 1
ATOM 3202 O O . GLN A 1 394 ? 56.285 14.441 -84.424 1.00 85.31 394 GLN A O 1
ATOM 3207 N N . GLU A 1 395 ? 54.975 12.912 -83.451 1.00 83.69 395 GLU A N 1
ATOM 3208 C CA . GLU A 1 395 ? 55.604 11.772 -84.124 1.00 83.69 395 GLU A CA 1
ATOM 3209 C C . GLU A 1 395 ? 55.507 11.863 -85.652 1.00 83.69 395 GLU A C 1
ATOM 3211 O O . GLU A 1 395 ? 56.433 11.471 -86.366 1.00 83.69 395 GLU A O 1
ATOM 3216 N N . THR A 1 396 ? 54.374 12.343 -86.169 1.00 82.81 396 THR A N 1
ATOM 3217 C CA . THR A 1 396 ? 54.163 12.522 -87.612 1.00 82.81 396 THR A CA 1
ATOM 3218 C C . THR A 1 396 ? 55.052 13.640 -88.156 1.00 82.81 396 THR A C 1
ATOM 3220 O O . THR A 1 396 ? 55.723 13.444 -89.167 1.00 82.81 396 THR A O 1
ATOM 3223 N N . LEU A 1 397 ? 55.142 14.771 -87.450 1.00 80.50 397 LEU A N 1
ATOM 3224 C CA . LEU A 1 397 ? 56.065 15.859 -87.780 1.00 80.50 397 LEU A CA 1
ATOM 3225 C C . LEU A 1 397 ? 57.529 15.404 -87.752 1.00 80.50 397 LEU A C 1
ATOM 3227 O O . LEU A 1 397 ? 58.285 15.733 -88.665 1.00 80.50 397 LEU A O 1
ATOM 3231 N N . ASP A 1 398 ? 57.931 14.626 -86.750 1.00 81.38 398 ASP A N 1
ATOM 3232 C CA . ASP A 1 398 ? 59.289 14.092 -86.640 1.00 81.38 398 ASP A CA 1
ATOM 3233 C C . ASP A 1 398 ? 59.614 13.115 -87.779 1.00 81.38 398 ASP A C 1
ATOM 3235 O O . ASP A 1 398 ? 60.733 13.109 -88.301 1.00 81.38 398 ASP A O 1
ATOM 3239 N N . LYS A 1 399 ? 58.640 12.297 -88.203 1.00 80.00 399 LYS A N 1
ATOM 3240 C CA . LYS A 1 399 ? 58.767 11.420 -89.379 1.00 80.00 399 LYS A CA 1
ATOM 3241 C C . LYS A 1 399 ? 58.926 12.230 -90.667 1.00 80.00 399 LYS A C 1
ATOM 3243 O O . LYS A 1 399 ? 59.823 11.920 -91.451 1.00 80.00 399 LYS A O 1
ATOM 3248 N N . ASP A 1 400 ? 58.135 13.284 -90.853 1.00 74.31 400 ASP A N 1
ATOM 3249 C CA . ASP A 1 400 ? 58.222 14.171 -92.020 1.00 74.31 400 ASP A CA 1
ATOM 3250 C C . ASP A 1 400 ? 59.534 14.971 -92.053 1.00 74.31 400 ASP A C 1
ATOM 3252 O O . ASP A 1 400 ? 60.136 15.136 -93.114 1.00 74.31 400 ASP A O 1
ATOM 3256 N N . GLN A 1 401 ? 60.043 15.415 -90.900 1.00 71.88 401 GLN A N 1
ATOM 3257 C CA . GLN A 1 401 ? 61.346 16.085 -90.803 1.00 71.88 401 GLN A CA 1
ATOM 3258 C C . GLN A 1 401 ? 62.529 15.139 -91.065 1.00 71.88 401 GLN A C 1
ATOM 3260 O O . GLN A 1 401 ? 63.583 15.586 -91.524 1.00 71.88 401 GLN A O 1
ATOM 3265 N N . ARG A 1 402 ? 62.368 13.836 -90.798 1.00 66.81 402 ARG A N 1
ATOM 3266 C CA . ARG A 1 402 ? 63.365 12.788 -91.084 1.00 66.81 402 ARG A CA 1
ATOM 3267 C C . ARG A 1 402 ? 63.264 12.218 -92.503 1.00 66.81 402 ARG A C 1
ATOM 3269 O O . ARG A 1 402 ? 64.167 11.486 -92.914 1.00 66.81 402 ARG A O 1
ATOM 3276 N N . ALA A 1 403 ? 62.212 12.534 -93.260 1.00 64.69 403 ALA A N 1
ATOM 3277 C CA . ALA A 1 403 ? 62.068 12.087 -94.640 1.00 64.69 403 ALA A CA 1
ATOM 3278 C C . ALA A 1 403 ? 63.095 12.797 -95.557 1.00 64.69 403 ALA A C 1
ATOM 3280 O O . ALA A 1 403 ? 63.216 14.026 -95.524 1.00 64.69 403 ALA A O 1
ATOM 3281 N N . PRO A 1 404 ? 63.859 12.068 -96.395 1.00 59.94 404 PRO A N 1
ATOM 3282 C CA . PRO A 1 404 ? 64.816 12.687 -97.306 1.00 59.94 404 PRO A CA 1
ATOM 3283 C C . PRO A 1 404 ? 64.080 13.554 -98.335 1.00 59.94 404 PRO A C 1
ATOM 3285 O O . PRO A 1 404 ? 63.170 13.084 -99.019 1.00 59.94 404 PRO A O 1
ATOM 3288 N N . ARG A 1 405 ? 64.486 14.826 -98.467 1.00 57.09 405 ARG A N 1
ATOM 3289 C CA . ARG A 1 405 ? 63.933 15.735 -99.484 1.00 57.09 405 ARG A CA 1
ATOM 3290 C C . ARG A 1 405 ? 64.095 15.098 -100.872 1.00 57.09 405 ARG A C 1
ATOM 3292 O O . ARG A 1 405 ? 65.215 14.699 -101.201 1.00 57.09 405 ARG A O 1
ATOM 3299 N N . PRO A 1 406 ? 63.044 15.024 -101.706 1.00 52.94 406 PRO A N 1
ATOM 3300 C CA . PRO A 1 406 ? 63.197 14.529 -103.065 1.00 52.94 406 PRO A CA 1
ATOM 3301 C C . PRO A 1 406 ? 64.146 15.460 -103.833 1.00 52.94 406 PRO A C 1
ATOM 3303 O O . PRO A 1 406 ? 63.889 16.655 -103.978 1.00 52.94 406 PRO A O 1
ATOM 3306 N N . GLY A 1 407 ? 65.276 14.910 -104.285 1.00 50.47 407 GLY A N 1
ATOM 3307 C CA . GLY A 1 407 ? 66.192 15.593 -105.194 1.00 50.47 407 GLY A CA 1
ATOM 3308 C C . GLY A 1 407 ? 65.510 15.897 -106.537 1.00 50.47 407 GLY A C 1
ATOM 3309 O O . GLY A 1 407 ? 64.553 15.211 -106.906 1.00 50.47 407 GLY A O 1
ATOM 3310 N N . PRO A 1 408 ? 65.970 16.917 -107.281 1.00 49.47 408 PRO A N 1
ATOM 3311 C CA . PRO A 1 408 ? 65.323 17.344 -108.516 1.00 49.47 408 PRO A CA 1
ATOM 3312 C C . PRO A 1 408 ? 65.339 16.210 -109.551 1.00 49.47 408 PRO A C 1
ATOM 3314 O O . PRO A 1 408 ? 66.397 15.794 -110.022 1.00 49.47 408 PRO A O 1
ATOM 3317 N N . GLN A 1 409 ? 64.161 15.699 -109.915 1.00 49.75 409 GLN A N 1
ATOM 3318 C CA . GLN A 1 409 ? 64.023 14.738 -111.007 1.00 49.75 409 GLN A CA 1
ATOM 3319 C C . GLN A 1 409 ? 64.112 15.473 -112.349 1.00 49.75 409 GLN A C 1
ATOM 3321 O O . GLN A 1 409 ? 63.200 16.193 -112.753 1.00 49.75 409 GLN A O 1
ATOM 3326 N N . HIS A 1 410 ? 65.225 15.266 -113.053 1.00 49.34 410 HIS A N 1
ATOM 3327 C CA . HIS A 1 410 ? 65.365 15.583 -114.470 1.00 49.34 410 HIS A CA 1
ATOM 3328 C C . HIS A 1 410 ? 64.369 14.754 -115.298 1.00 49.34 410 HIS A C 1
ATOM 3330 O O . HIS A 1 410 ? 64.510 13.537 -115.412 1.00 49.34 410 HIS A O 1
ATOM 3336 N N . GLN A 1 411 ? 63.390 15.406 -115.930 1.00 46.19 411 GLN A N 1
ATOM 3337 C CA . GLN A 1 411 ? 62.611 14.794 -117.009 1.00 46.19 411 GLN A CA 1
ATOM 3338 C C . GLN A 1 411 ? 63.461 14.735 -118.285 1.00 46.19 411 GLN A C 1
ATOM 3340 O O . GLN A 1 411 ? 63.594 15.719 -119.009 1.00 46.19 411 GLN A O 1
ATOM 3345 N N . HIS A 1 412 ? 64.021 13.562 -118.582 1.00 46.59 412 HIS A N 1
ATOM 3346 C CA . HIS A 1 412 ? 64.487 13.230 -119.926 1.00 46.59 412 HIS A CA 1
ATOM 3347 C C . HIS A 1 412 ? 63.320 12.636 -120.723 1.00 46.59 412 HIS A C 1
ATOM 3349 O O . HIS A 1 412 ? 62.960 11.473 -120.561 1.00 46.59 412 HIS A O 1
ATOM 3355 N N . VAL A 1 413 ? 62.737 13.441 -121.611 1.00 53.62 413 VAL A N 1
ATOM 3356 C CA . VAL A 1 413 ? 61.837 12.962 -122.665 1.00 53.62 413 VAL A CA 1
ATOM 3357 C C . VAL A 1 413 ? 62.689 12.330 -123.769 1.00 53.62 413 VAL A C 1
ATOM 3359 O O . VAL A 1 413 ? 63.457 13.018 -124.441 1.00 53.62 413 VAL A O 1
ATOM 3362 N N . ARG A 1 414 ? 62.554 11.015 -123.972 1.00 43.19 414 ARG A N 1
ATOM 3363 C CA . ARG A 1 414 ? 62.927 10.326 -125.218 1.00 43.19 414 ARG A CA 1
ATOM 3364 C C . ARG A 1 414 ? 61.900 9.241 -125.542 1.00 43.19 414 ARG A C 1
ATOM 3366 O O . ARG A 1 414 ? 62.009 8.114 -125.078 1.00 43.19 414 ARG A O 1
ATOM 3373 N N . HIS A 1 415 ? 60.970 9.577 -126.426 1.00 48.50 415 HIS A N 1
ATOM 3374 C CA . HIS A 1 415 ? 60.426 8.633 -127.397 1.00 48.50 415 HIS A CA 1
ATOM 3375 C C . HIS A 1 415 ? 60.652 9.244 -128.780 1.00 48.50 415 HIS A C 1
ATOM 3377 O O . HIS A 1 415 ? 60.031 10.244 -129.126 1.00 48.50 415 HIS A O 1
ATOM 3383 N N . SER A 1 416 ? 61.569 8.660 -129.550 1.00 44.94 416 SER A N 1
ATOM 3384 C CA . SER A 1 416 ? 61.770 8.983 -130.962 1.00 44.94 416 SER A CA 1
ATOM 3385 C C . SER A 1 416 ? 61.602 7.717 -131.783 1.00 44.94 416 SER A C 1
ATOM 3387 O O . SER A 1 416 ? 62.274 6.725 -131.509 1.00 44.94 416 SER A O 1
ATOM 3389 N N . GLY A 1 417 ? 60.776 7.799 -132.826 1.00 42.50 417 GLY A N 1
ATOM 3390 C CA . GLY A 1 417 ? 60.929 6.943 -133.997 1.00 42.50 417 GLY A CA 1
ATOM 3391 C C . GLY A 1 417 ? 59.645 6.656 -134.760 1.00 42.50 417 GLY A C 1
ATOM 3392 O O . GLY A 1 417 ? 59.026 5.626 -134.537 1.00 42.50 417 GLY A O 1
ATOM 3393 N N . ALA A 1 418 ? 59.306 7.566 -135.679 1.00 45.03 418 ALA A N 1
ATOM 3394 C CA . ALA A 1 418 ? 58.552 7.342 -136.919 1.00 45.03 418 ALA A CA 1
ATOM 3395 C C . ALA A 1 418 ? 58.731 5.918 -137.495 1.00 45.03 418 ALA A C 1
ATOM 3397 O O . ALA A 1 418 ? 59.804 5.339 -137.380 1.00 45.03 418 ALA A O 1
ATOM 3398 N N . GLY A 1 419 ? 57.771 5.283 -138.159 1.00 43.66 419 GLY A N 1
ATOM 3399 C CA . GLY A 1 419 ? 56.708 5.778 -139.032 1.00 43.66 419 GLY A CA 1
ATOM 3400 C C . GLY A 1 419 ? 56.738 4.902 -140.292 1.00 43.66 419 GLY A C 1
ATOM 3401 O O . GLY A 1 419 ? 57.809 4.428 -140.645 1.00 43.66 419 GLY A O 1
ATOM 3402 N N . ALA A 1 420 ? 55.598 4.646 -140.939 1.00 43.75 420 ALA A N 1
ATOM 3403 C CA . ALA A 1 420 ? 55.521 4.355 -142.379 1.00 43.75 420 ALA A CA 1
ATOM 3404 C C . ALA A 1 420 ? 54.088 3.994 -142.791 1.00 43.75 420 ALA A C 1
ATOM 3406 O O . ALA A 1 420 ? 53.589 2.903 -142.520 1.00 43.75 420 ALA A O 1
ATOM 3407 N N . ARG A 1 421 ? 53.472 4.891 -143.562 1.00 38.84 421 ARG A N 1
ATOM 3408 C CA . ARG A 1 421 ? 52.680 4.501 -144.724 1.00 38.84 421 ARG A CA 1
ATOM 3409 C C . ARG A 1 421 ? 53.108 5.404 -145.882 1.00 38.84 421 ARG A C 1
ATOM 3411 O O . ARG A 1 421 ? 52.920 6.612 -145.792 1.00 38.84 421 ARG A O 1
ATOM 3418 N N . ALA A 1 422 ? 53.627 4.739 -146.918 1.00 48.62 422 ALA A N 1
ATOM 3419 C CA . ALA A 1 422 ? 53.850 5.129 -148.316 1.00 48.62 422 ALA A CA 1
ATOM 3420 C C . ALA A 1 422 ? 55.318 5.325 -148.744 1.00 48.62 422 ALA A C 1
ATOM 3422 O O . ALA A 1 422 ? 55.940 6.324 -148.394 1.00 48.62 422 ALA A O 1
ATOM 3423 N N . GLY A 1 423 ? 55.775 4.389 -149.591 1.00 40.28 423 GLY A N 1
ATOM 3424 C CA . GLY A 1 423 ? 56.920 4.517 -150.497 1.00 40.28 423 GLY A CA 1
ATOM 3425 C C . GLY A 1 423 ? 58.067 3.589 -150.175 1.00 40.28 423 GLY A C 1
ATOM 3426 O O . GLY A 1 423 ? 59.050 4.115 -149.618 1.00 40.28 423 GLY A O 1
#

Nearest PDB structures (foldseek):
  3edv-assembly1_A  TM=4.674E-01  e=3.676E-04  Homo sapiens
  1s35-assembly1_A  TM=6.570E-01  e=2.087E-02  Homo sapiens
  3kbt-assembly1_A  TM=4.565E-01  e=1.995E-02  Homo sapiens
  3kbu-assembly2_B  TM=4.756E-01  e=2.741E-02  Homo sapiens
  3kbu-assembly1_A  TM=4.565E-01  e=2.421E-01  Homo sapiens

pLDDT: mean 88.91, std 11.22, range [38.84, 98.62]